Protein AF-A0AAN4W5K1-F1 (afdb_monomer_lite)

Organism: NCBI:txid981

Sequence (490 aa):
MDIENSVLNFRVQKSNKLINSKQEGLTATQNKILLIAANRYVMAQNGELDLPTDERGRQYVPLFPRDFFGGEKVNGRALQQIKEQLGDLTGISVFLRIQTEEMEEERRIPIASAVRGYRDRKTKKTVEGKEMQVSLSPEIVEMFIKQWDKGNFTQYLYEKVRDFRVGSAFKLYEVLLQHLTKNRLQHGQVKFSVEMLGEMLARGSYRNKKNGNLIYSEFKRNVLAKSINDINSNDRCDLEVTSLEEKRLGRKVQDVFFHVRYKQGRHFKADSAMKDPEVGELSVVTDQLVEKWVRALVARFKRIGRSNWHQLVLQLKNEYDNDRIEKNIDYLLCQQQRIKNPQGYLRTAIKENYAESVPQTELFAVAPKATKAPVYEAPKPNLEKREWEVHKERIAEEFNQYWKDLCFQYYNQLGEDCLDDYLEYLQNEAPALERKSLSSWEMQTPSEEAIRFFGRYLIKNFGTPQERLYQVKGLKAYAKKVYQFDVDAF

pLDDT: mean 84.37, std 17.51, range [28.8, 98.56]

Structure (mmCIF, N/CA/C/O backbone):
data_AF-A0AAN4W5K1-F1
#
_entry.id   AF-A0AAN4W5K1-F1
#
loop_
_atom_site.group_PDB
_atom_site.id
_atom_site.type_symbol
_atom_site.label_atom_id
_atom_site.label_alt_id
_atom_site.label_comp_id
_atom_site.label_asym_id
_atom_site.label_entity_id
_atom_site.label_seq_id
_atom_site.pdbx_PDB_ins_code
_atom_site.Cartn_x
_atom_site.Cartn_y
_atom_site.Cartn_z
_atom_site.occupancy
_atom_site.B_iso_or_equiv
_atom_site.auth_seq_id
_atom_site.auth_comp_id
_atom_site.auth_asym_id
_atom_site.auth_atom_id
_atom_site.pdbx_PDB_model_num
ATOM 1 N N . MET A 1 1 ? 13.695 -31.653 -12.811 1.00 39.06 1 MET A N 1
ATOM 2 C CA . MET A 1 1 ? 13.047 -30.388 -12.409 1.00 39.06 1 MET A CA 1
ATOM 3 C C . MET A 1 1 ? 13.068 -29.508 -13.642 1.00 39.06 1 MET A C 1
ATOM 5 O O . MET A 1 1 ? 14.150 -29.103 -14.045 1.00 39.06 1 MET A O 1
ATOM 9 N N . ASP A 1 2 ? 11.926 -29.354 -14.310 1.00 36.56 2 ASP A N 1
ATOM 10 C CA . ASP A 1 2 ? 11.845 -28.653 -15.593 1.00 36.56 2 ASP A CA 1
ATOM 11 C C . ASP A 1 2 ? 12.307 -27.203 -15.457 1.00 36.56 2 ASP A C 1
ATOM 13 O O . ASP A 1 2 ? 11.852 -26.476 -14.572 1.00 36.56 2 ASP A O 1
ATOM 17 N N . ILE A 1 3 ? 13.196 -26.778 -16.358 1.00 40.69 3 ILE A N 1
ATOM 18 C CA . ILE A 1 3 ? 13.709 -25.402 -16.463 1.00 40.69 3 ILE A CA 1
ATOM 19 C C . ILE A 1 3 ? 12.545 -24.393 -16.593 1.00 40.69 3 ILE A C 1
ATOM 21 O O . ILE A 1 3 ? 12.661 -23.241 -16.182 1.00 40.69 3 ILE A O 1
ATOM 25 N N . GLU A 1 4 ? 11.383 -24.839 -17.080 1.00 40.81 4 GLU A N 1
ATOM 26 C CA . GLU A 1 4 ? 10.154 -24.044 -17.178 1.00 40.81 4 GLU A CA 1
ATOM 27 C C . GLU A 1 4 ? 9.591 -23.594 -15.818 1.00 40.81 4 GLU A C 1
ATOM 29 O O . GLU A 1 4 ? 9.040 -22.497 -15.721 1.00 40.81 4 GLU A O 1
ATOM 34 N N . ASN A 1 5 ? 9.786 -24.372 -14.746 1.00 48.62 5 ASN A N 1
ATOM 35 C CA . ASN A 1 5 ? 9.306 -24.013 -13.408 1.00 48.62 5 ASN A CA 1
ATOM 36 C C . ASN A 1 5 ? 10.235 -23.037 -12.663 1.00 48.62 5 ASN A C 1
ATOM 38 O O . ASN A 1 5 ? 9.802 -22.440 -11.678 1.00 48.62 5 ASN A O 1
ATOM 42 N N . SER A 1 6 ? 11.487 -22.838 -13.099 1.00 56.31 6 SER A N 1
ATOM 43 C CA . SER A 1 6 ? 12.440 -21.986 -12.364 1.00 56.31 6 SER A CA 1
ATOM 44 C C . SER A 1 6 ? 12.274 -20.493 -12.663 1.00 56.31 6 SER A C 1
ATOM 46 O O . SER A 1 6 ? 12.421 -19.669 -11.764 1.00 56.31 6 SER A O 1
ATOM 48 N N . VAL A 1 7 ? 11.891 -20.126 -13.893 1.00 64.69 7 VAL A N 1
ATOM 49 C CA . VAL A 1 7 ? 11.833 -18.714 -14.332 1.00 64.69 7 VAL A CA 1
ATOM 50 C C . VAL A 1 7 ? 10.714 -17.928 -13.638 1.00 64.69 7 VAL A C 1
ATOM 52 O O . VAL A 1 7 ? 10.812 -16.713 -13.479 1.00 64.69 7 VAL A O 1
ATOM 55 N N . LEU A 1 8 ? 9.644 -18.606 -13.211 1.00 73.00 8 LEU A N 1
ATOM 56 C CA . LEU A 1 8 ? 8.460 -17.975 -12.614 1.00 73.00 8 LEU A CA 1
ATOM 57 C C . LEU A 1 8 ? 8.362 -18.135 -11.094 1.00 73.00 8 LEU A C 1
ATOM 59 O O . LEU A 1 8 ? 7.496 -17.514 -10.477 1.00 73.00 8 LEU A O 1
ATOM 63 N N . ASN A 1 9 ? 9.257 -18.912 -10.489 1.00 81.75 9 ASN A N 1
ATOM 64 C CA . ASN A 1 9 ? 9.272 -19.179 -9.053 1.00 81.75 9 ASN A CA 1
ATOM 65 C C . ASN A 1 9 ? 10.449 -18.472 -8.378 1.00 81.75 9 ASN A C 1
ATOM 67 O O . ASN A 1 9 ? 11.241 -19.086 -7.667 1.00 81.75 9 ASN A O 1
ATOM 71 N N . PHE A 1 10 ? 10.557 -17.162 -8.594 1.00 89.81 10 PHE A N 1
ATOM 72 C CA . PHE A 1 10 ? 11.537 -16.335 -7.898 1.00 89.81 10 PHE A CA 1
ATOM 73 C C . PHE A 1 10 ? 10.925 -15.639 -6.681 1.00 89.81 10 PHE A C 1
ATOM 75 O O . PHE A 1 10 ? 9.711 -15.411 -6.584 1.00 89.81 10 PHE A O 1
ATOM 82 N N . ARG A 1 11 ? 11.792 -15.300 -5.727 1.00 91.62 11 ARG A N 1
ATOM 83 C CA . ARG A 1 11 ? 11.427 -14.528 -4.543 1.00 91.62 11 ARG A CA 1
ATOM 84 C C . ARG A 1 11 ? 11.472 -13.045 -4.885 1.00 91.62 11 ARG A C 1
ATOM 86 O O . ARG A 1 11 ? 12.492 -12.535 -5.329 1.00 91.62 11 ARG A O 1
ATOM 93 N N . VAL A 1 12 ? 10.373 -12.351 -4.634 1.00 92.62 12 VAL A N 1
ATOM 94 C CA . VAL A 1 12 ? 10.324 -10.893 -4.659 1.00 92.62 12 VAL A CA 1
ATOM 95 C C . VAL A 1 12 ? 10.734 -10.388 -3.285 1.00 92.62 12 VAL A C 1
ATOM 97 O O . VAL A 1 12 ? 10.141 -10.781 -2.280 1.00 92.62 12 VAL A O 1
ATOM 100 N N . GLN A 1 13 ? 11.716 -9.494 -3.249 1.00 92.06 13 GLN A N 1
ATOM 101 C CA . GLN A 1 13 ? 12.068 -8.707 -2.074 1.00 92.06 13 GLN A CA 1
ATOM 102 C C . GLN A 1 13 ? 11.875 -7.236 -2.421 1.00 92.06 13 GLN A C 1
ATOM 104 O O . GLN A 1 13 ? 12.468 -6.741 -3.373 1.00 92.06 13 GLN A O 1
ATOM 109 N N . LYS A 1 14 ? 11.010 -6.544 -1.681 1.00 93.75 14 LYS A N 1
ATOM 110 C CA . LYS A 1 14 ? 10.637 -5.160 -1.982 1.00 93.75 14 LYS A CA 1
ATOM 111 C C . LYS A 1 14 ? 10.678 -4.320 -0.718 1.00 93.75 14 LYS A C 1
ATOM 113 O O . LYS A 1 14 ? 10.110 -4.703 0.304 1.00 93.75 14 LYS A O 1
ATOM 118 N N . SER A 1 15 ? 11.335 -3.167 -0.785 1.00 93.06 15 SER A N 1
ATOM 119 C CA . SER A 1 15 ? 11.441 -2.246 0.342 1.00 93.06 15 SER A CA 1
ATOM 120 C C . SER A 1 15 ? 10.059 -1.794 0.810 1.00 93.06 15 SER A C 1
ATOM 122 O O . SER A 1 15 ? 9.191 -1.431 0.008 1.00 93.06 15 SER A O 1
ATOM 124 N N . ASN A 1 16 ? 9.876 -1.728 2.128 1.00 92.12 16 ASN A N 1
ATOM 125 C CA . ASN A 1 16 ? 8.652 -1.219 2.737 1.00 92.12 16 ASN A CA 1
ATOM 126 C C . ASN A 1 16 ? 8.396 0.243 2.341 1.00 92.12 16 ASN A C 1
ATOM 128 O O . ASN A 1 16 ? 7.242 0.660 2.261 1.00 92.12 16 ASN A O 1
ATOM 132 N N . LYS A 1 17 ? 9.447 1.006 2.014 1.00 91.88 17 LYS A N 1
ATOM 133 C CA . LYS A 1 17 ? 9.332 2.365 1.473 1.00 91.88 17 LYS A CA 1
ATOM 134 C C . LYS A 1 17 ? 8.594 2.386 0.131 1.00 91.88 17 LYS A C 1
ATOM 136 O O . LYS A 1 17 ? 7.694 3.199 -0.062 1.00 91.88 17 LYS A O 1
ATOM 141 N N . LEU A 1 18 ? 8.918 1.459 -0.770 1.00 93.69 18 LEU A N 1
ATOM 142 C CA . LEU A 1 18 ? 8.233 1.327 -2.057 1.00 93.69 18 LEU A CA 1
ATOM 143 C C . LEU A 1 18 ? 6.838 0.702 -1.904 1.00 93.69 18 LEU A C 1
ATOM 145 O O . LEU A 1 18 ? 5.925 1.046 -2.647 1.00 93.69 18 LEU A O 1
ATOM 149 N N . ILE A 1 19 ? 6.624 -0.190 -0.936 1.00 94.56 19 ILE A N 1
ATOM 150 C CA . ILE A 1 19 ? 5.285 -0.739 -0.655 1.00 94.56 19 ILE A CA 1
ATOM 151 C C . ILE A 1 19 ? 4.351 0.338 -0.102 1.00 94.56 19 ILE A C 1
ATOM 153 O O . ILE A 1 19 ? 3.199 0.400 -0.513 1.00 94.56 19 ILE A O 1
ATOM 157 N N . ASN A 1 20 ? 4.844 1.242 0.742 1.00 93.19 20 ASN A N 1
ATOM 158 C CA . ASN A 1 20 ? 4.030 2.302 1.343 1.00 93.19 20 ASN A CA 1
ATOM 159 C C . ASN A 1 20 ? 3.978 3.596 0.513 1.00 93.19 20 ASN A C 1
ATOM 161 O O . ASN A 1 20 ? 3.300 4.549 0.892 1.00 93.19 20 ASN A O 1
ATOM 165 N N . SER A 1 21 ? 4.664 3.636 -0.633 1.00 94.06 21 SER A N 1
ATOM 166 C CA . SER A 1 21 ? 4.652 4.795 -1.522 1.00 94.06 21 SER A CA 1
ATOM 167 C C . SER A 1 21 ? 3.294 5.015 -2.182 1.00 94.06 21 SER A C 1
ATOM 169 O O . SER A 1 21 ? 2.545 4.065 -2.453 1.00 94.06 21 SER A O 1
ATOM 171 N N . LYS A 1 22 ? 3.019 6.276 -2.519 1.00 94.25 22 LYS A N 1
ATOM 172 C CA . LYS A 1 22 ? 1.908 6.631 -3.402 1.00 94.25 22 LYS A CA 1
ATOM 173 C C . LYS A 1 22 ? 2.308 6.325 -4.845 1.00 94.25 22 LYS A C 1
ATOM 175 O O . LYS A 1 22 ? 3.465 6.530 -5.217 1.00 94.25 22 LYS A O 1
ATOM 180 N N . GLN A 1 23 ? 1.372 5.868 -5.669 1.00 88.56 23 GLN A N 1
ATOM 181 C CA . GLN A 1 23 ? 1.669 5.498 -7.056 1.00 88.56 23 GLN A CA 1
ATOM 182 C C . GLN A 1 23 ? 0.516 5.832 -7.997 1.00 88.56 23 GLN A C 1
ATOM 184 O O . GLN A 1 23 ? -0.658 5.653 -7.664 1.00 88.56 23 GLN A O 1
ATOM 189 N N . GLU A 1 24 ? 0.873 6.280 -9.196 1.00 83.81 24 GLU A N 1
ATOM 190 C CA . GLU A 1 24 ? -0.033 6.321 -10.340 1.00 83.81 24 GLU A CA 1
ATOM 191 C C . GLU A 1 24 ? -0.340 4.858 -10.706 1.00 83.81 24 GLU A C 1
ATOM 193 O O . GLU A 1 24 ? 0.565 4.092 -11.026 1.00 83.81 24 GLU A O 1
ATOM 198 N N . GLY A 1 25 ? -1.587 4.418 -10.505 1.00 84.69 25 GLY A N 1
ATOM 199 C CA . GLY A 1 25 ? -1.945 2.995 -10.465 1.00 84.69 25 GLY A CA 1
ATOM 200 C C . GLY A 1 25 ? -1.420 2.184 -11.657 1.00 84.69 25 GLY A C 1
ATOM 201 O O . GLY A 1 25 ? -1.831 2.398 -12.795 1.00 84.69 25 GLY A O 1
ATOM 202 N N . LEU A 1 26 ? -0.546 1.216 -11.378 1.00 94.00 26 LEU A N 1
ATOM 203 C CA . LEU A 1 26 ? -0.015 0.281 -12.370 1.00 94.00 26 LEU A CA 1
ATOM 204 C C . LEU A 1 26 ? -1.084 -0.721 -12.802 1.00 94.00 26 LEU A C 1
ATOM 206 O O . LEU A 1 26 ? -1.866 -1.189 -11.974 1.00 94.00 26 LEU A O 1
ATOM 210 N N . THR A 1 27 ? -1.078 -1.132 -14.070 1.00 95.56 27 THR A N 1
ATOM 211 C CA . THR A 1 27 ? -1.869 -2.290 -14.511 1.00 95.56 27 THR A CA 1
ATOM 212 C C . THR A 1 27 ? -1.255 -3.603 -14.016 1.00 95.56 27 THR A C 1
ATOM 214 O O . THR A 1 27 ? -0.107 -3.649 -13.569 1.00 95.56 27 THR A O 1
ATOM 217 N N . ALA A 1 28 ? -2.002 -4.710 -14.086 1.00 95.75 28 ALA A N 1
ATOM 218 C CA . ALA A 1 28 ? -1.470 -6.021 -13.707 1.00 95.75 28 ALA A CA 1
ATOM 219 C C . ALA A 1 28 ? -0.233 -6.391 -14.543 1.00 95.75 28 ALA A C 1
ATOM 221 O O . ALA A 1 28 ? 0.782 -6.804 -13.994 1.00 95.75 28 ALA A O 1
ATOM 222 N N . THR A 1 29 ? -0.272 -6.164 -15.858 1.00 95.81 29 THR A N 1
ATOM 223 C CA . THR A 1 29 ? 0.871 -6.408 -16.749 1.00 95.81 29 THR A CA 1
ATOM 224 C C . THR A 1 29 ? 2.079 -5.552 -16.384 1.00 95.81 29 THR A C 1
ATOM 226 O O . THR A 1 29 ? 3.193 -6.062 -16.364 1.00 95.81 29 THR A O 1
ATOM 229 N N . GLN A 1 30 ? 1.878 -4.276 -16.052 1.00 96.88 30 GLN A N 1
ATOM 230 C CA . GLN A 1 30 ? 2.977 -3.392 -15.660 1.00 96.88 30 GLN A CA 1
ATOM 231 C C . GLN A 1 30 ? 3.600 -3.790 -14.318 1.00 96.88 30 GLN A C 1
ATOM 233 O O . GLN A 1 30 ? 4.820 -3.755 -14.192 1.00 96.88 30 GLN A O 1
ATOM 238 N N . ASN A 1 31 ? 2.797 -4.245 -13.347 1.00 97.06 31 ASN A N 1
ATOM 239 C CA . ASN A 1 31 ? 3.329 -4.833 -12.113 1.00 97.06 31 ASN A CA 1
ATOM 240 C C . ASN A 1 31 ? 4.189 -6.069 -12.415 1.00 97.06 31 ASN A C 1
ATOM 242 O O . ASN A 1 31 ? 5.287 -6.186 -11.883 1.00 97.06 31 ASN A O 1
ATOM 246 N N . LYS A 1 32 ? 3.740 -6.962 -13.308 1.00 95.88 32 LYS A N 1
ATOM 247 C CA . LYS A 1 32 ? 4.534 -8.132 -13.724 1.00 95.88 32 LYS A CA 1
ATOM 248 C C . LYS A 1 32 ? 5.851 -7.711 -14.378 1.00 95.88 32 LYS A C 1
ATOM 250 O O . LYS A 1 32 ? 6.894 -8.216 -13.981 1.00 95.88 32 LYS A O 1
ATOM 255 N N . ILE A 1 33 ? 5.814 -6.750 -15.312 1.00 96.81 33 ILE A N 1
ATOM 256 C CA . ILE A 1 33 ? 7.022 -6.181 -15.937 1.00 96.81 33 ILE A CA 1
ATOM 257 C C . ILE A 1 33 ? 7.987 -5.672 -14.861 1.00 96.81 33 ILE A C 1
ATOM 259 O O . ILE A 1 33 ? 9.156 -6.041 -14.885 1.00 96.81 33 ILE A O 1
ATOM 263 N N . LEU A 1 34 ? 7.497 -4.872 -13.907 1.00 97.31 34 LEU A N 1
ATOM 264 C CA . LEU A 1 34 ? 8.307 -4.320 -12.822 1.00 97.31 34 LEU A CA 1
ATOM 265 C C . LEU A 1 34 ? 8.966 -5.423 -11.984 1.00 97.31 34 LEU A C 1
ATOM 267 O O . LEU A 1 34 ? 10.171 -5.368 -11.764 1.00 97.31 34 LEU A O 1
ATOM 271 N N . LEU A 1 35 ? 8.203 -6.425 -11.540 1.00 96.19 35 LEU A N 1
ATOM 272 C CA . LEU A 1 35 ? 8.720 -7.498 -10.683 1.00 96.19 35 LEU A CA 1
ATOM 273 C C . LEU A 1 35 ? 9.731 -8.395 -11.413 1.00 96.19 35 LEU A C 1
ATOM 275 O O . LEU A 1 35 ? 10.764 -8.736 -10.842 1.00 96.19 35 LEU A O 1
ATOM 279 N N . ILE A 1 36 ? 9.468 -8.739 -12.678 1.00 95.19 36 ILE A N 1
ATOM 280 C CA . ILE A 1 36 ? 10.388 -9.524 -13.518 1.00 95.19 36 ILE A CA 1
ATOM 281 C C . ILE A 1 36 ? 11.679 -8.737 -13.767 1.00 95.19 36 ILE A C 1
ATOM 283 O O . ILE A 1 36 ? 12.774 -9.282 -13.623 1.00 95.19 36 ILE A O 1
ATOM 287 N N . ALA A 1 37 ? 11.555 -7.455 -14.122 1.00 96.00 37 ALA A N 1
ATOM 288 C CA . ALA A 1 37 ? 12.701 -6.600 -14.386 1.00 96.00 37 ALA A CA 1
ATOM 289 C C . ALA A 1 37 ? 13.561 -6.418 -13.134 1.00 96.00 37 ALA A C 1
ATOM 291 O O . ALA A 1 37 ? 14.765 -6.650 -13.184 1.00 96.00 37 ALA A O 1
ATOM 292 N N . ALA A 1 38 ? 12.936 -6.092 -12.002 1.00 94.94 38 ALA A N 1
ATOM 293 C CA . ALA A 1 38 ? 13.615 -5.947 -10.723 1.00 94.94 38 ALA A CA 1
ATOM 294 C C . ALA A 1 38 ? 14.373 -7.220 -10.320 1.00 94.94 38 ALA A C 1
ATOM 296 O O . ALA A 1 38 ? 15.535 -7.136 -9.933 1.00 94.94 38 ALA A O 1
ATOM 297 N N . ASN A 1 39 ? 13.767 -8.401 -10.480 1.00 93.81 39 ASN A N 1
ATOM 298 C CA . ASN A 1 39 ? 14.449 -9.661 -10.189 1.00 93.81 39 ASN A CA 1
ATOM 299 C C . ASN A 1 39 ? 15.701 -9.861 -11.057 1.00 93.81 39 ASN A C 1
ATOM 301 O O . ASN A 1 39 ? 16.743 -10.256 -10.548 1.00 93.81 39 ASN A O 1
ATOM 305 N N . ARG A 1 40 ? 15.637 -9.540 -12.355 1.00 93.88 40 ARG A N 1
ATOM 306 C CA . ARG A 1 40 ? 16.799 -9.650 -13.255 1.00 93.88 40 ARG A CA 1
ATOM 307 C C . ARG A 1 40 ? 17.903 -8.646 -12.939 1.00 93.88 40 ARG A C 1
ATOM 309 O O . ARG A 1 40 ? 19.066 -8.996 -13.083 1.00 93.88 40 ARG A O 1
ATOM 316 N N . TYR A 1 41 ? 17.568 -7.448 -12.460 1.00 93.50 41 TYR A N 1
ATOM 317 C CA . TYR A 1 41 ? 18.576 -6.533 -11.915 1.00 93.50 41 TYR A CA 1
ATOM 318 C C . TYR A 1 41 ? 19.271 -7.114 -10.685 1.00 93.50 41 TYR A C 1
ATOM 320 O O . TYR A 1 41 ? 20.489 -7.026 -10.582 1.00 93.50 41 TYR A O 1
ATOM 328 N N . VAL A 1 42 ? 18.519 -7.735 -9.771 1.00 90.38 42 VAL A N 1
ATOM 329 C CA . VAL A 1 42 ? 19.103 -8.392 -8.591 1.00 90.38 42 VAL A CA 1
ATOM 330 C C . VAL A 1 42 ? 20.021 -9.546 -9.004 1.00 90.38 42 VAL A C 1
ATOM 332 O O . VAL A 1 42 ? 21.125 -9.652 -8.478 1.00 90.38 42 VAL A O 1
ATOM 335 N N . MET A 1 43 ? 19.612 -10.366 -9.977 1.00 90.75 43 MET A N 1
ATOM 336 C CA . MET A 1 43 ? 20.464 -11.420 -10.547 1.00 90.75 43 MET A CA 1
ATOM 337 C C . MET A 1 43 ? 21.743 -10.839 -11.161 1.00 90.75 43 MET A C 1
ATOM 339 O O . MET A 1 43 ? 22.831 -11.351 -10.918 1.00 90.75 43 MET A O 1
ATOM 343 N N . ALA A 1 44 ? 21.631 -9.733 -11.900 1.00 91.81 44 ALA A N 1
ATOM 344 C CA . ALA A 1 44 ? 22.784 -9.076 -12.501 1.00 91.81 44 ALA A CA 1
ATOM 345 C C . ALA A 1 44 ? 23.766 -8.524 -11.464 1.00 91.81 44 ALA A C 1
ATOM 347 O O . ALA A 1 44 ? 24.972 -8.694 -11.603 1.00 91.81 44 ALA A O 1
ATOM 348 N N . GLN A 1 45 ? 23.264 -7.937 -10.376 1.00 88.19 45 GLN A N 1
ATOM 349 C CA . GLN A 1 45 ? 24.118 -7.499 -9.271 1.00 88.19 45 GLN A CA 1
ATOM 350 C C . GLN A 1 45 ? 24.806 -8.650 -8.534 1.00 88.19 45 GLN A C 1
ATOM 352 O O . GLN A 1 45 ? 25.899 -8.462 -8.010 1.00 88.19 45 GLN A O 1
ATOM 357 N N . ASN A 1 46 ? 24.194 -9.835 -8.506 1.00 87.50 46 ASN A N 1
ATOM 358 C CA . ASN A 1 46 ? 24.825 -11.038 -7.966 1.00 87.50 46 ASN A CA 1
ATOM 359 C C . ASN A 1 46 ? 25.817 -11.693 -8.952 1.00 87.50 46 ASN A C 1
ATOM 361 O O . ASN A 1 46 ? 26.397 -12.721 -8.616 1.00 87.50 46 ASN A O 1
ATOM 365 N N . GLY A 1 47 ? 25.994 -11.150 -10.164 1.00 90.50 47 GLY A N 1
ATOM 366 C CA . GLY A 1 47 ? 26.831 -11.751 -11.208 1.00 90.50 47 GLY A CA 1
ATOM 367 C C . GLY A 1 47 ? 26.208 -12.975 -11.891 1.00 90.50 47 GLY A C 1
ATOM 368 O O . GLY A 1 47 ? 26.906 -13.722 -12.567 1.00 90.50 47 GLY A O 1
ATOM 369 N N . GLU A 1 48 ? 24.902 -13.203 -11.724 1.00 89.56 48 GLU A N 1
ATOM 370 C CA . GLU A 1 48 ? 24.182 -14.339 -12.320 1.00 89.56 48 GLU A CA 1
ATOM 371 C C . GLU A 1 48 ? 23.698 -14.051 -13.753 1.00 89.56 48 GLU A C 1
ATOM 373 O O . GLU A 1 48 ? 23.289 -14.966 -14.471 1.00 89.56 48 GLU A O 1
ATOM 378 N N . LEU A 1 49 ? 23.675 -12.778 -14.163 1.00 91.62 49 LEU A N 1
ATOM 379 C CA . LEU A 1 49 ? 23.145 -12.343 -15.454 1.00 91.62 49 LEU A CA 1
ATOM 380 C C . LEU A 1 49 ? 23.838 -11.070 -15.951 1.00 91.62 49 LEU A C 1
ATOM 382 O O . LEU A 1 49 ? 23.795 -10.042 -15.285 1.00 91.62 49 LEU A O 1
ATOM 386 N N . ASP A 1 50 ? 24.347 -11.085 -17.178 1.00 93.06 50 ASP A N 1
ATOM 387 C CA . ASP A 1 50 ? 24.839 -9.867 -17.822 1.00 93.06 50 ASP A CA 1
ATOM 388 C C . ASP A 1 50 ? 23.697 -9.108 -18.500 1.00 93.06 50 ASP A C 1
ATOM 390 O O . ASP A 1 50 ? 22.965 -9.650 -19.338 1.00 93.06 50 ASP A O 1
ATOM 394 N N . LEU A 1 51 ? 23.539 -7.831 -18.146 1.00 94.00 51 LEU A N 1
ATOM 395 C CA . LEU A 1 51 ? 22.539 -6.960 -18.758 1.00 94.00 51 LEU A CA 1
ATOM 396 C C . LEU A 1 51 ? 23.164 -6.099 -19.863 1.00 94.00 51 LEU A C 1
ATOM 398 O O . LEU A 1 51 ? 24.179 -5.435 -19.623 1.00 94.00 51 LEU A O 1
ATOM 402 N N . PRO A 1 52 ? 22.550 -6.037 -21.061 1.00 93.25 52 PRO A N 1
ATOM 403 C CA . PRO A 1 52 ? 23.002 -5.137 -22.110 1.00 93.25 52 PRO A CA 1
ATOM 404 C C . PRO A 1 52 ? 22.941 -3.691 -21.619 1.00 93.25 52 PRO A C 1
ATOM 406 O O . PRO A 1 52 ? 21.927 -3.246 -21.081 1.00 93.25 52 PRO A O 1
ATOM 409 N N . THR A 1 53 ? 24.026 -2.955 -21.830 1.00 93.88 53 THR A N 1
ATOM 410 C CA . THR A 1 53 ? 24.169 -1.566 -21.389 1.00 93.88 53 THR A CA 1
ATOM 411 C C . THR A 1 53 ? 24.295 -0.665 -22.612 1.00 93.88 53 THR A C 1
ATOM 413 O O . THR A 1 53 ? 25.004 -1.009 -23.556 1.00 93.88 53 THR A O 1
ATOM 416 N N . ASP A 1 54 ? 23.565 0.452 -22.647 1.00 92.62 54 ASP A N 1
ATOM 417 C CA . ASP A 1 54 ? 23.699 1.428 -23.734 1.00 92.62 54 ASP A CA 1
ATOM 418 C C . ASP A 1 54 ? 24.874 2.396 -23.522 1.00 92.62 54 ASP A C 1
ATOM 420 O O . ASP A 1 54 ? 25.514 2.415 -22.475 1.00 92.62 54 ASP A O 1
ATOM 424 N N . GLU A 1 55 ? 25.138 3.245 -24.518 1.00 91.19 55 GLU A N 1
ATOM 425 C CA . GLU A 1 55 ? 26.204 4.262 -24.484 1.00 91.19 55 GLU A CA 1
ATOM 426 C C . GLU A 1 55 ? 26.076 5.256 -23.318 1.00 91.19 55 GLU A C 1
ATOM 428 O O . GLU A 1 55 ? 27.041 5.927 -22.963 1.00 91.19 55 GLU A O 1
ATOM 433 N N . ARG A 1 56 ? 24.888 5.365 -22.708 1.00 90.69 56 ARG A N 1
ATOM 434 C CA . ARG A 1 56 ? 24.624 6.230 -21.551 1.00 90.69 56 ARG A CA 1
ATOM 435 C C . ARG A 1 56 ? 24.736 5.480 -20.223 1.00 90.69 56 ARG A C 1
ATOM 437 O O . ARG A 1 56 ? 24.340 6.023 -19.195 1.00 90.69 56 ARG A O 1
ATOM 444 N N . GLY A 1 57 ? 25.213 4.236 -20.236 1.00 91.19 57 GLY A N 1
ATOM 445 C CA . GLY A 1 57 ? 25.333 3.407 -19.041 1.00 91.19 57 GLY A CA 1
ATOM 446 C C . GLY A 1 57 ? 24.005 2.830 -18.542 1.00 91.19 57 GLY A C 1
ATOM 447 O O . GLY A 1 57 ? 23.950 2.311 -17.429 1.00 91.19 57 GLY A O 1
ATOM 448 N N . ARG A 1 58 ? 22.915 2.904 -19.322 1.00 93.25 58 ARG A N 1
ATOM 449 C CA . ARG A 1 58 ? 21.624 2.329 -18.914 1.00 93.25 58 ARG A CA 1
ATOM 450 C C . ARG A 1 58 ? 21.605 0.839 -19.204 1.00 93.25 58 ARG A C 1
ATOM 452 O O . ARG A 1 58 ? 21.737 0.429 -20.356 1.00 93.25 58 ARG A O 1
ATOM 459 N N . GLN A 1 59 ? 21.385 0.050 -18.163 1.00 95.00 59 GLN A N 1
ATOM 460 C CA . GLN A 1 59 ? 21.199 -1.392 -18.256 1.00 95.00 59 GLN A CA 1
ATOM 461 C C . GLN A 1 59 ? 19.765 -1.714 -18.676 1.00 95.00 59 GLN A C 1
ATOM 463 O O . GLN A 1 59 ? 18.818 -1.259 -18.039 1.00 95.00 59 GLN A O 1
ATOM 468 N N . TYR A 1 60 ? 19.595 -2.523 -19.716 1.00 96.06 60 TYR A N 1
ATOM 469 C CA . TYR A 1 60 ? 18.295 -2.958 -20.211 1.00 96.06 60 TYR A CA 1
ATOM 470 C C . TYR A 1 60 ? 18.040 -4.407 -19.833 1.00 96.06 60 TYR A C 1
ATOM 472 O O . TYR A 1 60 ? 18.807 -5.305 -20.161 1.00 96.06 60 TYR A O 1
ATOM 480 N N . VAL A 1 61 ? 16.897 -4.652 -19.209 1.00 96.31 61 VAL A N 1
ATOM 481 C CA . VAL A 1 61 ? 16.409 -5.999 -18.964 1.00 96.31 61 VAL A CA 1
ATOM 482 C C . VAL A 1 61 ? 15.597 -6.458 -20.174 1.00 96.31 61 VAL A C 1
ATOM 484 O O . VAL A 1 61 ? 14.559 -5.849 -20.461 1.00 96.31 61 VAL A O 1
ATOM 487 N N . PRO A 1 62 ? 16.012 -7.522 -20.887 1.00 95.19 62 PRO A N 1
ATOM 488 C CA . PRO A 1 62 ? 15.168 -8.117 -21.915 1.00 95.19 62 PRO A CA 1
ATOM 489 C C . PRO A 1 62 ? 13.907 -8.692 -21.265 1.00 95.19 62 PRO A C 1
ATOM 491 O O . PRO A 1 62 ? 13.958 -9.161 -20.134 1.00 95.19 62 PRO A O 1
ATOM 494 N N . LEU A 1 63 ? 12.772 -8.671 -21.958 1.00 94.38 63 LEU A N 1
ATOM 495 C CA . LEU A 1 63 ? 11.505 -9.248 -21.507 1.00 94.38 63 LEU A CA 1
ATOM 496 C C . LEU A 1 63 ? 11.028 -10.256 -22.547 1.00 94.38 63 LEU A C 1
ATOM 498 O O . LEU A 1 63 ? 10.857 -9.926 -23.723 1.00 94.38 63 LEU A O 1
ATOM 502 N N . PHE A 1 64 ? 10.771 -11.485 -22.115 1.00 91.06 64 PHE A N 1
ATOM 503 C CA . PHE A 1 64 ? 10.361 -12.566 -22.998 1.00 91.06 64 PHE A CA 1
ATOM 504 C C . PHE A 1 64 ? 8.891 -12.915 -22.772 1.00 91.06 64 PHE A C 1
ATOM 506 O O . PHE A 1 64 ? 8.418 -12.880 -21.638 1.00 91.06 64 PHE A O 1
ATOM 513 N N . PRO A 1 65 ? 8.148 -13.328 -23.815 1.00 87.88 65 PRO A N 1
ATOM 514 C CA . PRO A 1 65 ? 6.752 -13.728 -23.651 1.00 87.88 65 PRO A CA 1
ATOM 515 C C . PRO A 1 65 ? 6.568 -14.837 -22.598 1.00 87.88 65 PRO A C 1
ATOM 517 O O . PRO A 1 65 ? 5.624 -14.793 -21.813 1.00 87.88 65 PRO A O 1
ATOM 520 N N . ARG A 1 66 ? 7.518 -15.777 -22.499 1.00 87.19 66 ARG A N 1
ATOM 521 C CA . ARG A 1 66 ? 7.512 -16.836 -21.473 1.00 87.19 66 ARG A CA 1
ATOM 522 C C . ARG A 1 66 ? 7.472 -16.310 -20.034 1.00 87.19 66 ARG A C 1
ATOM 524 O O . ARG A 1 66 ? 6.908 -16.978 -19.177 1.00 87.19 66 ARG A O 1
ATOM 531 N N . ASP A 1 67 ? 7.986 -15.105 -19.787 1.00 86.62 67 ASP A N 1
ATOM 532 C CA . ASP A 1 67 ? 8.016 -14.497 -18.452 1.00 86.62 67 ASP A CA 1
ATOM 533 C C . ASP A 1 67 ? 6.600 -14.128 -17.959 1.00 86.62 67 ASP A C 1
ATOM 535 O O . ASP A 1 67 ? 6.365 -13.964 -16.763 1.00 86.62 67 ASP A O 1
ATOM 539 N N . PHE A 1 68 ? 5.636 -14.027 -18.880 1.00 86.62 68 PHE A N 1
ATOM 540 C CA . PHE A 1 68 ? 4.244 -13.677 -18.589 1.00 86.62 68 PHE A CA 1
ATOM 541 C C . PHE A 1 68 ? 3.292 -14.874 -18.665 1.00 86.62 68 PHE A C 1
ATOM 543 O O . PHE A 1 68 ? 2.285 -14.879 -17.959 1.00 86.62 68 PHE A O 1
ATOM 550 N N . PHE A 1 69 ? 3.599 -15.860 -19.516 1.00 82.50 69 PHE A N 1
ATOM 551 C CA . PHE A 1 69 ? 2.689 -16.963 -19.857 1.00 82.50 69 PHE A CA 1
ATOM 552 C C . PHE A 1 69 ? 3.226 -18.363 -19.515 1.00 82.50 69 PHE A C 1
ATOM 554 O O . PHE A 1 69 ? 2.553 -19.345 -19.792 1.00 82.50 69 PHE A O 1
ATOM 561 N N . GLY A 1 70 ? 4.427 -18.491 -18.938 1.00 75.88 70 GLY A N 1
ATOM 562 C CA . GLY A 1 70 ? 4.930 -19.779 -18.435 1.00 75.88 70 GLY A CA 1
ATOM 563 C C . GLY A 1 70 ? 5.097 -20.874 -19.484 1.00 75.88 70 GLY A C 1
ATOM 564 O O . GLY A 1 70 ? 4.854 -22.032 -19.182 1.00 75.88 70 GLY A O 1
ATOM 565 N N . GLY A 1 71 ? 5.495 -20.504 -20.704 1.00 73.75 71 GLY A N 1
ATOM 566 C CA . GLY A 1 71 ? 5.731 -21.448 -21.806 1.00 73.75 71 GLY A CA 1
ATOM 567 C C . GLY A 1 71 ? 4.523 -21.687 -22.717 1.00 73.75 71 GLY A C 1
ATOM 568 O O . GLY A 1 71 ? 4.684 -22.232 -23.807 1.00 73.75 71 GLY A O 1
ATOM 569 N N . GLU A 1 72 ? 3.329 -21.215 -22.347 1.00 74.81 72 GLU A N 1
ATOM 570 C CA . GLU A 1 72 ? 2.144 -21.326 -23.203 1.00 74.81 72 GLU A CA 1
ATOM 571 C C . GLU A 1 72 ? 2.301 -20.551 -24.524 1.00 74.81 72 GLU A C 1
ATOM 573 O O . GLU A 1 72 ? 2.947 -19.497 -24.594 1.00 74.81 72 GLU A O 1
ATOM 578 N N . LYS A 1 73 ? 1.666 -21.052 -25.596 1.00 77.50 73 LYS A N 1
ATOM 579 C CA . LYS A 1 73 ? 1.627 -20.355 -26.890 1.00 77.50 73 LYS A CA 1
ATOM 580 C C . LYS A 1 73 ? 0.966 -18.989 -26.721 1.00 77.50 73 LYS A C 1
ATOM 582 O O . LYS A 1 73 ? -0.235 -18.874 -26.489 1.00 77.50 73 LYS A O 1
ATOM 587 N N . VAL A 1 74 ? 1.759 -17.940 -26.905 1.00 81.19 74 VAL A N 1
ATOM 588 C CA . VAL A 1 74 ? 1.304 -16.566 -26.709 1.00 81.19 74 VAL A CA 1
ATOM 589 C C . VAL A 1 74 ? 0.492 -16.097 -27.908 1.00 81.19 74 VAL A C 1
ATOM 591 O O . VAL A 1 74 ? 0.993 -16.013 -29.028 1.00 81.19 74 VAL A O 1
ATOM 594 N N . ASN A 1 75 ? -0.765 -15.729 -27.665 1.00 87.31 75 ASN A N 1
ATOM 595 C CA . ASN A 1 75 ? -1.593 -15.062 -28.664 1.00 87.31 75 ASN A CA 1
ATOM 596 C C . ASN A 1 75 ? -0.943 -13.723 -29.070 1.00 87.31 75 ASN A C 1
ATOM 598 O O . ASN A 1 75 ? -0.619 -12.897 -28.213 1.00 87.31 75 ASN A O 1
ATOM 602 N N . GLY A 1 76 ? -0.811 -13.467 -30.376 1.00 89.12 76 GLY A N 1
ATOM 603 C CA . GLY A 1 76 ? -0.245 -12.220 -30.902 1.00 89.12 76 GLY A CA 1
ATOM 604 C C . GLY A 1 76 ? -0.920 -10.957 -30.350 1.00 89.12 76 GLY A C 1
ATOM 605 O O . GLY A 1 76 ? -0.244 -9.959 -30.104 1.00 89.12 76 GLY A O 1
ATOM 606 N N . ARG A 1 77 ? -2.228 -11.004 -30.057 1.00 90.50 77 ARG A N 1
ATOM 607 C CA . ARG A 1 77 ? -2.949 -9.893 -29.410 1.00 90.50 77 ARG A CA 1
ATOM 608 C C . ARG A 1 77 ? -2.471 -9.645 -27.978 1.00 90.50 77 ARG A C 1
ATOM 610 O O . ARG A 1 77 ? -2.308 -8.492 -27.589 1.00 90.50 77 ARG A O 1
ATOM 617 N N . ALA A 1 78 ? -2.224 -10.704 -27.210 1.00 89.94 78 ALA A N 1
ATOM 618 C CA . ALA A 1 78 ? -1.728 -10.596 -25.840 1.00 89.94 78 ALA A CA 1
ATOM 619 C C . ALA A 1 78 ? -0.298 -10.031 -25.816 1.00 89.94 78 ALA A C 1
ATOM 621 O O . ALA A 1 78 ? 0.011 -9.145 -25.022 1.00 89.94 78 ALA A O 1
ATOM 622 N N . LEU A 1 79 ? 0.550 -10.453 -26.761 1.00 91.69 79 LEU A N 1
ATOM 623 C CA . LEU A 1 79 ? 1.890 -9.885 -26.926 1.00 91.69 79 LEU A CA 1
ATOM 624 C C . LEU A 1 79 ? 1.845 -8.395 -27.297 1.00 91.69 79 LEU A C 1
ATOM 626 O O . LEU A 1 79 ? 2.598 -7.595 -26.746 1.00 91.69 79 LEU A O 1
ATOM 630 N N . GLN A 1 80 ? 0.942 -8.003 -28.200 1.00 92.44 80 GLN A N 1
ATOM 631 C CA . GLN A 1 80 ? 0.736 -6.594 -28.546 1.00 92.44 80 GLN A CA 1
ATOM 632 C C . GLN A 1 80 ? 0.291 -5.769 -27.334 1.00 92.44 80 GLN A C 1
ATOM 634 O O . GLN A 1 80 ? 0.781 -4.659 -27.159 1.00 92.44 80 GLN A O 1
ATOM 639 N N . GLN A 1 81 ? -0.583 -6.312 -26.483 1.00 92.56 81 GLN A N 1
ATOM 640 C CA . GLN A 1 81 ? -1.001 -5.644 -25.249 1.00 92.56 81 GLN A CA 1
ATOM 641 C C . GLN A 1 81 ? 0.171 -5.448 -24.285 1.00 92.56 81 GLN A C 1
ATOM 643 O O . GLN A 1 81 ? 0.316 -4.357 -23.744 1.00 92.56 81 GLN A O 1
ATOM 648 N N . ILE A 1 82 ? 1.043 -6.446 -24.104 1.00 94.31 82 ILE A N 1
ATOM 649 C CA . ILE A 1 82 ? 2.252 -6.294 -23.275 1.00 94.31 82 ILE A CA 1
ATOM 650 C C . ILE A 1 82 ? 3.152 -5.192 -23.838 1.00 94.31 82 ILE A C 1
ATOM 652 O O . ILE A 1 82 ? 3.587 -4.323 -23.088 1.00 94.31 82 ILE A O 1
ATOM 656 N N . LYS A 1 83 ? 3.369 -5.175 -25.160 1.00 95.19 83 LYS A N 1
ATOM 657 C CA . LYS A 1 83 ? 4.152 -4.128 -25.830 1.00 95.19 83 LYS A CA 1
ATOM 658 C C . LYS A 1 83 ? 3.554 -2.732 -25.657 1.00 95.19 83 LYS A C 1
ATOM 660 O O . LYS A 1 83 ? 4.313 -1.781 -25.530 1.00 95.19 83 LYS A O 1
ATOM 665 N N . GLU A 1 84 ? 2.231 -2.587 -25.658 1.00 95.31 84 GLU A N 1
ATOM 666 C CA . GLU A 1 84 ? 1.578 -1.299 -25.378 1.00 95.31 84 GLU A CA 1
ATOM 667 C C . GLU A 1 84 ? 1.776 -0.885 -23.910 1.00 95.31 84 GLU A C 1
ATOM 669 O O . GLU A 1 84 ? 2.210 0.230 -23.642 1.00 95.31 84 GLU A O 1
ATOM 674 N N . GLN A 1 85 ? 1.548 -1.803 -22.961 1.00 95.50 85 GLN A N 1
ATOM 675 C CA . GLN A 1 85 ? 1.721 -1.543 -21.523 1.00 95.50 85 GLN A CA 1
ATOM 676 C C . GLN A 1 85 ? 3.167 -1.214 -21.132 1.00 95.50 85 GLN A C 1
ATOM 678 O O . GLN A 1 85 ? 3.385 -0.431 -20.206 1.00 95.50 85 GLN A O 1
ATOM 683 N N . LEU A 1 86 ? 4.138 -1.813 -21.826 1.00 96.38 86 LEU A N 1
ATOM 684 C CA . LEU A 1 86 ? 5.558 -1.509 -21.684 1.00 96.38 86 LEU A CA 1
ATOM 685 C C . LEU A 1 86 ? 5.851 -0.058 -22.080 1.00 96.38 86 LEU A C 1
ATOM 687 O O . LEU A 1 86 ? 6.544 0.636 -21.346 1.00 96.38 86 LEU A O 1
ATOM 691 N N . GLY A 1 87 ? 5.286 0.410 -23.198 1.00 94.38 87 GLY A N 1
ATOM 692 C CA . GLY A 1 87 ? 5.448 1.791 -23.662 1.00 94.38 87 GLY A CA 1
ATOM 693 C C . GLY A 1 87 ? 4.924 2.820 -22.662 1.00 94.38 87 GLY A C 1
ATOM 694 O O . GLY A 1 87 ? 5.549 3.852 -22.450 1.00 94.38 87 GLY A O 1
ATOM 695 N N . ASP A 1 88 ? 3.813 2.507 -21.994 1.00 94.50 88 ASP A N 1
ATOM 696 C CA . ASP A 1 88 ? 3.212 3.401 -21.002 1.00 94.50 88 ASP A CA 1
ATOM 697 C C . ASP A 1 88 ? 4.017 3.487 -19.690 1.00 94.50 88 ASP A C 1
ATOM 699 O O . ASP A 1 88 ? 3.786 4.394 -18.892 1.00 94.50 88 ASP A O 1
ATOM 703 N N . LEU A 1 89 ? 4.944 2.554 -19.433 1.00 95.12 89 LEU A N 1
ATOM 704 C CA . LEU A 1 89 ? 5.633 2.438 -18.143 1.00 95.12 89 LEU A CA 1
ATOM 705 C C . LEU A 1 89 ? 6.544 3.637 -17.833 1.00 95.12 89 LEU A C 1
ATOM 707 O O . LEU A 1 89 ? 6.714 3.986 -16.668 1.00 95.12 89 LEU A O 1
ATOM 711 N N . THR A 1 90 ? 7.097 4.293 -18.856 1.00 92.88 90 THR A N 1
ATOM 712 C CA . THR A 1 90 ? 7.927 5.506 -18.703 1.00 92.88 90 THR A CA 1
ATOM 713 C C . THR A 1 90 ? 7.119 6.723 -18.257 1.00 92.88 90 THR A C 1
ATOM 715 O O . THR A 1 90 ? 7.674 7.652 -17.677 1.00 92.88 90 THR A O 1
ATOM 718 N N . GLY A 1 91 ? 5.804 6.719 -18.494 1.00 92.44 91 GLY A N 1
ATOM 719 C CA . GLY A 1 91 ? 4.895 7.776 -18.057 1.00 92.44 91 GLY A CA 1
ATOM 720 C C . GLY A 1 91 ? 4.406 7.624 -16.617 1.00 92.44 91 GLY A C 1
ATOM 721 O O . GLY A 1 91 ? 3.738 8.530 -16.124 1.00 92.44 91 GLY A O 1
ATOM 722 N N . ILE A 1 92 ? 4.708 6.503 -15.952 1.00 94.06 92 ILE A N 1
ATOM 723 C CA . ILE A 1 92 ? 4.199 6.180 -14.616 1.00 94.06 92 ILE A CA 1
ATOM 724 C C . ILE A 1 92 ? 5.277 6.439 -13.573 1.00 94.06 92 ILE A C 1
ATOM 726 O O . ILE A 1 92 ? 6.417 5.985 -13.696 1.00 94.06 92 ILE A O 1
ATOM 730 N N . SER A 1 93 ? 4.891 7.140 -12.510 1.00 95.25 93 SER A N 1
ATOM 731 C CA . SER A 1 93 ? 5.774 7.440 -11.387 1.00 95.25 93 SER A CA 1
ATOM 732 C C . SER A 1 93 ? 5.259 6.911 -10.051 1.00 95.25 93 SER A C 1
ATOM 734 O O . SER A 1 93 ? 4.055 6.804 -9.795 1.00 95.25 93 SER A O 1
ATOM 736 N N . VAL A 1 94 ? 6.207 6.646 -9.158 1.00 94.62 94 VAL A N 1
ATOM 737 C CA . VAL A 1 94 ? 5.969 6.487 -7.723 1.00 94.62 94 VAL A CA 1
ATOM 738 C C . VAL A 1 94 ? 6.427 7.742 -6.998 1.00 94.62 94 VAL A C 1
ATOM 740 O O . VAL A 1 94 ? 7.321 8.453 -7.449 1.00 94.62 94 VAL A O 1
ATOM 743 N N . PHE A 1 95 ? 5.816 8.015 -5.856 1.00 94.44 95 PHE A N 1
ATOM 744 C CA . PHE A 1 95 ? 6.151 9.166 -5.035 1.00 94.44 95 PHE A CA 1
ATOM 745 C C . PHE A 1 95 ? 6.732 8.656 -3.727 1.00 94.44 95 PHE A C 1
ATOM 747 O O . PHE A 1 95 ? 6.021 8.074 -2.900 1.00 94.44 95 PHE A O 1
ATOM 754 N N . LEU A 1 96 ? 8.044 8.810 -3.587 1.00 90.88 96 LEU A N 1
ATOM 755 C CA . LEU A 1 96 ? 8.781 8.358 -2.419 1.00 90.88 96 LEU A CA 1
ATOM 756 C C . LEU A 1 96 ? 8.993 9.532 -1.475 1.00 90.88 96 LEU A C 1
ATOM 758 O O . LEU A 1 96 ? 9.424 10.599 -1.898 1.00 90.88 96 LEU A O 1
ATOM 762 N N . ARG A 1 97 ? 8.745 9.306 -0.187 1.00 86.81 97 ARG A N 1
ATOM 763 C CA . ARG A 1 97 ? 9.148 10.252 0.851 1.00 86.81 97 ARG A CA 1
ATOM 764 C C . ARG A 1 97 ? 10.620 10.058 1.169 1.00 86.81 97 ARG A C 1
ATOM 766 O O . ARG A 1 97 ? 11.048 8.947 1.484 1.00 86.81 97 ARG A O 1
ATOM 773 N N . ILE A 1 98 ? 11.411 11.100 1.017 1.00 81.06 98 ILE A N 1
ATOM 774 C CA . ILE A 1 98 ? 12.839 11.111 1.295 1.00 81.06 98 ILE A CA 1
ATOM 775 C C . ILE A 1 98 ? 13.019 11.998 2.520 1.00 81.06 98 ILE A C 1
ATOM 777 O O . ILE A 1 98 ? 12.626 13.158 2.503 1.00 81.06 98 ILE A O 1
ATOM 781 N N . GLN A 1 99 ? 13.552 11.422 3.595 1.00 74.94 99 GLN A N 1
ATOM 782 C CA . GLN A 1 99 ? 14.006 12.203 4.738 1.00 74.94 99 GLN A CA 1
ATOM 783 C C . GLN A 1 99 ? 15.379 12.772 4.392 1.00 74.94 99 GLN A C 1
ATOM 785 O O . GLN A 1 99 ? 16.298 12.005 4.098 1.00 74.94 99 GLN A O 1
ATOM 790 N N . THR A 1 100 ? 15.491 14.094 4.390 1.00 74.19 100 THR A N 1
ATOM 791 C CA . THR A 1 100 ? 16.762 14.811 4.500 1.00 74.19 100 THR A CA 1
ATOM 792 C C . THR A 1 100 ? 16.965 15.229 5.959 1.00 74.19 100 THR A C 1
ATOM 794 O O . THR A 1 100 ? 16.057 15.078 6.778 1.00 74.19 100 THR A O 1
ATOM 797 N N . GLU A 1 101 ? 18.156 15.722 6.303 1.00 72.94 101 GLU A N 1
ATOM 798 C CA . GLU A 1 101 ? 18.475 16.180 7.668 1.00 72.94 101 GLU A CA 1
ATOM 799 C C . GLU A 1 101 ? 17.536 17.297 8.156 1.00 72.94 101 GLU A C 1
ATOM 801 O O . GLU A 1 101 ? 17.310 17.435 9.354 1.00 72.94 101 GLU A O 1
ATOM 806 N N . GLU A 1 102 ? 16.932 18.044 7.229 1.00 71.50 102 GLU A N 1
ATOM 807 C CA . GLU A 1 102 ? 16.133 19.232 7.530 1.00 71.50 102 GLU A CA 1
ATOM 808 C C . GLU A 1 102 ? 14.628 19.047 7.254 1.00 71.50 102 GLU A C 1
ATOM 810 O O . GLU A 1 102 ? 13.812 19.772 7.825 1.00 71.50 102 GLU A O 1
ATOM 815 N N . MET A 1 103 ? 14.216 18.098 6.393 1.00 74.00 103 MET A N 1
ATOM 816 C CA . MET A 1 103 ? 12.812 17.973 5.966 1.00 74.00 103 MET A CA 1
ATOM 817 C C . MET A 1 103 ? 12.453 16.597 5.368 1.00 74.00 103 MET A C 1
ATOM 819 O O . MET A 1 103 ? 13.284 15.882 4.815 1.00 74.00 103 MET A O 1
ATOM 823 N N . GLU A 1 104 ? 11.172 16.221 5.429 1.00 78.19 104 GLU A N 1
ATOM 824 C CA . GLU A 1 104 ? 10.627 15.089 4.665 1.00 78.19 104 GLU A CA 1
ATOM 825 C C . GLU A 1 104 ? 10.032 15.601 3.339 1.00 78.19 104 GLU A C 1
ATOM 827 O O . GLU A 1 104 ? 8.983 16.246 3.332 1.00 78.19 104 GLU A O 1
ATOM 832 N N . GLU A 1 105 ? 10.685 15.314 2.208 1.00 87.31 105 GLU A N 1
ATOM 833 C CA . GLU A 1 105 ? 10.226 15.717 0.870 1.00 87.31 105 GLU A CA 1
ATOM 834 C C . GLU A 1 105 ? 9.625 14.530 0.100 1.00 87.31 105 GLU A C 1
ATOM 836 O O . GLU A 1 105 ? 10.134 13.408 0.132 1.00 87.31 105 GLU A O 1
ATOM 841 N N . GLU A 1 106 ? 8.533 14.759 -0.634 1.00 89.44 106 GLU A N 1
ATOM 842 C CA . GLU A 1 106 ? 7.958 13.764 -1.543 1.00 89.44 106 GLU A CA 1
ATOM 843 C C . GLU A 1 106 ? 8.519 13.938 -2.962 1.00 89.44 106 GLU A C 1
ATOM 845 O O . GLU A 1 106 ? 8.118 14.841 -3.694 1.00 89.44 106 GLU A O 1
ATOM 850 N N . ARG A 1 107 ? 9.399 13.026 -3.391 1.00 93.25 107 ARG A N 1
ATOM 851 C CA . ARG A 1 107 ? 9.990 13.036 -4.735 1.00 93.25 107 ARG A CA 1
ATOM 852 C C . ARG A 1 107 ? 9.225 12.119 -5.685 1.00 93.25 107 ARG A C 1
ATOM 854 O O . ARG A 1 107 ? 8.986 10.946 -5.385 1.00 93.25 107 ARG A O 1
ATOM 861 N N . ARG A 1 108 ? 8.883 12.641 -6.865 1.00 95.12 108 ARG A N 1
ATOM 862 C CA . ARG A 1 108 ? 8.317 11.865 -7.979 1.00 95.12 108 ARG A CA 1
ATOM 863 C C . ARG A 1 108 ? 9.443 11.156 -8.732 1.00 95.12 108 ARG A C 1
ATOM 865 O O . ARG A 1 108 ? 10.323 11.813 -9.279 1.00 95.12 108 ARG A O 1
ATOM 872 N N . ILE A 1 109 ? 9.401 9.829 -8.762 1.00 95.00 109 ILE A N 1
ATOM 873 C CA . ILE A 1 109 ? 10.414 8.980 -9.393 1.00 95.00 109 ILE A CA 1
ATOM 874 C C . ILE A 1 109 ? 9.733 8.145 -10.483 1.00 95.00 109 ILE A C 1
ATOM 876 O O . ILE A 1 109 ? 8.797 7.398 -10.171 1.00 95.00 109 ILE A O 1
ATOM 880 N N . PRO A 1 110 ? 10.165 8.252 -11.753 1.00 96.00 110 PRO A N 1
ATOM 881 C CA . PRO A 1 110 ? 9.628 7.421 -12.822 1.00 96.00 110 PRO A CA 1
ATOM 882 C C . PRO A 1 110 ? 9.974 5.955 -12.565 1.00 96.00 110 PRO A C 1
ATOM 884 O O . PRO A 1 110 ? 11.054 5.646 -12.066 1.00 96.00 110 PRO A O 1
ATOM 887 N N . ILE A 1 111 ? 9.079 5.031 -12.912 1.00 96.44 111 ILE A N 1
ATOM 888 C CA . ILE A 1 111 ? 9.340 3.599 -12.711 1.00 96.44 111 ILE A CA 1
ATOM 889 C C . ILE A 1 111 ? 10.404 3.091 -13.688 1.00 96.44 111 ILE A C 1
ATOM 891 O O . ILE A 1 111 ? 11.320 2.368 -13.293 1.00 96.44 111 ILE A O 1
ATOM 895 N N . ALA A 1 112 ? 10.283 3.488 -14.955 1.00 97.06 112 ALA A N 1
ATOM 896 C CA . ALA A 1 112 ? 11.221 3.146 -16.012 1.00 97.06 112 ALA A CA 1
ATOM 897 C C . ALA A 1 112 ? 11.949 4.392 -16.523 1.00 97.06 112 ALA A C 1
ATOM 899 O O . ALA A 1 112 ? 11.320 5.403 -16.836 1.00 97.06 112 ALA A O 1
ATOM 900 N N . SER A 1 113 ? 13.268 4.283 -16.663 1.00 96.25 113 SER A N 1
ATOM 901 C CA . SER A 1 113 ? 14.131 5.303 -17.260 1.00 96.25 113 SER A CA 1
ATOM 902 C C . SER A 1 113 ? 14.155 5.220 -18.792 1.00 96.25 113 SER A C 1
ATOM 904 O O . SER A 1 113 ? 14.377 6.231 -19.458 1.00 96.25 113 SER A O 1
ATOM 906 N N . ALA A 1 114 ? 13.917 4.034 -19.367 1.00 96.12 114 ALA A N 1
ATOM 907 C CA . ALA A 1 114 ? 13.764 3.823 -20.809 1.00 96.12 114 ALA A CA 1
ATOM 908 C C . ALA A 1 114 ? 13.069 2.487 -21.124 1.00 96.12 114 ALA A C 1
ATOM 910 O O . ALA A 1 114 ? 13.092 1.559 -20.315 1.00 96.12 114 ALA A O 1
ATOM 911 N N . VAL A 1 115 ? 12.490 2.361 -22.322 1.00 96.44 115 VAL A N 1
ATOM 912 C CA . VAL A 1 115 ? 11.899 1.112 -22.838 1.00 96.44 115 VAL A CA 1
ATOM 913 C C . VAL A 1 115 ? 12.177 0.956 -24.333 1.00 96.44 115 VAL A C 1
ATOM 915 O O . VAL A 1 115 ? 12.230 1.946 -25.053 1.00 96.44 115 VAL A O 1
ATOM 918 N N . ARG A 1 116 ? 12.320 -0.286 -24.804 1.00 95.56 116 ARG A N 1
ATOM 919 C CA . ARG A 1 116 ? 12.581 -0.652 -26.209 1.00 95.56 116 ARG A CA 1
ATOM 920 C C . ARG A 1 116 ? 11.634 -1.751 -26.685 1.00 95.56 116 ARG A C 1
ATOM 922 O O . ARG A 1 116 ? 11.084 -2.503 -25.878 1.00 95.56 116 ARG A O 1
ATOM 929 N N . GLY A 1 117 ? 11.413 -1.817 -27.997 1.00 93.62 117 GLY A N 1
ATOM 930 C CA . GLY A 1 117 ? 10.539 -2.793 -28.658 1.00 93.62 117 GLY A CA 1
ATOM 931 C C . GLY A 1 117 ? 9.075 -2.766 -28.218 1.00 93.62 117 GLY A C 1
ATOM 932 O O . GLY A 1 117 ? 8.367 -3.776 -28.341 1.00 93.62 117 GLY A O 1
ATOM 933 N N . TYR A 1 118 ? 8.616 -1.616 -27.721 1.00 93.31 118 TYR A N 1
ATOM 934 C CA . TYR A 1 118 ? 7.234 -1.373 -27.321 1.00 93.31 118 TYR A CA 1
ATOM 935 C C . TYR A 1 118 ? 6.370 -0.983 -28.528 1.00 93.31 118 TYR A C 1
ATOM 937 O O . TYR A 1 118 ? 6.875 -0.700 -29.616 1.00 93.31 118 TYR A O 1
ATOM 945 N N . ARG A 1 119 ? 5.045 -1.001 -28.360 1.00 93.31 119 ARG A N 1
ATOM 946 C CA . ARG A 1 119 ? 4.092 -0.573 -29.392 1.00 93.31 119 ARG A CA 1
ATOM 947 C C . ARG A 1 119 ? 3.407 0.697 -28.926 1.00 93.31 119 ARG A C 1
ATOM 949 O O . ARG A 1 119 ? 2.710 0.679 -27.919 1.00 93.31 119 ARG A O 1
ATOM 956 N N . ASP A 1 120 ? 3.575 1.783 -29.664 1.00 90.38 120 ASP A N 1
ATOM 957 C CA . ASP A 1 120 ? 2.923 3.041 -29.322 1.00 90.38 120 ASP A CA 1
ATOM 958 C C . ASP A 1 120 ? 1.397 2.916 -29.495 1.00 90.38 120 ASP A C 1
ATOM 960 O O . ASP A 1 120 ? 0.900 2.429 -30.517 1.00 90.38 120 ASP A O 1
ATOM 964 N N . ARG A 1 121 ? 0.629 3.341 -28.484 1.00 88.44 121 ARG A N 1
ATOM 965 C CA . ARG A 1 121 ? -0.833 3.178 -28.487 1.00 88.44 121 ARG A CA 1
ATOM 966 C C . ARG A 1 121 ? -1.529 3.988 -29.577 1.00 88.44 121 ARG A C 1
ATOM 968 O O . ARG A 1 121 ? -2.575 3.534 -30.046 1.00 88.44 121 ARG A O 1
ATOM 975 N N . LYS A 1 122 ? -0.989 5.157 -29.940 1.00 89.00 122 LYS A N 1
ATOM 976 C CA . LYS A 1 122 ? -1.587 6.100 -30.897 1.00 89.00 122 LYS A CA 1
ATOM 977 C C . LYS A 1 122 ? -1.267 5.695 -32.331 1.00 89.00 122 LYS A C 1
ATOM 979 O O . LYS A 1 122 ? -2.164 5.589 -33.156 1.00 89.00 122 LYS A O 1
ATOM 984 N N . THR A 1 123 ? 0.003 5.434 -32.617 1.00 90.44 123 THR A N 1
ATOM 985 C CA . THR A 1 123 ? 0.493 5.133 -33.969 1.00 90.44 123 THR A CA 1
ATOM 986 C C . THR A 1 123 ? 0.426 3.649 -34.311 1.00 90.44 123 THR A C 1
ATOM 988 O O . THR A 1 123 ? 0.518 3.288 -35.482 1.00 90.44 123 THR A O 1
ATOM 991 N N . LYS A 1 124 ? 0.290 2.775 -33.303 1.00 88.38 124 LYS A N 1
ATOM 992 C CA . LYS A 1 124 ? 0.309 1.308 -33.428 1.00 88.38 124 LYS A CA 1
ATOM 993 C C . LYS A 1 124 ? 1.601 0.733 -34.018 1.00 88.38 124 LYS A C 1
ATOM 995 O O . LYS A 1 124 ? 1.637 -0.472 -34.288 1.00 88.38 124 LYS A O 1
ATOM 1000 N N . LYS A 1 125 ? 2.654 1.543 -34.165 1.00 88.69 125 LYS A N 1
ATOM 1001 C CA . LYS A 1 125 ? 3.974 1.132 -34.659 1.00 88.69 125 LYS A CA 1
ATOM 1002 C C . LYS A 1 125 ? 4.858 0.639 -33.515 1.00 88.69 125 LYS A C 1
ATOM 1004 O O . LYS A 1 125 ? 4.698 1.053 -32.367 1.00 88.69 125 LYS A O 1
ATOM 1009 N N . THR A 1 126 ? 5.773 -0.271 -33.836 1.00 88.12 126 THR A N 1
ATOM 1010 C CA . THR A 1 126 ? 6.824 -0.699 -32.907 1.00 88.12 126 THR A CA 1
ATOM 1011 C C . THR A 1 126 ? 7.943 0.333 -32.896 1.00 88.12 126 THR A C 1
ATOM 1013 O O . THR A 1 126 ? 8.376 0.773 -33.959 1.00 88.12 126 THR A O 1
ATOM 1016 N N . VAL A 1 127 ? 8.390 0.711 -31.702 1.00 85.62 127 VAL A N 1
ATOM 1017 C CA . VAL A 1 127 ? 9.408 1.740 -31.479 1.00 85.62 127 VAL A CA 1
ATOM 1018 C C . VAL A 1 127 ? 10.669 1.096 -30.897 1.00 85.62 127 VAL A C 1
ATOM 1020 O O . VAL A 1 127 ? 10.574 0.236 -30.023 1.00 85.62 127 VAL A O 1
ATOM 1023 N N . GLU A 1 128 ? 11.836 1.513 -31.401 1.00 77.62 128 GLU A N 1
ATOM 1024 C CA . GLU A 1 128 ? 13.170 1.167 -30.876 1.00 77.62 128 GLU A CA 1
ATOM 1025 C C . GLU A 1 128 ? 13.431 -0.345 -30.701 1.00 77.62 128 GLU A C 1
ATOM 1027 O O . GLU A 1 128 ? 13.702 -0.824 -29.605 1.00 77.62 128 GLU A O 1
ATOM 1032 N N . GLY A 1 129 ? 13.370 -1.114 -31.796 1.00 79.69 129 GLY A N 1
ATOM 1033 C CA . GLY A 1 129 ? 13.804 -2.521 -31.836 1.00 79.69 129 GLY A CA 1
ATOM 1034 C C . GLY A 1 129 ? 12.674 -3.556 -31.905 1.00 79.69 129 GLY A C 1
ATOM 1035 O O . GLY A 1 129 ? 11.491 -3.239 -31.807 1.00 79.69 129 GLY A O 1
ATOM 1036 N N . LYS A 1 130 ? 13.030 -4.828 -32.139 1.00 82.88 130 LYS A N 1
ATOM 1037 C CA . LYS A 1 130 ? 12.059 -5.943 -32.221 1.00 82.88 130 LYS A CA 1
ATOM 1038 C C . LYS A 1 130 ? 11.746 -6.550 -30.848 1.00 82.88 130 LYS A C 1
ATOM 1040 O O . LYS A 1 130 ? 10.612 -6.991 -30.614 1.00 82.88 130 LYS A O 1
ATOM 1045 N N . GLU A 1 131 ? 12.738 -6.549 -29.964 1.00 91.31 131 GLU A N 1
ATOM 1046 C CA . GLU A 1 131 ? 12.709 -7.186 -28.649 1.00 91.31 131 GLU A CA 1
ATOM 1047 C C . GLU A 1 131 ? 12.251 -6.218 -27.563 1.00 91.31 131 GLU A C 1
ATOM 1049 O O . GLU A 1 131 ? 12.642 -5.055 -27.549 1.00 91.31 131 GLU A O 1
ATOM 1054 N N . MET A 1 132 ? 11.413 -6.710 -26.651 1.00 95.25 132 MET A N 1
ATOM 1055 C CA . MET A 1 132 ? 10.934 -5.924 -25.518 1.00 95.25 132 MET A CA 1
ATOM 1056 C C . MET A 1 132 ? 12.057 -5.790 -24.498 1.00 95.25 132 MET A C 1
ATOM 1058 O O . MET A 1 132 ? 12.568 -6.803 -24.026 1.00 95.25 132 MET A O 1
ATOM 1062 N N . GLN A 1 133 ? 12.418 -4.563 -24.140 1.00 96.62 133 GLN A N 1
ATOM 1063 C CA . GLN A 1 133 ? 13.401 -4.318 -23.088 1.00 96.62 133 GLN A CA 1
ATOM 1064 C C . GLN A 1 133 ? 12.961 -3.146 -22.213 1.00 96.62 133 GLN A C 1
ATOM 1066 O O . GLN A 1 133 ? 12.309 -2.215 -22.690 1.00 96.62 133 GLN A O 1
ATOM 1071 N N . VAL A 1 134 ? 13.324 -3.184 -20.935 1.00 97.56 134 VAL A N 1
ATOM 1072 C CA . VAL A 1 134 ? 13.047 -2.113 -19.972 1.00 97.56 134 VAL A CA 1
ATOM 1073 C C . VAL A 1 134 ? 14.305 -1.769 -19.195 1.00 97.56 134 VAL A C 1
ATOM 1075 O O . VAL A 1 134 ? 15.007 -2.655 -18.722 1.00 97.56 134 VAL A O 1
ATOM 1078 N N . SER A 1 135 ? 14.565 -0.477 -19.049 1.00 97.56 135 SER A N 1
ATOM 1079 C CA . SER A 1 135 ? 15.523 0.060 -18.093 1.00 97.56 135 SER A CA 1
ATOM 1080 C C . SER A 1 135 ? 14.726 0.671 -16.945 1.00 97.56 135 SER A C 1
ATOM 1082 O O . SER A 1 135 ? 13.966 1.619 -17.160 1.00 97.56 135 SER A O 1
ATOM 1084 N N . LEU A 1 136 ? 14.838 0.113 -15.739 1.00 97.38 136 LEU A N 1
ATOM 1085 C CA . LEU A 1 136 ? 14.210 0.700 -14.552 1.00 97.38 136 LEU A CA 1
ATOM 1086 C C . LEU A 1 136 ? 14.993 1.943 -14.111 1.00 97.38 136 LEU A C 1
ATOM 1088 O O . LEU A 1 136 ? 16.152 2.134 -14.483 1.00 97.38 136 LEU A O 1
ATOM 1092 N N . SER A 1 137 ? 14.356 2.836 -13.361 1.00 96.00 137 SER A N 1
ATOM 1093 C CA . SER A 1 137 ? 15.091 3.950 -12.751 1.00 96.00 137 SER A CA 1
ATOM 1094 C C . SER A 1 137 ? 15.988 3.429 -11.622 1.00 96.00 137 SER A C 1
ATOM 1096 O O . SER A 1 137 ? 15.530 2.563 -10.869 1.00 96.00 137 SER A O 1
ATOM 1098 N N . PRO A 1 138 ? 17.225 3.934 -11.462 1.00 93.06 138 PRO A N 1
ATOM 1099 C CA . PRO A 1 138 ? 18.155 3.460 -10.433 1.00 93.06 138 PRO A CA 1
ATOM 1100 C C . PRO A 1 138 ? 17.541 3.451 -9.029 1.00 93.06 138 PRO A C 1
ATOM 1102 O O . PRO A 1 138 ? 17.612 2.442 -8.330 1.00 93.06 138 PRO A O 1
ATOM 1105 N N . GLU A 1 139 ? 16.810 4.509 -8.668 1.00 92.75 139 GLU A N 1
ATOM 1106 C CA . GLU A 1 139 ? 16.163 4.630 -7.359 1.00 92.75 139 GLU A CA 1
ATOM 1107 C C . GLU A 1 139 ? 15.070 3.573 -7.132 1.00 92.75 139 GLU A C 1
ATOM 1109 O O . GLU A 1 139 ? 14.736 3.251 -5.994 1.00 92.75 139 GLU A O 1
ATOM 1114 N N . ILE A 1 140 ? 14.484 3.027 -8.201 1.00 94.44 140 ILE A N 1
ATOM 1115 C CA . ILE A 1 140 ? 13.528 1.916 -8.118 1.00 94.44 140 ILE A CA 1
ATOM 1116 C C . ILE A 1 140 ? 14.271 0.605 -7.930 1.00 94.44 140 ILE A C 1
ATOM 1118 O O . ILE A 1 140 ? 13.859 -0.196 -7.096 1.00 94.44 140 ILE A O 1
ATOM 1122 N N . VAL A 1 141 ? 15.362 0.393 -8.668 1.00 93.44 141 VAL A N 1
ATOM 1123 C CA . VAL A 1 141 ? 16.190 -0.815 -8.557 1.00 93.44 141 VAL A CA 1
ATOM 1124 C C . VAL A 1 141 ? 16.722 -0.968 -7.127 1.00 93.44 141 VAL A C 1
ATOM 1126 O O . VAL A 1 141 ? 16.573 -2.035 -6.534 1.00 93.44 141 VAL A O 1
ATOM 1129 N N . GLU A 1 142 ? 17.203 0.114 -6.508 1.00 90.69 142 GLU A N 1
ATOM 1130 C CA . GLU A 1 142 ? 17.640 0.156 -5.099 1.00 90.69 142 GLU A CA 1
ATOM 1131 C C . GLU A 1 142 ? 16.578 -0.307 -4.087 1.00 90.69 142 GLU A C 1
ATOM 1133 O O . GLU A 1 142 ? 16.907 -0.796 -3.003 1.00 90.69 142 GLU A O 1
ATOM 1138 N N . MET A 1 143 ? 15.291 -0.196 -4.427 1.00 92.31 143 MET A N 1
ATOM 1139 C CA . MET A 1 143 ? 14.193 -0.645 -3.564 1.00 92.31 143 MET A CA 1
ATOM 1140 C C . MET A 1 143 ? 13.948 -2.158 -3.639 1.00 92.31 143 MET A C 1
ATOM 1142 O O . MET A 1 143 ? 13.169 -2.669 -2.833 1.00 92.31 143 MET A O 1
ATOM 1146 N N . PHE A 1 144 ? 14.574 -2.865 -4.582 1.00 91.56 144 PHE A N 1
ATOM 1147 C CA . PHE A 1 144 ? 14.514 -4.326 -4.718 1.00 91.56 144 PHE A CA 1
ATOM 1148 C C . PHE A 1 144 ? 15.842 -5.018 -4.391 1.00 91.56 144 PHE A C 1
ATOM 1150 O O . PHE A 1 144 ? 15.853 -6.213 -4.102 1.00 91.56 144 PHE A O 1
ATOM 1157 N N . ILE A 1 145 ? 16.955 -4.282 -4.414 1.00 81.88 145 ILE A N 1
ATOM 1158 C CA . ILE A 1 145 ? 18.270 -4.807 -4.040 1.00 81.88 145 ILE A CA 1
ATOM 1159 C C . ILE A 1 145 ? 18.276 -5.209 -2.562 1.00 81.88 145 ILE A C 1
ATOM 1161 O O . ILE A 1 145 ? 17.637 -4.574 -1.726 1.00 81.88 145 ILE A O 1
ATOM 1165 N N . LYS A 1 146 ? 19.007 -6.287 -2.265 1.00 65.94 146 LYS A N 1
ATOM 1166 C CA . LYS A 1 146 ? 19.175 -6.948 -0.965 1.00 65.94 146 LYS A CA 1
ATOM 1167 C C . LYS A 1 146 ? 19.262 -5.955 0.214 1.00 65.94 146 LYS A C 1
ATOM 1169 O O . LYS A 1 146 ? 20.331 -5.459 0.547 1.00 65.94 146 LYS A O 1
ATOM 1174 N N . GLN A 1 147 ? 18.133 -5.703 0.888 1.00 63.62 147 GLN A N 1
ATOM 1175 C CA . GLN A 1 147 ? 18.048 -4.895 2.121 1.00 63.62 147 GLN A CA 1
ATOM 1176 C C . GLN A 1 147 ? 18.066 -5.773 3.387 1.00 63.62 147 GLN A C 1
ATOM 1178 O O . GLN A 1 147 ? 17.423 -5.425 4.380 1.00 63.62 147 GLN A O 1
ATOM 1183 N N . TRP A 1 148 ? 18.739 -6.931 3.347 1.00 59.38 148 TRP A N 1
ATOM 1184 C CA . TRP A 1 148 ? 18.695 -7.939 4.417 1.00 59.38 148 TRP A CA 1
ATOM 1185 C C . TRP A 1 148 ? 19.038 -7.347 5.783 1.00 59.38 148 TRP A C 1
ATOM 1187 O O . TRP A 1 148 ? 18.255 -7.486 6.721 1.00 59.38 148 TRP A O 1
ATOM 1197 N N . ASP A 1 149 ? 20.117 -6.572 5.842 1.00 57.28 149 ASP A N 1
ATOM 1198 C CA . ASP A 1 149 ? 20.643 -6.000 7.085 1.00 57.28 149 ASP A CA 1
ATOM 1199 C C . ASP A 1 149 ? 19.736 -4.911 7.671 1.00 57.28 149 ASP A C 1
ATOM 1201 O O . ASP A 1 149 ? 19.828 -4.569 8.847 1.00 57.28 149 ASP A O 1
ATOM 1205 N N . LYS A 1 150 ? 18.829 -4.356 6.856 1.00 64.81 150 LYS A N 1
ATOM 1206 C CA . LYS A 1 150 ? 17.976 -3.228 7.247 1.00 64.81 150 LYS A CA 1
ATOM 1207 C C . LYS A 1 150 ? 16.621 -3.659 7.805 1.00 64.81 150 LYS A C 1
ATOM 1209 O O . LYS A 1 150 ? 15.898 -2.801 8.301 1.00 64.81 150 LYS A O 1
ATOM 1214 N N . GLY A 1 151 ? 16.217 -4.928 7.657 1.00 69.25 151 GLY A N 1
ATOM 1215 C CA . GLY A 1 151 ? 14.923 -5.449 8.139 1.00 69.25 151 GLY A CA 1
ATOM 1216 C C . GLY A 1 151 ? 13.664 -4.744 7.590 1.00 69.25 151 GLY A C 1
ATOM 1217 O O . GLY A 1 151 ? 12.547 -5.043 8.008 1.00 69.25 151 GLY A O 1
ATOM 1218 N N . ASN A 1 152 ? 13.818 -3.813 6.642 1.00 83.75 152 ASN A N 1
ATOM 1219 C CA . ASN A 1 152 ? 12.785 -2.876 6.191 1.00 83.75 152 ASN A CA 1
ATOM 1220 C C . ASN A 1 152 ? 12.227 -3.240 4.808 1.00 83.75 152 ASN A C 1
ATOM 1222 O O . ASN A 1 152 ? 12.029 -2.385 3.942 1.00 83.75 152 ASN A O 1
ATOM 1226 N N . PHE A 1 153 ? 11.938 -4.521 4.605 1.00 91.12 153 PHE A N 1
ATOM 1227 C CA . PHE A 1 153 ? 11.387 -5.049 3.360 1.00 91.12 153 PHE A CA 1
ATOM 1228 C C . PHE A 1 153 ? 10.256 -6.041 3.630 1.00 91.12 153 PHE A C 1
ATOM 1230 O O . PHE A 1 153 ? 10.092 -6.546 4.740 1.00 91.12 153 PHE A O 1
ATOM 1237 N N . THR A 1 154 ? 9.487 -6.333 2.588 1.00 92.12 154 THR A N 1
ATOM 1238 C CA . THR A 1 154 ? 8.533 -7.442 2.553 1.00 92.12 154 THR A CA 1
ATOM 1239 C C . THR A 1 154 ? 8.962 -8.403 1.456 1.00 92.12 154 THR A C 1
ATOM 1241 O O . THR A 1 154 ? 9.440 -7.980 0.399 1.00 92.12 154 THR A O 1
ATOM 1244 N N . GLN A 1 155 ? 8.813 -9.700 1.718 1.00 92.50 155 GLN A N 1
ATOM 1245 C CA . GLN A 1 155 ? 9.191 -10.759 0.790 1.00 92.50 155 GLN A CA 1
ATOM 1246 C C . GLN A 1 155 ? 8.033 -11.716 0.526 1.00 92.50 155 GLN A C 1
ATOM 1248 O O . GLN A 1 155 ? 7.263 -12.033 1.431 1.00 92.50 155 GLN A O 1
ATOM 1253 N N . TYR A 1 156 ? 7.936 -12.196 -0.708 1.00 94.25 156 TYR A N 1
ATOM 1254 C CA . TYR A 1 156 ? 6.960 -13.199 -1.129 1.00 94.25 156 TYR A CA 1
ATOM 1255 C C . TYR A 1 156 ? 7.445 -13.917 -2.390 1.00 94.25 156 TYR A C 1
ATOM 1257 O O . TYR A 1 156 ? 8.377 -13.468 -3.054 1.00 94.25 156 TYR A O 1
ATOM 1265 N N . LEU A 1 157 ? 6.834 -15.050 -2.732 1.00 93.50 157 LEU A N 1
ATOM 1266 C CA . LEU A 1 157 ? 7.113 -15.714 -4.006 1.00 93.50 157 LEU A CA 1
ATOM 1267 C C . LEU A 1 157 ? 6.279 -15.067 -5.114 1.00 93.50 157 LEU A C 1
ATOM 1269 O O . LEU A 1 157 ? 5.083 -14.843 -4.924 1.00 93.50 157 LEU A O 1
ATOM 1273 N N . TYR A 1 158 ? 6.876 -14.806 -6.279 1.00 94.06 158 TYR A N 1
ATOM 1274 C CA . TYR A 1 158 ? 6.173 -14.177 -7.404 1.00 94.06 158 TYR A CA 1
ATOM 1275 C C . TYR A 1 158 ? 4.907 -14.948 -7.814 1.00 94.06 158 TYR A C 1
ATOM 1277 O O . TYR A 1 158 ? 3.885 -14.337 -8.131 1.00 94.06 158 TYR A O 1
ATOM 1285 N N . GLU A 1 159 ? 4.917 -16.280 -7.701 1.00 92.00 159 GLU A N 1
ATOM 1286 C CA . GLU A 1 159 ? 3.748 -17.136 -7.939 1.00 92.00 159 GLU A CA 1
ATOM 1287 C C . GLU A 1 159 ? 2.481 -16.715 -7.173 1.00 92.00 159 GLU A C 1
ATOM 1289 O O . GLU A 1 159 ? 1.381 -16.929 -7.681 1.00 92.00 159 GLU A O 1
ATOM 1294 N N . LYS A 1 160 ? 2.611 -16.078 -5.997 1.00 94.12 160 LYS A N 1
ATOM 1295 C CA . LYS A 1 160 ? 1.477 -15.661 -5.152 1.00 94.12 160 LYS A CA 1
ATOM 1296 C C . LYS A 1 160 ? 0.663 -14.526 -5.762 1.00 94.12 160 LYS A C 1
ATOM 1298 O O . LYS A 1 160 ? -0.515 -14.381 -5.449 1.00 94.12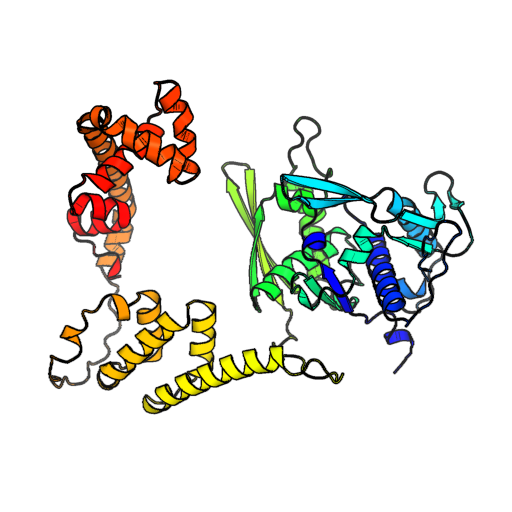 160 LYS A O 1
ATOM 1303 N N . VAL A 1 161 ? 1.284 -13.739 -6.638 1.00 95.25 161 VAL A N 1
ATOM 1304 C CA . VAL A 1 161 ? 0.679 -12.558 -7.272 1.00 95.25 161 VAL A CA 1
ATOM 1305 C C . VAL A 1 161 ? 0.647 -12.654 -8.796 1.00 95.25 161 VAL A C 1
ATOM 1307 O O . VAL A 1 161 ? -0.016 -11.857 -9.455 1.00 95.25 161 VAL A O 1
ATOM 1310 N N . ARG A 1 162 ? 1.344 -13.636 -9.381 1.00 91.81 162 ARG A N 1
ATOM 1311 C CA . ARG A 1 162 ? 1.515 -13.801 -10.831 1.00 91.81 162 ARG A CA 1
ATOM 1312 C C . ARG A 1 162 ? 0.197 -13.779 -11.600 1.00 91.81 162 ARG A C 1
ATOM 1314 O O . ARG A 1 162 ? 0.136 -13.200 -12.684 1.00 91.81 162 ARG A O 1
ATOM 1321 N N . ASP A 1 163 ? -0.846 -14.387 -11.048 1.00 92.81 163 ASP A N 1
ATOM 1322 C CA . ASP A 1 163 ? -2.121 -14.580 -11.744 1.00 92.81 163 ASP A CA 1
ATOM 1323 C C . ASP A 1 163 ? -3.146 -13.464 -11.451 1.00 92.81 163 ASP A C 1
ATOM 1325 O O . ASP A 1 163 ? -4.258 -13.500 -11.976 1.00 92.81 163 ASP A O 1
ATOM 1329 N N . PHE A 1 164 ? -2.758 -12.422 -10.700 1.00 96.25 164 PHE A N 1
ATOM 1330 C CA . PHE A 1 164 ? -3.589 -11.231 -10.519 1.00 96.25 164 PHE A CA 1
ATOM 1331 C C . PHE A 1 164 ? -3.875 -10.536 -11.855 1.00 96.25 164 PHE A C 1
ATOM 1333 O O . PHE A 1 164 ? -3.003 -10.360 -12.720 1.00 96.25 164 PHE A O 1
ATOM 1340 N N . ARG A 1 165 ? -5.134 -10.126 -12.009 1.00 95.38 165 ARG A N 1
ATOM 1341 C CA . ARG A 1 165 ? -5.705 -9.434 -13.172 1.00 95.38 165 ARG A CA 1
ATOM 1342 C C . ARG A 1 165 ? -5.896 -7.944 -12.907 1.00 95.38 165 ARG A C 1
ATOM 1344 O O . ARG A 1 165 ? -5.994 -7.155 -13.847 1.00 95.38 165 ARG A O 1
ATOM 1351 N N . VAL A 1 166 ? -5.928 -7.546 -11.640 1.00 96.12 166 VAL A N 1
ATOM 1352 C CA . VAL A 1 166 ? -6.151 -6.181 -11.178 1.00 96.12 166 VAL A CA 1
ATOM 1353 C C . VAL A 1 166 ? -4.837 -5.625 -10.640 1.00 96.12 166 VAL A C 1
ATOM 1355 O O . VAL A 1 166 ? -4.249 -6.152 -9.704 1.00 96.12 166 VAL A O 1
ATOM 1358 N N . GLY A 1 167 ? -4.362 -4.520 -11.212 1.00 95.75 167 GLY A N 1
ATOM 1359 C CA . GLY A 1 167 ? -3.064 -3.961 -10.829 1.00 95.75 167 GLY A CA 1
ATOM 1360 C C . GLY A 1 167 ? -2.991 -3.471 -9.378 1.00 95.75 167 GLY A C 1
ATOM 1361 O O . GLY A 1 167 ? -1.984 -3.678 -8.706 1.00 95.75 167 GLY A O 1
ATOM 1362 N N . SER A 1 168 ? -4.084 -2.923 -8.840 1.00 97.06 168 SER A N 1
ATOM 1363 C CA . SER A 1 168 ? -4.163 -2.538 -7.425 1.00 97.06 168 SER A CA 1
ATOM 1364 C C . SER A 1 168 ? -4.159 -3.731 -6.459 1.00 97.06 168 SER A C 1
ATOM 1366 O O . SER A 1 168 ? -3.854 -3.536 -5.283 1.00 97.06 168 SER A O 1
ATOM 1368 N N . ALA A 1 169 ? -4.435 -4.957 -6.928 1.00 98.06 169 ALA A N 1
ATOM 1369 C CA . ALA A 1 169 ? -4.376 -6.160 -6.096 1.00 98.06 169 ALA A CA 1
ATOM 1370 C C . ALA A 1 169 ? -2.950 -6.474 -5.639 1.00 98.06 169 ALA A C 1
ATOM 1372 O O . ALA A 1 169 ? -2.769 -6.863 -4.492 1.00 98.06 169 ALA A O 1
ATOM 1373 N N . PHE A 1 170 ? -1.938 -6.217 -6.478 1.00 97.88 170 PHE A N 1
ATOM 1374 C CA . PHE A 1 170 ? -0.527 -6.380 -6.109 1.00 97.88 170 PHE A CA 1
ATOM 1375 C C . PHE A 1 170 ? -0.180 -5.536 -4.883 1.00 97.88 170 PHE A C 1
ATOM 1377 O O . PHE A 1 170 ? 0.286 -6.051 -3.873 1.00 97.88 170 PHE A O 1
ATOM 1384 N N . LYS A 1 171 ? -0.472 -4.235 -4.950 1.00 96.62 171 LYS A N 1
ATOM 1385 C CA . LYS A 1 171 ? -0.168 -3.295 -3.868 1.00 96.62 171 LYS A CA 1
ATOM 1386 C C . LYS A 1 171 ? -0.987 -3.592 -2.610 1.00 96.62 171 LYS A C 1
ATOM 1388 O O . LYS A 1 171 ? -0.438 -3.538 -1.516 1.00 96.62 171 LYS A O 1
ATOM 1393 N N . LEU A 1 172 ? -2.274 -3.929 -2.755 1.00 98.12 172 LEU A N 1
ATOM 1394 C CA . LEU A 1 172 ? -3.120 -4.307 -1.619 1.00 98.12 172 LEU A CA 1
ATOM 1395 C C . LEU A 1 172 ? -2.605 -5.585 -0.936 1.00 98.12 172 LEU A C 1
ATOM 1397 O O . LEU A 1 172 ? -2.503 -5.625 0.284 1.00 98.12 172 LEU A O 1
ATOM 1401 N N . TYR A 1 173 ? -2.232 -6.602 -1.712 1.00 98.44 173 TYR A N 1
ATOM 1402 C CA . TYR A 1 173 ? -1.603 -7.817 -1.198 1.00 98.44 173 TYR A CA 1
ATOM 1403 C C . TYR A 1 173 ? -0.323 -7.497 -0.416 1.00 98.44 173 TYR A C 1
ATOM 1405 O O . TYR A 1 173 ? -0.180 -7.931 0.723 1.00 98.44 173 TYR A O 1
ATOM 1413 N N . GLU A 1 174 ? 0.570 -6.684 -0.989 1.00 97.50 174 GLU A N 1
ATOM 1414 C CA . GLU A 1 174 ? 1.848 -6.318 -0.371 1.00 97.50 174 GLU A CA 1
ATOM 1415 C C . GLU A 1 174 ? 1.671 -5.618 0.983 1.00 97.50 174 GLU A C 1
ATOM 1417 O O . GLU A 1 174 ? 2.348 -5.977 1.944 1.00 97.50 174 GLU A O 1
ATOM 1422 N N . VAL A 1 175 ? 0.750 -4.653 1.092 1.00 96.81 175 VAL A N 1
ATOM 1423 C CA . VAL A 1 175 ? 0.543 -3.909 2.351 1.00 96.81 175 VAL A CA 1
ATOM 1424 C C . VAL A 1 175 ? -0.106 -4.769 3.435 1.00 96.81 175 VAL A C 1
ATOM 1426 O O . VAL A 1 175 ? 0.228 -4.638 4.614 1.00 96.81 175 VAL A O 1
ATOM 1429 N N . LEU A 1 176 ? -1.008 -5.679 3.053 1.00 97.62 176 LEU A N 1
ATOM 1430 C CA . LEU A 1 176 ? -1.629 -6.618 3.987 1.00 97.62 176 LEU A CA 1
ATOM 1431 C C . LEU A 1 176 ? -0.612 -7.662 4.465 1.00 97.62 176 LEU A C 1
ATOM 1433 O O . LEU A 1 176 ? -0.515 -7.925 5.666 1.00 97.62 176 LEU A O 1
ATOM 1437 N N . LEU A 1 177 ? 0.194 -8.203 3.546 1.00 96.44 177 LEU A N 1
ATOM 1438 C CA . LEU A 1 177 ? 1.271 -9.136 3.864 1.00 96.44 177 LEU A CA 1
ATOM 1439 C C . LEU A 1 177 ? 2.311 -8.494 4.785 1.00 96.44 177 LEU A C 1
ATOM 1441 O O . LEU A 1 177 ? 2.736 -9.121 5.757 1.00 96.44 177 LEU A O 1
ATOM 1445 N N . GLN A 1 178 ? 2.700 -7.246 4.507 1.00 94.81 178 GLN A N 1
ATOM 1446 C CA . GLN A 1 178 ? 3.630 -6.488 5.339 1.00 94.81 178 GLN A CA 1
ATOM 1447 C C . GLN A 1 178 ? 3.113 -6.392 6.777 1.00 94.81 178 GLN A C 1
ATOM 1449 O O . GLN A 1 178 ? 3.878 -6.613 7.714 1.00 94.81 178 GLN A O 1
ATOM 1454 N N . HIS A 1 179 ? 1.822 -6.096 6.967 1.00 92.88 179 HIS A N 1
ATOM 1455 C CA . HIS A 1 179 ? 1.227 -6.003 8.298 1.00 92.88 179 HIS A CA 1
ATOM 1456 C C . HIS A 1 179 ? 1.271 -7.343 9.046 1.00 92.88 179 HIS A C 1
ATOM 1458 O O . HIS A 1 179 ? 1.731 -7.391 10.188 1.00 92.88 179 HIS A O 1
ATOM 1464 N N . LEU A 1 180 ? 0.843 -8.437 8.407 1.00 90.62 180 LEU A N 1
ATOM 1465 C CA . LEU A 1 180 ? 0.887 -9.767 9.024 1.00 90.62 180 LEU A CA 1
ATOM 1466 C C . LEU A 1 180 ? 2.321 -10.198 9.350 1.00 90.62 180 LEU A C 1
ATOM 1468 O O . LEU A 1 180 ? 2.580 -10.700 10.440 1.00 90.62 180 LEU A O 1
ATOM 1472 N N . THR A 1 181 ? 3.261 -9.960 8.433 1.00 88.62 181 THR A N 1
ATOM 1473 C CA . THR A 1 181 ? 4.675 -10.327 8.600 1.00 88.62 181 THR A CA 1
ATOM 1474 C C . THR A 1 181 ? 5.328 -9.521 9.719 1.00 88.62 181 THR A C 1
ATOM 1476 O O . THR A 1 181 ? 5.943 -10.105 10.610 1.00 88.62 181 THR A O 1
ATOM 1479 N N . LYS A 1 182 ? 5.146 -8.192 9.725 1.00 87.31 182 LYS A N 1
ATOM 1480 C CA . LYS A 1 182 ? 5.706 -7.290 10.743 1.00 87.31 182 LYS A CA 1
ATOM 1481 C C . LYS A 1 182 ? 5.243 -7.669 12.149 1.00 87.31 182 LYS A C 1
ATOM 1483 O O . LYS A 1 182 ? 6.041 -7.644 13.078 1.00 87.31 182 LYS A O 1
ATOM 1488 N N . ASN A 1 183 ? 3.975 -8.053 12.285 1.00 83.81 183 ASN A N 1
ATOM 1489 C CA . ASN A 1 183 ? 3.375 -8.398 13.572 1.00 83.81 183 ASN A CA 1
ATOM 1490 C C . ASN A 1 183 ? 3.429 -9.906 13.887 1.00 83.81 183 ASN A C 1
ATOM 1492 O O . ASN A 1 183 ? 2.911 -10.329 14.916 1.00 83.81 183 ASN A O 1
ATOM 1496 N N . ARG A 1 184 ? 4.041 -10.726 13.016 1.00 85.81 184 ARG A N 1
ATOM 1497 C CA . ARG A 1 184 ? 4.122 -12.198 13.136 1.00 85.81 184 ARG A CA 1
ATOM 1498 C C . ARG A 1 184 ? 2.755 -12.866 13.354 1.00 85.81 184 ARG A C 1
ATOM 1500 O O . ARG A 1 184 ? 2.622 -13.817 14.123 1.00 85.81 184 ARG A O 1
ATOM 1507 N N . LEU A 1 185 ? 1.734 -12.367 12.663 1.00 86.06 185 LEU A N 1
ATOM 1508 C CA . LEU A 1 185 ? 0.348 -12.799 12.814 1.00 86.06 185 LEU A CA 1
ATOM 1509 C C . LEU A 1 185 ? -0.054 -13.809 11.738 1.00 86.06 185 LEU A C 1
ATOM 1511 O O . LEU A 1 185 ? 0.313 -13.676 10.574 1.00 86.06 185 LEU A O 1
ATOM 1515 N N . GLN A 1 186 ? -0.879 -14.785 12.120 1.00 89.12 186 GLN A N 1
ATOM 1516 C CA . GLN A 1 186 ? -1.553 -15.693 11.179 1.00 89.12 186 GLN A CA 1
ATOM 1517 C C . GLN A 1 186 ? -2.854 -15.102 10.619 1.00 89.12 186 GLN A C 1
ATOM 1519 O O . GLN A 1 186 ? -3.277 -15.413 9.506 1.00 89.12 186 GLN A O 1
ATOM 1524 N N . HIS A 1 187 ? -3.488 -14.245 11.411 1.00 92.94 187 HIS A N 1
ATOM 1525 C CA . HIS A 1 187 ? -4.670 -13.472 11.071 1.00 92.94 187 HIS A CA 1
ATOM 1526 C C . HIS A 1 187 ? -4.583 -12.129 11.793 1.00 92.94 187 HIS A C 1
ATOM 1528 O O . HIS A 1 187 ? -4.009 -12.048 12.878 1.00 92.94 187 HIS A O 1
ATOM 1534 N N . GLY A 1 188 ? -5.132 -11.076 11.205 1.00 92.38 188 GLY A N 1
ATOM 1535 C CA . GLY A 1 188 ? -5.064 -9.743 11.783 1.00 92.38 188 GLY A CA 1
ATOM 1536 C C . GLY A 1 188 ? -6.041 -8.775 11.141 1.00 92.38 188 GLY A C 1
ATOM 1537 O O . GLY A 1 188 ? -6.614 -9.045 10.084 1.00 92.38 188 GLY A O 1
ATOM 1538 N N . GLN A 1 189 ? -6.206 -7.634 11.800 1.00 95.50 189 GLN A N 1
ATOM 1539 C CA . GLN A 1 189 ? -6.998 -6.521 11.305 1.00 95.50 189 GLN A CA 1
ATOM 1540 C C . GLN A 1 189 ? -6.062 -5.375 10.912 1.00 95.50 189 GLN A C 1
ATOM 1542 O O . GLN A 1 189 ? -5.267 -4.907 11.725 1.00 95.50 189 GLN A O 1
ATOM 1547 N N . VAL A 1 190 ? -6.168 -4.901 9.671 1.00 95.25 190 VAL A N 1
ATOM 1548 C CA . VAL A 1 190 ? -5.354 -3.801 9.141 1.00 95.25 190 VAL A CA 1
ATOM 1549 C C . VAL A 1 190 ? -6.232 -2.587 8.892 1.00 95.25 190 VAL A C 1
ATOM 1551 O O . VAL A 1 190 ? -7.169 -2.640 8.096 1.00 95.25 190 VAL A O 1
ATOM 1554 N N . LYS A 1 191 ? -5.916 -1.478 9.560 1.00 96.69 191 LYS A N 1
ATOM 1555 C CA . LYS A 1 191 ? -6.622 -0.204 9.416 1.00 96.69 191 LYS A CA 1
ATOM 1556 C C . LYS A 1 191 ? -5.923 0.696 8.395 1.00 96.69 191 LYS A C 1
ATOM 1558 O O . LYS A 1 191 ? -4.725 0.934 8.515 1.00 96.69 191 LYS A O 1
ATOM 1563 N N . PHE A 1 192 ? -6.695 1.300 7.493 1.00 97.44 192 PHE A N 1
ATOM 1564 C CA . PHE A 1 192 ? -6.245 2.416 6.654 1.00 97.44 192 PHE A CA 1
ATOM 1565 C C . PHE A 1 192 ? -7.255 3.561 6.664 1.00 97.44 192 PHE A C 1
ATOM 1567 O O . PHE A 1 192 ? -8.463 3.319 6.649 1.00 97.44 192 PHE A O 1
ATOM 1574 N N . SER A 1 193 ? -6.772 4.806 6.610 1.00 97.31 193 SER A N 1
ATOM 1575 C CA . SER A 1 193 ? -7.644 5.917 6.226 1.00 97.31 193 SER A CA 1
ATOM 1576 C C . SER A 1 193 ? -7.961 5.820 4.732 1.00 97.31 193 SER A C 1
ATOM 1578 O O . SER A 1 193 ? -7.123 5.407 3.924 1.00 97.31 193 SER A O 1
ATOM 1580 N N . VAL A 1 194 ? -9.180 6.201 4.353 1.00 96.50 194 VAL A N 1
ATOM 1581 C CA . VAL A 1 194 ? -9.659 6.106 2.967 1.00 96.50 194 VAL A CA 1
ATOM 1582 C C . VAL A 1 194 ? -8.788 6.926 2.012 1.00 96.50 194 VAL A C 1
ATOM 1584 O O . VAL A 1 194 ? -8.435 6.442 0.938 1.00 96.50 194 VAL A O 1
ATOM 1587 N N . GLU A 1 195 ? -8.395 8.137 2.410 1.00 94.69 195 GLU A N 1
ATOM 1588 C CA . GLU A 1 195 ? -7.552 9.009 1.583 1.00 94.69 195 GLU A CA 1
ATOM 1589 C C . GLU A 1 195 ? -6.139 8.441 1.395 1.00 94.69 195 GLU A C 1
ATOM 1591 O O . GLU A 1 195 ? -5.641 8.413 0.271 1.00 94.69 195 GLU A O 1
ATOM 1596 N N . MET A 1 196 ? -5.511 7.916 2.457 1.00 95.31 196 MET A N 1
ATOM 1597 C CA . MET A 1 196 ? -4.189 7.284 2.350 1.00 95.31 196 MET A CA 1
ATOM 1598 C C . MET A 1 196 ? -4.235 6.069 1.422 1.00 95.31 196 MET A C 1
ATOM 1600 O O . MET A 1 196 ? -3.397 5.939 0.531 1.00 95.31 196 MET A O 1
ATOM 1604 N N . LEU A 1 197 ? -5.228 5.195 1.595 1.00 96.12 197 LEU A N 1
ATOM 1605 C CA . LEU A 1 197 ? -5.362 4.000 0.768 1.00 96.12 197 LEU A CA 1
ATOM 1606 C C . LEU A 1 197 ? -5.654 4.349 -0.700 1.00 96.12 197 LEU A C 1
ATOM 1608 O O . LEU A 1 197 ? -5.128 3.697 -1.602 1.00 96.12 197 LEU A O 1
ATOM 1612 N N . GLY A 1 198 ? -6.445 5.400 -0.945 1.00 95.56 198 GLY A N 1
ATOM 1613 C CA . GLY A 1 198 ? -6.690 5.944 -2.281 1.00 95.56 198 GLY A CA 1
ATOM 1614 C C . GLY A 1 198 ? -5.404 6.399 -2.971 1.00 95.56 198 GLY A C 1
ATOM 1615 O O . GLY A 1 198 ? -5.145 6.009 -4.109 1.00 95.56 198 GLY A O 1
ATOM 1616 N N . GLU A 1 199 ? -4.554 7.143 -2.262 1.00 94.38 199 GLU A N 1
ATOM 1617 C CA . GLU A 1 199 ? -3.247 7.586 -2.765 1.00 94.38 199 GLU A CA 1
ATOM 1618 C C . GLU A 1 199 ? -2.267 6.427 -3.017 1.00 94.38 199 GLU A C 1
ATOM 1620 O O . GLU A 1 199 ? -1.456 6.480 -3.943 1.00 94.38 199 GLU A O 1
ATOM 1625 N N . MET A 1 200 ? -2.341 5.357 -2.223 1.00 94.50 200 MET A N 1
ATOM 1626 C CA . MET A 1 200 ? -1.482 4.182 -2.390 1.00 94.50 200 MET A CA 1
ATOM 1627 C C . MET A 1 200 ? -1.915 3.265 -3.536 1.00 94.50 200 MET A C 1
ATOM 1629 O O . MET A 1 200 ? -1.063 2.669 -4.193 1.00 94.50 200 MET A O 1
ATOM 1633 N N . LEU A 1 201 ? -3.220 3.101 -3.769 1.00 95.12 201 LEU A N 1
ATOM 1634 C CA . LEU A 1 201 ? -3.731 2.129 -4.742 1.00 95.12 201 LEU A CA 1
ATOM 1635 C C . LEU A 1 201 ? -4.082 2.745 -6.100 1.00 95.12 201 LEU A C 1
ATOM 1637 O O . LEU A 1 201 ? -4.010 2.045 -7.110 1.00 95.12 201 LEU A O 1
ATOM 1641 N N . ALA A 1 202 ? -4.500 4.012 -6.134 1.00 92.06 202 ALA A N 1
ATOM 1642 C CA . ALA A 1 202 ? -5.056 4.639 -7.331 1.00 92.06 202 ALA A CA 1
ATOM 1643 C C . ALA A 1 202 ? -4.905 6.174 -7.313 1.00 92.06 202 ALA A C 1
ATOM 1645 O O . ALA A 1 202 ? -5.888 6.893 -7.520 1.00 92.06 202 ALA A O 1
ATOM 1646 N N . ARG A 1 203 ? -3.687 6.689 -7.069 1.00 90.31 203 ARG A N 1
ATOM 1647 C CA . ARG A 1 203 ? -3.428 8.139 -6.992 1.00 90.31 203 ARG A CA 1
ATOM 1648 C C . ARG A 1 203 ? -4.008 8.881 -8.195 1.00 90.31 203 ARG A C 1
ATOM 1650 O O . ARG A 1 203 ? -3.870 8.451 -9.339 1.00 90.31 203 ARG A O 1
ATOM 1657 N N . GLY A 1 204 ? -4.677 9.999 -7.915 1.00 86.81 204 GLY A N 1
ATOM 1658 C CA . GLY A 1 204 ? -5.300 10.857 -8.927 1.00 86.81 204 GLY A CA 1
ATOM 1659 C C . GLY A 1 204 ? -6.571 10.296 -9.579 1.00 86.81 204 GLY A C 1
ATOM 1660 O O . GLY A 1 204 ? -7.236 11.022 -10.313 1.00 86.81 204 GLY A O 1
ATOM 1661 N N . SER A 1 205 ? -6.953 9.044 -9.305 1.00 91.00 205 SER A N 1
ATOM 1662 C CA . SER A 1 205 ? -8.166 8.422 -9.849 1.00 91.00 205 SER A CA 1
ATOM 1663 C C . SER A 1 205 ? -9.332 8.497 -8.865 1.00 91.00 205 SER A C 1
ATOM 1665 O O . SER A 1 205 ? -9.133 8.567 -7.656 1.00 91.00 205 SER A O 1
ATOM 1667 N N . TYR A 1 206 ? -10.565 8.448 -9.383 1.00 93.88 206 TYR A N 1
ATOM 1668 C CA . TYR A 1 206 ? -11.798 8.452 -8.576 1.00 93.88 206 TYR A CA 1
ATOM 1669 C C . TYR A 1 206 ? -11.904 9.656 -7.630 1.00 93.88 206 TYR A C 1
ATOM 1671 O O . TYR A 1 206 ? -12.474 9.554 -6.547 1.00 93.88 206 TYR A O 1
ATOM 1679 N N . ARG A 1 207 ? -11.332 10.800 -8.019 1.00 93.44 207 ARG A N 1
ATOM 1680 C CA . ARG A 1 207 ? -11.402 12.058 -7.271 1.00 93.44 207 ARG A CA 1
ATOM 1681 C C . ARG A 1 207 ? -12.415 12.998 -7.910 1.00 93.44 207 ARG A C 1
ATOM 1683 O O . ARG A 1 207 ? -12.549 13.069 -9.132 1.00 93.44 207 ARG A O 1
ATOM 1690 N N . ASN A 1 208 ? -13.139 13.736 -7.079 1.00 92.50 208 ASN A N 1
ATOM 1691 C CA . ASN A 1 208 ? -14.079 14.740 -7.547 1.00 92.50 208 ASN A CA 1
ATOM 1692 C C . ASN A 1 208 ? -13.309 15.921 -8.155 1.00 92.50 208 ASN A C 1
ATOM 1694 O O . ASN A 1 208 ? -12.489 16.549 -7.490 1.00 92.50 208 ASN A O 1
ATOM 1698 N N . LYS A 1 209 ? -13.609 16.251 -9.416 1.00 91.69 209 LYS A N 1
ATOM 1699 C CA . LYS A 1 209 ? -12.926 17.314 -10.172 1.00 91.69 209 LYS A CA 1
ATOM 1700 C C . LYS A 1 209 ? -12.995 18.696 -9.512 1.00 91.69 209 LYS A C 1
ATOM 1702 O O . LYS A 1 209 ? -12.122 19.512 -9.763 1.00 91.69 209 LYS A O 1
ATOM 1707 N N . LYS A 1 210 ? -14.026 18.972 -8.703 1.00 91.31 210 LYS A N 1
ATOM 1708 C CA . LYS A 1 210 ? -14.237 20.291 -8.086 1.00 91.31 210 LYS A CA 1
ATOM 1709 C C . LYS A 1 210 ? -13.410 20.506 -6.821 1.00 91.31 210 LYS A C 1
ATOM 1711 O O . LYS A 1 210 ? -12.985 21.622 -6.573 1.00 91.31 210 LYS A O 1
ATOM 1716 N N . ASN A 1 211 ? -13.240 19.471 -5.997 1.00 89.88 211 ASN A N 1
ATOM 1717 C CA . ASN A 1 211 ? -12.634 19.606 -4.665 1.00 89.88 211 ASN A CA 1
ATOM 1718 C C . ASN A 1 211 ? -11.489 18.618 -4.391 1.00 89.88 211 ASN A C 1
ATOM 1720 O O . ASN A 1 211 ? -10.969 18.600 -3.284 1.00 89.88 211 ASN A O 1
ATOM 1724 N N . GLY A 1 212 ? -11.131 17.765 -5.353 1.00 90.75 212 GLY A N 1
ATOM 1725 C CA . GLY A 1 212 ? -10.044 16.792 -5.229 1.00 90.75 212 GLY A CA 1
ATOM 1726 C C . GLY A 1 212 ? -10.313 15.624 -4.273 1.00 90.75 212 GLY A C 1
ATOM 1727 O O . GLY A 1 212 ? -9.490 14.714 -4.188 1.00 90.75 212 GLY A O 1
ATOM 1728 N N . ASN A 1 213 ? -11.453 15.593 -3.578 1.00 91.44 213 ASN A N 1
ATOM 1729 C CA . ASN A 1 213 ? -11.754 14.554 -2.591 1.00 91.44 213 ASN A CA 1
ATOM 1730 C C . ASN A 1 213 ? -12.013 13.203 -3.258 1.00 91.44 213 ASN A C 1
ATOM 1732 O O . ASN A 1 213 ? -12.608 13.144 -4.341 1.00 91.44 213 ASN A O 1
ATOM 1736 N N . LEU A 1 214 ? -11.621 12.115 -2.594 1.00 93.88 214 LEU A N 1
ATOM 1737 C CA . LEU A 1 214 ? -11.857 10.770 -3.102 1.00 93.88 214 LEU A CA 1
ATOM 1738 C C . LEU A 1 214 ? -13.356 10.433 -3.075 1.00 93.88 214 LEU A C 1
ATOM 1740 O O . LEU A 1 214 ? -14.050 10.589 -2.067 1.00 93.88 214 LEU A O 1
ATOM 1744 N N . ILE A 1 215 ? -13.865 9.921 -4.191 1.00 96.19 215 ILE A N 1
ATOM 1745 C CA . ILE A 1 215 ? -15.224 9.406 -4.325 1.00 96.19 215 ILE A CA 1
ATOM 1746 C C . ILE A 1 215 ? -15.209 7.953 -3.842 1.00 96.19 215 ILE A C 1
ATOM 1748 O O . ILE A 1 215 ? -15.019 7.012 -4.616 1.00 96.19 215 ILE A O 1
ATOM 1752 N N . TYR A 1 216 ? -15.388 7.770 -2.531 1.00 96.69 216 TYR A N 1
ATOM 1753 C CA . TYR A 1 216 ? -15.231 6.464 -1.880 1.00 96.69 216 TYR A CA 1
ATOM 1754 C C . TYR A 1 216 ? -16.090 5.351 -2.501 1.00 96.69 216 TYR A C 1
ATOM 1756 O O . TYR A 1 216 ? -15.620 4.226 -2.627 1.00 96.69 216 TYR A O 1
ATOM 1764 N N . SER A 1 217 ? -17.321 5.635 -2.937 1.00 96.75 217 SER A N 1
ATOM 1765 C CA . SER A 1 217 ? -18.193 4.629 -3.564 1.00 96.75 217 SER A CA 1
ATOM 1766 C C . SER A 1 217 ? -17.603 4.060 -4.861 1.00 96.75 217 SER A C 1
ATOM 1768 O O . SER A 1 217 ? -17.635 2.846 -5.081 1.00 96.75 217 SER A O 1
ATOM 1770 N N . GLU A 1 218 ? -17.020 4.914 -5.703 1.00 97.06 218 GLU A N 1
ATOM 1771 C CA . GLU A 1 218 ? -16.344 4.499 -6.932 1.00 97.06 218 GLU A CA 1
ATOM 1772 C C . GLU A 1 218 ? -15.035 3.781 -6.628 1.00 97.06 218 GLU A C 1
ATOM 1774 O O . GLU A 1 218 ? -14.784 2.716 -7.192 1.00 97.06 218 GLU A O 1
ATOM 1779 N N . PHE A 1 219 ? -14.239 4.315 -5.699 1.00 97.31 219 PHE A N 1
ATOM 1780 C CA . PHE A 1 219 ? -13.000 3.687 -5.250 1.00 97.31 219 PHE A CA 1
ATOM 1781 C C . PHE A 1 219 ? -13.251 2.281 -4.681 1.00 97.31 219 PHE A C 1
ATOM 1783 O O . PHE A 1 219 ? -12.609 1.314 -5.094 1.00 97.31 219 PHE A O 1
ATOM 1790 N N . LYS A 1 220 ? -14.252 2.124 -3.808 1.00 97.88 220 LYS A N 1
ATOM 1791 C CA . LYS A 1 220 ? -14.644 0.833 -3.232 1.00 97.88 220 LYS A CA 1
ATOM 1792 C C . LYS A 1 220 ? -15.037 -0.163 -4.319 1.00 97.88 220 LYS A C 1
ATOM 1794 O O . LYS A 1 220 ? -14.527 -1.279 -4.328 1.00 97.88 220 LYS A O 1
ATOM 1799 N N . ARG A 1 221 ? -15.915 0.226 -5.250 1.00 97.56 221 ARG A N 1
ATOM 1800 C CA . ARG A 1 221 ? -16.420 -0.670 -6.306 1.00 97.56 221 ARG A CA 1
ATOM 1801 C C . ARG A 1 221 ? -15.348 -1.030 -7.334 1.00 97.56 221 ARG A C 1
ATOM 1803 O O . ARG A 1 221 ? -15.263 -2.179 -7.759 1.00 97.56 221 ARG A O 1
ATOM 1810 N N . ASN A 1 222 ? -14.557 -0.051 -7.765 1.00 96.44 222 ASN A N 1
ATOM 1811 C CA . ASN A 1 222 ? -13.657 -0.203 -8.906 1.00 96.44 222 ASN A CA 1
ATOM 1812 C C . ASN A 1 222 ? -12.238 -0.622 -8.516 1.00 96.44 222 ASN A C 1
ATOM 1814 O O . ASN A 1 222 ? -11.542 -1.174 -9.365 1.00 96.44 222 ASN A O 1
ATOM 1818 N N . VAL A 1 223 ? -11.824 -0.385 -7.268 1.00 96.56 223 VAL A N 1
ATOM 1819 C CA . VAL A 1 223 ? -10.478 -0.701 -6.773 1.00 96.56 223 VAL A CA 1
ATOM 1820 C C . VAL A 1 223 ? -10.545 -1.750 -5.674 1.00 96.56 223 VAL A C 1
ATOM 1822 O O . VAL A 1 223 ? -10.065 -2.861 -5.889 1.00 96.56 223 VAL A O 1
ATOM 1825 N N . LEU A 1 224 ? -11.162 -1.449 -4.524 1.00 97.94 224 LEU A N 1
ATOM 1826 C CA . LEU A 1 224 ? -11.103 -2.342 -3.357 1.00 97.94 224 LEU A CA 1
ATOM 1827 C C . LEU A 1 224 ? -11.791 -3.682 -3.616 1.00 97.94 224 LEU A C 1
ATOM 1829 O O . LEU A 1 224 ? -11.153 -4.720 -3.494 1.00 97.94 224 LEU A O 1
ATOM 1833 N N . ALA A 1 225 ? -13.057 -3.672 -4.039 1.00 98.12 225 ALA A N 1
ATOM 1834 C CA . ALA A 1 225 ? -13.825 -4.891 -4.280 1.00 98.12 225 ALA A CA 1
ATOM 1835 C C . ALA A 1 225 ? -13.177 -5.770 -5.359 1.00 98.12 225 ALA A C 1
ATOM 1837 O O . ALA A 1 225 ? -13.071 -6.980 -5.187 1.00 98.12 225 ALA A O 1
ATOM 1838 N N . LYS A 1 226 ? -12.677 -5.161 -6.445 1.00 98.06 226 LYS A N 1
ATOM 1839 C CA . LYS A 1 226 ? -11.969 -5.894 -7.503 1.00 98.06 226 LYS A CA 1
ATOM 1840 C C . LYS A 1 226 ? -10.656 -6.491 -7.007 1.00 98.06 226 LYS A C 1
ATOM 1842 O O . LYS A 1 226 ? -10.378 -7.639 -7.319 1.00 98.06 226 LYS A O 1
ATOM 1847 N N . SER A 1 227 ? -9.882 -5.737 -6.227 1.00 98.31 227 SER A N 1
ATOM 1848 C CA . SER A 1 227 ? -8.598 -6.199 -5.683 1.00 98.31 227 SER A CA 1
ATOM 1849 C C . SER A 1 227 ? -8.785 -7.323 -4.666 1.00 98.31 227 SER A C 1
ATOM 1851 O O . SER A 1 227 ? -8.083 -8.322 -4.732 1.00 98.31 227 SER A O 1
ATOM 1853 N N . ILE A 1 228 ? -9.764 -7.188 -3.765 1.00 98.56 228 ILE A N 1
ATOM 1854 C CA . ILE A 1 228 ? -10.140 -8.230 -2.801 1.00 98.56 228 ILE A CA 1
ATOM 1855 C C . ILE A 1 228 ? -10.588 -9.493 -3.535 1.00 98.56 228 ILE A C 1
ATOM 1857 O O . ILE A 1 228 ? -10.136 -10.582 -3.200 1.00 98.56 228 ILE A O 1
ATOM 1861 N N . ASN A 1 229 ? -11.442 -9.356 -4.554 1.00 98.25 229 ASN A N 1
ATOM 1862 C CA . ASN A 1 229 ? -11.888 -10.501 -5.338 1.00 98.25 229 ASN A CA 1
ATOM 1863 C C . ASN A 1 229 ? -10.711 -11.198 -6.039 1.00 98.25 229 ASN A C 1
ATOM 1865 O O . ASN A 1 229 ? -10.634 -12.419 -6.022 1.00 98.25 229 ASN A O 1
ATOM 1869 N N . ASP A 1 230 ? -9.772 -10.443 -6.609 1.00 97.69 230 ASP A N 1
ATOM 1870 C CA . ASP A 1 230 ? -8.587 -10.989 -7.285 1.00 97.69 230 ASP A CA 1
ATOM 1871 C C . ASP A 1 230 ? -7.641 -11.720 -6.308 1.00 97.69 230 ASP A C 1
ATOM 1873 O O . ASP A 1 230 ? -7.130 -12.788 -6.627 1.00 97.69 230 ASP A O 1
ATOM 1877 N N . ILE A 1 231 ? -7.471 -11.207 -5.081 1.00 98.06 231 ILE A N 1
ATOM 1878 C CA . ILE A 1 231 ? -6.725 -11.882 -4.000 1.00 98.06 231 ILE A CA 1
ATOM 1879 C C . ILE A 1 231 ? -7.438 -13.173 -3.566 1.00 98.06 231 ILE A C 1
ATOM 1881 O O . ILE A 1 231 ? -6.833 -14.246 -3.501 1.00 98.06 231 ILE A O 1
ATOM 1885 N N . ASN A 1 232 ? -8.738 -13.087 -3.282 1.00 97.50 232 ASN A N 1
ATOM 1886 C CA . ASN A 1 232 ? -9.497 -14.197 -2.711 1.00 97.50 232 ASN A CA 1
ATOM 1887 C C . ASN A 1 232 ? -9.744 -15.323 -3.725 1.00 97.50 232 ASN A C 1
ATOM 1889 O O . ASN A 1 232 ? -9.647 -16.487 -3.345 1.00 97.50 232 ASN A O 1
ATOM 1893 N N . SER A 1 233 ? -10.001 -14.994 -4.994 1.00 96.00 233 SER A N 1
ATOM 1894 C CA . SER A 1 233 ? -10.260 -15.972 -6.066 1.00 96.00 233 SER A CA 1
ATOM 1895 C C . SER A 1 233 ? -9.001 -16.600 -6.670 1.00 96.00 233 SER A C 1
ATOM 1897 O O . SER A 1 233 ? -9.111 -17.541 -7.449 1.00 96.00 233 SER A O 1
ATOM 1899 N N . ASN A 1 234 ? -7.809 -16.100 -6.334 1.00 93.38 234 ASN A N 1
ATOM 1900 C CA . ASN A 1 234 ? -6.560 -16.681 -6.806 1.00 93.38 234 ASN A CA 1
ATOM 1901 C C . ASN A 1 234 ? -6.116 -17.832 -5.887 1.00 93.38 234 ASN A C 1
ATOM 1903 O O . ASN A 1 234 ? -5.760 -17.610 -4.726 1.00 93.38 234 ASN A O 1
ATOM 1907 N N . ASP A 1 235 ? -6.095 -19.047 -6.433 1.00 91.38 235 ASP A N 1
ATOM 1908 C CA . ASP A 1 235 ? -5.699 -20.274 -5.727 1.00 91.38 235 ASP A CA 1
ATOM 1909 C C . ASP A 1 235 ? -4.222 -20.287 -5.318 1.00 91.38 235 ASP A C 1
ATOM 1911 O O . ASP A 1 235 ? -3.850 -20.918 -4.330 1.00 91.38 235 ASP A O 1
ATOM 1915 N N . ARG A 1 236 ? -3.361 -19.578 -6.058 1.00 90.81 236 ARG A N 1
ATOM 1916 C CA . ARG A 1 236 ? -1.930 -19.489 -5.739 1.00 90.81 236 ARG A CA 1
ATOM 1917 C C . ARG A 1 236 ? -1.639 -18.477 -4.645 1.00 90.81 236 ARG A C 1
ATOM 1919 O O . ARG A 1 236 ? -0.603 -18.597 -3.994 1.00 90.81 236 ARG A O 1
ATOM 1926 N N . CYS A 1 237 ? -2.506 -17.480 -4.469 1.00 94.25 237 CYS A N 1
ATOM 1927 C CA . CYS A 1 237 ? -2.340 -16.460 -3.443 1.00 94.25 237 CYS A CA 1
ATOM 1928 C C . CYS A 1 237 ? -2.435 -17.101 -2.055 1.00 94.25 237 CYS A C 1
ATOM 1930 O O . CYS A 1 237 ? -3.295 -17.940 -1.806 1.00 94.25 237 CYS A O 1
ATOM 1932 N N . ASP A 1 238 ? -1.547 -16.710 -1.146 1.00 94.25 238 ASP A N 1
ATOM 1933 C CA . ASP A 1 238 ? -1.466 -17.247 0.213 1.00 94.25 238 ASP A CA 1
ATOM 1934 C C . ASP A 1 238 ? -2.288 -16.450 1.234 1.00 94.25 238 ASP A C 1
ATOM 1936 O O . ASP A 1 238 ? -2.364 -16.851 2.394 1.00 94.25 238 ASP A O 1
ATOM 1940 N N . LEU A 1 239 ? -2.930 -15.357 0.816 1.00 96.25 239 LEU A N 1
ATOM 1941 C CA . LEU A 1 239 ? -3.767 -14.516 1.666 1.00 96.25 239 LEU A CA 1
ATOM 1942 C C . LEU A 1 239 ? -5.247 -14.606 1.300 1.00 96.25 239 LEU A C 1
ATOM 1944 O O . LEU A 1 239 ? -5.631 -14.853 0.157 1.00 96.25 239 LEU A O 1
ATOM 1948 N N . GLU A 1 240 ? -6.078 -14.344 2.301 1.00 97.00 240 GLU A N 1
ATOM 1949 C CA . GLU A 1 240 ? -7.517 -14.171 2.176 1.00 97.00 240 GLU A CA 1
ATOM 1950 C C . GLU A 1 240 ? -7.949 -12.954 2.992 1.00 97.00 240 GLU A C 1
ATOM 1952 O O . GLU A 1 240 ? -7.647 -12.850 4.183 1.00 97.00 240 GLU A O 1
ATOM 1957 N N . VAL A 1 241 ? -8.683 -12.045 2.355 1.00 98.06 241 VAL A N 1
ATOM 1958 C CA . VAL A 1 241 ? -9.397 -10.961 3.032 1.00 98.06 241 VAL A CA 1
ATOM 1959 C C . VAL A 1 241 ? -10.784 -11.480 3.397 1.00 98.06 241 VAL A C 1
ATOM 1961 O O . VAL A 1 241 ? -11.631 -11.652 2.519 1.00 98.06 241 VAL A O 1
ATOM 1964 N N . THR A 1 242 ? -11.013 -11.747 4.680 1.00 97.06 242 THR A N 1
ATOM 1965 C CA . THR A 1 242 ? -12.250 -12.359 5.185 1.00 97.06 242 THR A CA 1
ATOM 1966 C C . THR A 1 242 ? -13.386 -11.353 5.317 1.00 97.06 242 THR A C 1
ATOM 1968 O O . THR A 1 242 ? -14.546 -11.704 5.109 1.00 97.06 242 THR A O 1
ATOM 1971 N N . SER A 1 243 ? -13.077 -10.095 5.634 1.00 96.38 243 SER A N 1
ATOM 1972 C CA . SER A 1 243 ? -14.068 -9.020 5.672 1.00 96.38 243 SER A CA 1
ATOM 1973 C C . SER A 1 243 ? -13.439 -7.634 5.503 1.00 96.38 243 SER A C 1
ATOM 1975 O O . SER A 1 243 ? -12.241 -7.425 5.709 1.00 96.38 243 SER A O 1
ATOM 1977 N N . LEU A 1 244 ? -14.282 -6.681 5.097 1.00 97.69 244 LEU A N 1
ATOM 1978 C CA . LEU A 1 244 ? -13.969 -5.260 4.983 1.00 97.69 244 LEU A CA 1
ATOM 1979 C C . LEU A 1 244 ? -15.002 -4.472 5.792 1.00 97.69 244 LEU A C 1
ATOM 1981 O O . LEU A 1 244 ? -16.172 -4.415 5.411 1.00 97.69 244 LEU A O 1
ATOM 1985 N N . GLU A 1 245 ? -14.566 -3.849 6.880 1.00 97.62 245 GLU A N 1
ATOM 1986 C CA . GLU A 1 245 ? -15.405 -2.998 7.725 1.00 97.62 245 GLU A CA 1
ATOM 1987 C C . GLU A 1 245 ? -15.141 -1.516 7.450 1.00 97.62 245 GLU A C 1
ATOM 1989 O O . GLU A 1 245 ? -14.028 -1.108 7.111 1.00 97.62 245 GLU A O 1
ATOM 1994 N N . GLU A 1 246 ? -16.175 -0.693 7.613 1.00 98.06 246 GLU A N 1
ATOM 1995 C CA . GLU A 1 246 ? -16.129 0.747 7.363 1.00 98.06 246 GLU A CA 1
ATOM 1996 C C . GLU A 1 246 ? -16.398 1.512 8.652 1.00 98.06 246 GLU A C 1
ATOM 1998 O O . GLU A 1 246 ? -17.447 1.339 9.272 1.00 98.06 246 GLU A O 1
ATOM 2003 N N . LYS A 1 247 ? -15.505 2.437 9.010 1.00 97.06 247 LYS A N 1
ATOM 2004 C CA . LYS A 1 247 ? -15.774 3.417 10.062 1.00 97.06 247 LYS A CA 1
ATOM 2005 C C . LYS A 1 247 ? -16.151 4.753 9.444 1.00 97.06 247 LYS A C 1
ATOM 2007 O O . LYS A 1 247 ? -15.428 5.316 8.617 1.00 97.06 247 LYS A O 1
ATOM 2012 N N . ARG A 1 248 ? -17.301 5.269 9.870 1.00 96.12 248 ARG A N 1
ATOM 2013 C CA . ARG A 1 248 ? -17.874 6.522 9.377 1.00 96.12 248 ARG A CA 1
ATOM 2014 C C . ARG A 1 248 ? -17.641 7.662 10.358 1.00 96.12 248 ARG A C 1
ATOM 2016 O O . ARG A 1 248 ? -17.720 7.470 11.567 1.00 96.12 248 ARG A O 1
ATOM 2023 N N . LEU A 1 249 ? -17.408 8.847 9.808 1.00 91.44 249 LEU A N 1
ATOM 2024 C CA . LEU A 1 249 ? -17.470 10.122 10.509 1.00 91.44 249 LEU A CA 1
ATOM 2025 C C . LEU A 1 249 ? -18.617 10.926 9.884 1.00 91.44 249 LEU A C 1
ATOM 2027 O O . LEU A 1 249 ? -18.510 11.447 8.768 1.00 91.44 249 LEU A O 1
ATOM 2031 N N . GLY A 1 250 ? -19.767 10.934 10.561 1.00 92.88 250 GLY A N 1
ATOM 2032 C CA . GLY A 1 250 ? -21.020 11.414 9.981 1.00 92.88 250 GLY A CA 1
ATOM 2033 C C . GLY A 1 250 ? -21.410 10.602 8.739 1.00 92.88 250 GLY A C 1
ATOM 2034 O O . GLY A 1 250 ? -21.539 9.381 8.793 1.00 92.88 250 GLY A O 1
ATOM 2035 N N . ARG A 1 251 ? -21.581 11.276 7.594 1.00 90.81 251 ARG A N 1
ATOM 2036 C CA . ARG A 1 251 ? -21.957 10.634 6.316 1.00 90.81 251 ARG A CA 1
ATOM 2037 C C . ARG A 1 251 ? -20.770 10.108 5.502 1.00 90.81 251 ARG A C 1
ATOM 2039 O O . ARG A 1 251 ? -20.985 9.431 4.500 1.00 90.81 251 ARG A O 1
ATOM 2046 N N . LYS A 1 252 ? -19.532 10.434 5.884 1.00 91.75 252 LYS A N 1
ATOM 2047 C CA . LYS A 1 252 ? -18.326 10.059 5.131 1.00 91.75 252 LYS A CA 1
ATOM 2048 C C . LYS A 1 252 ? -17.670 8.833 5.757 1.00 91.75 252 LYS A C 1
ATOM 2050 O O . LYS A 1 252 ? -17.574 8.740 6.976 1.00 91.75 252 LYS A O 1
ATOM 2055 N N . VAL A 1 253 ? -17.191 7.907 4.929 1.00 95.81 253 VAL A N 1
ATOM 2056 C CA . VAL A 1 253 ? -16.321 6.815 5.390 1.00 95.81 253 VAL A CA 1
ATOM 2057 C C . VAL A 1 253 ? -14.919 7.387 5.566 1.00 95.81 253 VAL A C 1
ATOM 2059 O O . VAL A 1 253 ? -14.365 7.947 4.622 1.00 95.81 253 VAL A O 1
ATOM 2062 N N . GLN A 1 254 ? -14.384 7.298 6.781 1.00 95.19 254 GLN A N 1
ATOM 2063 C CA . GLN A 1 254 ? -13.077 7.851 7.135 1.00 95.19 254 GLN A CA 1
ATOM 2064 C C . GLN A 1 254 ? -11.995 6.777 7.081 1.00 95.19 254 GLN A C 1
ATOM 2066 O O . GLN A 1 254 ? -10.942 6.995 6.484 1.00 95.19 254 GLN A O 1
ATOM 2071 N N . ASP A 1 255 ? -12.282 5.617 7.672 1.00 97.44 255 ASP A N 1
ATOM 2072 C CA . ASP A 1 255 ? -11.349 4.502 7.778 1.00 97.44 255 ASP A CA 1
ATOM 2073 C C . ASP A 1 255 ? -11.990 3.211 7.265 1.00 97.44 255 ASP A C 1
ATOM 2075 O O . ASP A 1 255 ? -13.205 3.010 7.369 1.00 97.44 255 ASP A O 1
ATOM 2079 N N . VAL A 1 256 ? -11.146 2.315 6.765 1.00 97.81 256 VAL A N 1
ATOM 2080 C CA . VAL A 1 256 ? -11.498 0.938 6.419 1.00 97.81 256 VAL A CA 1
ATOM 2081 C C . VAL A 1 256 ? -10.619 -0.035 7.194 1.00 97.81 256 VAL A C 1
ATOM 2083 O O . VAL A 1 256 ? -9.434 0.226 7.416 1.00 97.81 256 VAL A O 1
ATOM 2086 N N . PHE A 1 257 ? -11.204 -1.158 7.598 1.00 98.12 257 PHE A N 1
ATOM 2087 C CA . PHE A 1 257 ? -10.525 -2.221 8.328 1.00 98.12 257 PHE A CA 1
ATOM 2088 C C . PHE A 1 257 ? -10.610 -3.509 7.517 1.00 98.12 257 PHE A C 1
ATOM 2090 O O . PHE A 1 257 ? -11.698 -4.014 7.244 1.00 98.12 257 PHE A O 1
ATOM 2097 N N . PHE A 1 258 ? -9.453 -4.026 7.119 1.00 98.44 258 PHE A N 1
ATOM 2098 C CA . PHE A 1 258 ? -9.330 -5.311 6.445 1.00 98.44 258 PHE A CA 1
ATOM 2099 C C . PHE A 1 258 ? -9.078 -6.385 7.485 1.00 98.44 258 PHE A C 1
ATOM 2101 O O . PHE A 1 258 ? -8.070 -6.328 8.186 1.00 98.44 258 PHE A O 1
ATOM 2108 N N . HIS A 1 259 ? -9.945 -7.383 7.548 1.00 97.31 259 HIS A N 1
ATOM 2109 C CA . HIS A 1 259 ? -9.647 -8.614 8.263 1.00 97.31 259 HIS A CA 1
ATOM 2110 C C . HIS A 1 259 ? -8.998 -9.577 7.282 1.00 97.31 259 HIS A C 1
ATOM 2112 O O . HIS A 1 259 ? -9.566 -9.887 6.234 1.00 97.31 259 HIS A O 1
ATOM 2118 N N . VAL A 1 260 ? -7.771 -9.985 7.581 1.00 97.44 260 VAL A N 1
ATOM 2119 C CA . VAL A 1 260 ? -6.932 -10.774 6.679 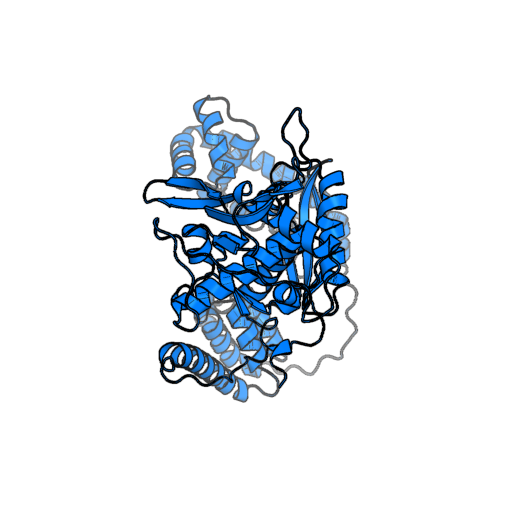1.00 97.44 260 VAL A CA 1
ATOM 2120 C C . VAL A 1 260 ? -6.330 -11.954 7.423 1.00 97.44 260 VAL A C 1
ATOM 2122 O O . VAL A 1 260 ? -5.977 -11.852 8.598 1.00 97.44 260 VAL A O 1
ATOM 2125 N N . ARG A 1 261 ? -6.196 -13.086 6.737 1.00 95.25 261 ARG A N 1
ATOM 2126 C CA . ARG A 1 261 ? -5.515 -14.283 7.238 1.00 95.25 261 ARG A CA 1
ATOM 2127 C C . ARG A 1 261 ? -4.732 -14.969 6.130 1.00 95.25 261 ARG A C 1
ATOM 2129 O O . ARG A 1 261 ? -5.006 -14.750 4.950 1.00 95.25 261 ARG A O 1
ATOM 2136 N N . TYR A 1 262 ? -3.808 -15.842 6.508 1.00 94.56 262 TYR A N 1
ATOM 2137 C CA . TYR A 1 262 ? -3.248 -16.801 5.561 1.00 94.56 262 TYR A CA 1
ATOM 2138 C C . TYR A 1 262 ? -4.287 -17.873 5.198 1.00 94.56 262 TYR A C 1
ATOM 2140 O O . TYR A 1 262 ? -4.987 -18.394 6.072 1.00 94.56 262 TYR A O 1
ATOM 2148 N N . LYS A 1 263 ? -4.374 -18.226 3.911 1.00 91.62 263 LYS A N 1
ATOM 2149 C CA . LYS A 1 263 ? -5.098 -19.421 3.453 1.00 91.62 263 LYS A CA 1
ATOM 2150 C C . LYS A 1 263 ? -4.399 -20.665 4.025 1.00 91.62 263 LYS A C 1
ATOM 2152 O O . LYS A 1 263 ? -3.177 -20.669 4.195 1.00 91.62 263 LYS A O 1
ATOM 2157 N N . GLN A 1 264 ? -5.164 -21.700 4.389 1.00 69.19 264 GLN A N 1
ATOM 2158 C CA . GLN A 1 264 ? -4.607 -22.891 5.049 1.00 69.19 264 GLN A C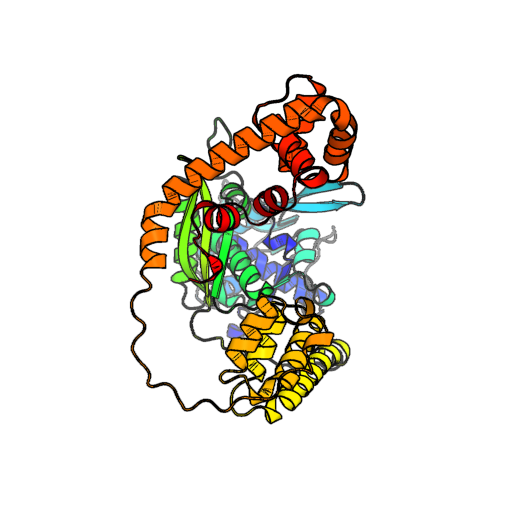A 1
ATOM 2159 C C . GLN A 1 264 ? -3.456 -23.495 4.222 1.00 69.19 264 GLN A C 1
ATOM 2161 O O . GLN A 1 264 ? -3.596 -23.696 3.020 1.00 69.19 264 GLN A O 1
ATOM 2166 N N . GLY A 1 265 ? -2.311 -23.751 4.870 1.00 54.47 265 GLY A N 1
ATOM 2167 C CA . GLY A 1 265 ? -1.095 -24.261 4.216 1.00 54.47 265 GLY A CA 1
ATOM 2168 C C . GLY A 1 265 ? 0.226 -23.721 4.780 1.00 54.47 265 GLY A C 1
ATOM 2169 O O . GLY A 1 265 ? 1.265 -24.351 4.602 1.00 54.47 265 GLY A O 1
ATOM 2170 N N . ARG A 1 266 ? 0.207 -22.609 5.530 1.00 45.09 266 ARG A N 1
ATOM 2171 C CA . ARG A 1 266 ? 1.369 -22.117 6.292 1.00 45.09 266 ARG A CA 1
ATOM 2172 C C . ARG A 1 266 ? 1.164 -22.272 7.796 1.00 45.09 266 ARG A C 1
ATOM 2174 O O . ARG A 1 266 ? 0.696 -21.368 8.483 1.00 45.09 266 ARG A O 1
ATOM 2181 N N . HIS A 1 267 ? 1.629 -23.394 8.340 1.00 38.25 267 HIS A N 1
ATOM 2182 C CA . HIS A 1 267 ? 2.222 -23.319 9.671 1.00 38.25 267 HIS A CA 1
ATOM 2183 C C . HIS A 1 267 ? 3.421 -22.369 9.581 1.00 38.25 267 HIS A C 1
ATOM 2185 O O . HIS A 1 267 ? 4.147 -22.395 8.589 1.00 38.25 267 HIS A O 1
ATOM 2191 N N . PHE A 1 268 ? 3.633 -21.537 10.599 1.00 40.06 268 PHE A N 1
ATOM 2192 C CA . PHE A 1 268 ? 4.898 -20.836 10.816 1.00 40.06 268 PHE A CA 1
ATOM 2193 C C . PHE A 1 268 ? 5.972 -21.915 11.075 1.00 40.06 268 PHE A C 1
ATOM 2195 O O . PHE A 1 268 ? 6.336 -22.200 12.210 1.00 40.06 268 PHE A O 1
ATOM 2202 N N . LYS A 1 269 ? 6.409 -22.622 10.030 1.00 33.03 269 LYS A N 1
ATOM 2203 C CA . LYS A 1 269 ? 7.698 -23.293 10.029 1.00 33.03 269 LYS A CA 1
ATOM 2204 C C . LYS A 1 269 ? 8.669 -22.194 9.645 1.00 33.03 269 LYS A C 1
ATOM 2206 O O . LYS A 1 269 ? 8.567 -21.630 8.560 1.00 33.03 269 LYS A O 1
ATOM 2211 N N . ALA A 1 270 ? 9.541 -21.827 10.575 1.00 36.94 270 ALA A N 1
ATOM 2212 C CA . ALA A 1 270 ? 10.782 -21.188 10.192 1.00 36.94 270 ALA A CA 1
ATOM 2213 C C . ALA A 1 270 ? 11.432 -22.135 9.177 1.00 36.94 270 ALA A C 1
ATOM 2215 O O . ALA A 1 270 ? 11.861 -23.227 9.549 1.00 36.94 270 ALA A O 1
ATOM 2216 N N . ASP A 1 271 ? 11.394 -21.780 7.894 1.00 30.91 271 ASP A N 1
ATOM 2217 C CA . ASP A 1 271 ? 12.107 -22.503 6.847 1.00 30.91 271 ASP A CA 1
ATOM 2218 C C . ASP A 1 271 ? 13.604 -22.246 7.041 1.00 30.91 271 ASP A C 1
ATOM 2220 O O . ASP A 1 271 ? 14.247 -21.465 6.343 1.00 30.91 271 ASP A O 1
ATOM 2224 N N . SER A 1 272 ? 14.160 -22.925 8.039 1.00 34.50 272 SER A N 1
ATOM 2225 C CA . SER A 1 272 ? 15.542 -23.356 8.063 1.00 34.50 272 SER A CA 1
ATOM 2226 C C . SER A 1 272 ? 15.659 -24.532 7.098 1.00 34.50 272 SER A C 1
ATOM 2228 O O . SER A 1 272 ? 15.439 -25.672 7.496 1.00 34.50 272 SER A O 1
ATOM 2230 N N . ALA A 1 273 ? 15.967 -24.248 5.831 1.00 34.59 273 ALA A N 1
ATOM 2231 C CA . ALA A 1 273 ? 16.796 -25.101 4.972 1.00 34.59 273 ALA A CA 1
ATOM 2232 C C . ALA A 1 273 ? 16.948 -24.489 3.569 1.00 34.59 273 ALA A C 1
ATOM 2234 O O . ALA A 1 273 ? 16.316 -24.936 2.621 1.00 34.59 273 ALA A O 1
ATOM 2235 N N . MET A 1 274 ? 17.866 -23.537 3.411 1.00 31.53 274 MET A N 1
ATOM 2236 C CA . MET A 1 274 ? 18.884 -23.668 2.367 1.00 31.53 274 MET A CA 1
ATOM 2237 C C . MET A 1 274 ? 20.211 -23.182 2.943 1.00 31.53 274 MET A C 1
ATOM 2239 O O . MET A 1 274 ? 20.298 -22.107 3.528 1.00 31.53 274 MET A O 1
ATOM 2243 N N . LYS A 1 275 ? 21.193 -24.077 2.860 1.00 32.72 275 LYS A N 1
ATOM 2244 C CA . LYS A 1 275 ? 22.579 -23.897 3.266 1.00 32.72 275 LYS A CA 1
ATOM 2245 C C . LYS A 1 275 ? 23.216 -22.842 2.360 1.00 32.72 275 LYS A C 1
ATOM 2247 O O . LYS A 1 275 ? 23.337 -23.103 1.172 1.00 32.72 275 LYS A O 1
ATOM 2252 N N . ASP A 1 276 ? 23.659 -21.739 2.944 1.00 28.80 276 ASP A N 1
ATOM 2253 C CA . ASP A 1 276 ? 24.866 -21.038 2.510 1.00 28.80 276 ASP A CA 1
ATOM 2254 C C . ASP A 1 276 ? 25.708 -20.760 3.768 1.00 28.80 276 ASP A C 1
ATOM 2256 O O . ASP A 1 276 ? 25.144 -20.367 4.799 1.00 28.80 276 ASP A O 1
ATOM 2260 N N . PRO A 1 277 ? 27.018 -21.059 3.753 1.00 39.94 277 PRO A N 1
ATOM 2261 C CA . PRO A 1 277 ? 27.872 -20.951 4.923 1.00 39.94 277 PRO A CA 1
ATOM 2262 C C . PRO A 1 277 ? 28.386 -19.512 5.036 1.00 39.94 277 PRO A C 1
ATOM 2264 O O . PRO A 1 277 ? 28.995 -19.033 4.095 1.00 39.94 277 PRO A O 1
ATOM 2267 N N . GLU A 1 278 ? 28.103 -18.838 6.159 1.00 37.38 278 GLU A N 1
ATOM 2268 C CA . GLU A 1 278 ? 28.950 -17.809 6.826 1.00 37.38 278 GLU A CA 1
ATOM 2269 C C . GLU A 1 278 ? 28.183 -16.720 7.601 1.00 37.38 278 GLU A C 1
ATOM 2271 O O . GLU A 1 278 ? 28.803 -15.933 8.305 1.00 37.38 278 GLU A O 1
ATOM 2276 N N . VAL A 1 279 ? 26.845 -16.704 7.626 1.00 39.25 279 VAL A N 1
ATOM 2277 C CA . VAL A 1 279 ? 26.085 -15.720 8.447 1.00 39.25 279 VAL A CA 1
ATOM 2278 C C . VAL A 1 279 ? 25.458 -16.371 9.689 1.00 39.25 279 VAL A C 1
ATOM 2280 O O . VAL A 1 279 ? 24.303 -16.146 10.045 1.00 39.25 279 VAL A O 1
ATOM 2283 N N . GLY A 1 280 ? 26.223 -17.254 10.334 1.00 33.97 280 GLY A N 1
ATOM 2284 C CA . GLY A 1 280 ? 25.746 -18.135 11.401 1.00 33.97 280 GLY A CA 1
ATOM 2285 C C . GLY A 1 280 ? 25.799 -17.581 12.826 1.00 33.97 280 GLY A C 1
ATOM 2286 O O . GLY A 1 280 ? 25.258 -18.233 13.708 1.00 33.97 280 GLY A O 1
ATOM 2287 N N . GLU A 1 281 ? 26.413 -16.427 13.102 1.00 32.47 281 GLU A N 1
ATOM 2288 C CA . GLU A 1 281 ? 26.731 -16.094 14.504 1.00 32.47 281 GLU A CA 1
ATOM 2289 C C . GLU A 1 281 ? 25.816 -15.057 15.176 1.00 32.47 281 GLU A C 1
ATOM 2291 O O . GLU A 1 281 ? 25.443 -15.269 16.324 1.00 32.47 281 GLU A O 1
ATOM 2296 N N . LEU A 1 282 ? 25.323 -13.997 14.520 1.00 33.88 282 LEU A N 1
ATOM 2297 C CA . LEU A 1 282 ? 24.540 -12.972 15.250 1.00 33.88 282 LEU A CA 1
ATOM 2298 C C . LEU A 1 282 ? 23.032 -13.267 15.407 1.00 33.88 282 LEU A C 1
ATOM 2300 O O . LEU A 1 282 ? 22.447 -12.971 16.454 1.00 33.88 282 LEU A O 1
ATOM 2304 N N . SER A 1 283 ? 22.386 -13.884 14.411 1.00 36.22 283 SER A N 1
ATOM 2305 C CA . SER A 1 283 ? 20.965 -14.282 14.509 1.00 36.22 283 SER A CA 1
ATOM 2306 C C . SER A 1 283 ? 20.780 -15.511 15.399 1.00 36.22 283 SER A C 1
ATOM 2308 O O . SER A 1 283 ? 19.777 -15.630 16.098 1.00 36.22 283 SER A O 1
ATOM 2310 N N . VAL A 1 284 ? 21.768 -16.409 15.410 1.00 36.66 284 VAL A N 1
ATOM 2311 C CA . VAL A 1 284 ? 21.758 -17.603 16.256 1.00 36.66 284 VAL A CA 1
ATOM 2312 C C . VAL A 1 284 ? 21.983 -17.219 17.715 1.00 36.66 284 VAL A C 1
ATOM 2314 O O . VAL A 1 284 ? 21.324 -17.782 18.576 1.00 36.66 284 VAL A O 1
ATOM 2317 N N . VAL A 1 285 ? 22.816 -16.216 18.016 1.00 38.25 285 VAL A N 1
ATOM 2318 C CA . VAL A 1 285 ? 23.024 -15.757 19.400 1.00 38.25 285 VAL A CA 1
ATOM 2319 C C . VAL A 1 285 ? 21.761 -15.120 19.981 1.00 38.25 285 VAL A C 1
ATOM 2321 O O . VAL A 1 285 ? 21.424 -15.405 21.125 1.00 38.25 285 VAL A O 1
ATOM 2324 N N . THR A 1 286 ? 21.002 -14.327 19.219 1.00 49.91 286 THR A N 1
ATOM 2325 C CA . THR A 1 286 ? 19.758 -13.721 19.730 1.00 49.91 286 THR A CA 1
ATOM 2326 C C . THR A 1 286 ? 18.637 -14.746 19.903 1.00 49.91 286 THR A C 1
ATOM 2328 O O . THR A 1 286 ? 18.037 -14.784 20.976 1.00 49.91 286 THR A O 1
ATOM 2331 N N . ASP A 1 287 ? 18.414 -15.652 18.948 1.00 46.81 287 ASP A N 1
ATOM 2332 C CA . ASP A 1 287 ? 17.418 -16.722 19.105 1.0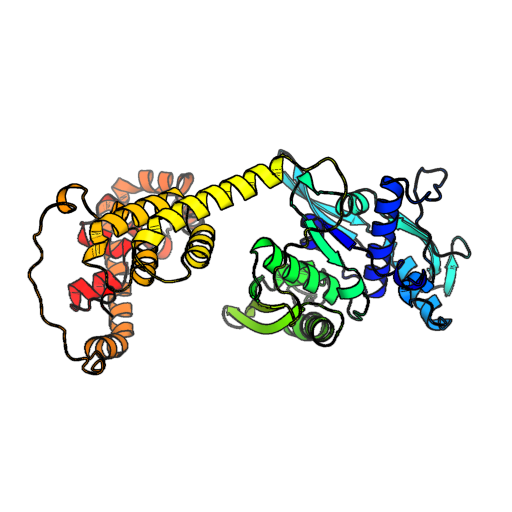0 46.81 287 ASP A CA 1
ATOM 2333 C C . ASP A 1 287 ? 17.835 -17.763 20.159 1.00 46.81 287 ASP A C 1
ATOM 2335 O O . ASP A 1 287 ? 16.997 -18.190 20.953 1.00 46.81 287 ASP A O 1
ATOM 2339 N N . GLN A 1 288 ? 19.127 -18.096 20.285 1.00 53.22 288 GLN A N 1
ATOM 2340 C CA . GLN A 1 288 ? 19.630 -18.934 21.381 1.00 53.22 288 GLN A CA 1
ATOM 2341 C C . GLN A 1 288 ? 19.508 -18.243 22.738 1.00 53.22 288 GLN A C 1
ATOM 2343 O O . GLN A 1 288 ? 19.197 -18.917 23.715 1.00 53.22 288 GLN A O 1
ATOM 2348 N N . LEU A 1 289 ? 19.725 -16.928 22.839 1.00 56.06 289 LEU A N 1
ATOM 2349 C CA . LEU A 1 289 ? 19.548 -16.180 24.089 1.00 56.06 289 LEU A CA 1
ATOM 2350 C C . LEU A 1 289 ? 18.073 -16.096 24.478 1.00 56.06 289 LEU A C 1
ATOM 2352 O O . LEU A 1 289 ? 17.738 -16.321 25.640 1.00 56.06 289 LEU A O 1
ATOM 2356 N N . VAL A 1 290 ? 17.183 -15.838 23.515 1.00 61.62 290 VAL A N 1
ATOM 2357 C CA . VAL A 1 290 ? 15.734 -15.853 23.740 1.00 61.62 290 VAL A CA 1
ATOM 2358 C C . VAL A 1 290 ? 15.270 -17.244 24.138 1.00 61.62 290 VAL A C 1
ATOM 2360 O O . VAL A 1 290 ? 14.526 -17.383 25.105 1.00 61.62 290 VAL A O 1
ATOM 2363 N N . GLU A 1 291 ? 15.727 -18.284 23.454 1.00 71.44 291 GLU A N 1
ATOM 2364 C CA . GLU A 1 291 ? 15.330 -19.646 23.765 1.00 71.44 291 GLU A CA 1
ATOM 2365 C C . GLU A 1 291 ? 15.949 -20.136 25.079 1.00 71.44 291 GLU A C 1
ATOM 2367 O O . GLU A 1 291 ? 15.275 -20.813 25.851 1.00 71.44 291 GLU A O 1
ATOM 2372 N N . LYS A 1 292 ? 17.178 -19.729 25.412 1.00 76.50 292 LYS A N 1
ATOM 2373 C CA . LYS A 1 292 ? 17.806 -19.968 26.721 1.00 76.50 292 LYS A CA 1
ATOM 2374 C C . LYS A 1 292 ? 17.031 -19.273 27.838 1.00 76.50 292 LYS A C 1
ATOM 2376 O O . LYS A 1 292 ? 16.785 -19.898 28.866 1.00 76.50 292 LYS A O 1
ATOM 2381 N N . TRP A 1 293 ? 16.589 -18.036 27.621 1.00 77.00 293 TRP A N 1
ATOM 2382 C CA . TRP A 1 293 ? 15.759 -17.277 28.559 1.00 77.00 293 TRP A CA 1
ATOM 2383 C C . TRP A 1 293 ? 14.379 -17.922 28.758 1.00 77.00 293 TRP A C 1
ATOM 2385 O O . TRP A 1 293 ? 13.990 -18.224 29.885 1.00 77.00 293 TRP A O 1
ATOM 2395 N N . VAL A 1 294 ? 13.676 -18.260 27.669 1.00 71.94 294 VAL A N 1
ATOM 2396 C CA . VAL A 1 294 ? 12.383 -18.962 27.732 1.00 71.94 294 VAL A CA 1
ATOM 2397 C C . VAL A 1 294 ? 12.544 -20.340 28.380 1.00 71.94 294 VAL A C 1
ATOM 2399 O O . VAL A 1 294 ? 11.723 -20.721 29.211 1.00 71.94 294 VAL A O 1
ATOM 2402 N N . ARG A 1 295 ? 13.602 -21.099 28.063 1.00 77.38 295 ARG A N 1
ATOM 2403 C CA . ARG A 1 295 ? 13.889 -22.395 28.704 1.00 77.38 295 ARG A CA 1
ATOM 2404 C C . ARG A 1 295 ? 14.186 -22.234 30.194 1.00 77.38 295 ARG A C 1
ATOM 2406 O O . ARG A 1 295 ? 13.693 -23.050 30.971 1.00 77.38 295 ARG A O 1
ATOM 2413 N N . ALA A 1 296 ? 14.926 -21.201 30.600 1.00 76.88 296 ALA A N 1
ATOM 2414 C CA . ALA A 1 296 ? 15.184 -20.900 32.007 1.00 76.88 296 ALA A CA 1
ATOM 2415 C C . ALA A 1 296 ? 13.876 -20.596 32.755 1.00 76.88 296 ALA A C 1
ATOM 2417 O O . ALA A 1 296 ? 13.609 -21.208 33.788 1.00 76.88 296 ALA A O 1
ATOM 2418 N N . LEU A 1 297 ? 13.003 -19.756 32.195 1.00 73.19 297 LEU A N 1
ATOM 2419 C CA . LEU A 1 297 ? 11.692 -19.459 32.781 1.00 73.19 297 LEU A CA 1
ATOM 2420 C C . LEU A 1 297 ? 10.777 -20.687 32.835 1.00 73.19 297 LEU A C 1
ATOM 2422 O O . LEU A 1 297 ? 10.195 -20.991 33.874 1.00 73.19 297 LEU A O 1
ATOM 2426 N N . VAL A 1 298 ? 10.694 -21.459 31.751 1.00 74.75 298 VAL A N 1
ATOM 2427 C CA . VAL A 1 298 ? 9.902 -22.698 31.710 1.00 74.75 298 VAL A CA 1
ATOM 2428 C C . VAL A 1 298 ? 10.434 -23.733 32.708 1.00 74.75 298 VAL A C 1
ATOM 2430 O O . VAL A 1 298 ? 9.645 -24.459 33.314 1.00 74.75 298 VAL A O 1
ATOM 2433 N N . ALA A 1 299 ? 11.749 -23.800 32.939 1.00 77.56 299 ALA A N 1
ATOM 2434 C CA . ALA A 1 299 ? 12.334 -24.665 33.962 1.00 77.56 299 ALA A CA 1
ATOM 2435 C C . ALA A 1 299 ? 11.913 -24.252 35.382 1.00 77.56 299 ALA A C 1
ATOM 2437 O O . ALA A 1 299 ? 11.634 -25.126 36.207 1.00 77.56 299 ALA A O 1
ATOM 2438 N N . ARG A 1 300 ? 11.780 -22.947 35.653 1.00 74.19 300 ARG A N 1
ATOM 2439 C CA . ARG A 1 300 ? 11.227 -22.434 36.919 1.00 74.19 300 ARG A CA 1
ATOM 2440 C C . ARG A 1 300 ? 9.757 -22.841 37.087 1.00 74.19 300 ARG A C 1
ATOM 2442 O O . ARG A 1 300 ? 9.367 -23.284 38.164 1.00 74.19 300 ARG A O 1
ATOM 2449 N N . PHE A 1 301 ? 8.982 -22.831 36.001 1.00 69.50 301 PHE A N 1
ATOM 2450 C CA . PHE A 1 301 ? 7.575 -23.255 35.979 1.00 69.50 301 PHE A CA 1
ATOM 2451 C C . PHE A 1 301 ? 7.331 -24.762 36.054 1.00 69.50 301 PHE A C 1
ATOM 2453 O O . PHE A 1 301 ? 6.278 -25.183 36.534 1.00 69.50 301 PHE A O 1
ATOM 2460 N N . LYS A 1 302 ? 8.283 -25.607 35.633 1.00 66.56 302 LYS A N 1
ATOM 2461 C CA . LYS A 1 302 ? 8.155 -27.072 35.770 1.00 66.56 302 LYS A CA 1
ATOM 2462 C C . LYS A 1 302 ? 7.945 -27.509 37.225 1.00 66.56 302 LYS A C 1
ATOM 2464 O O . LYS A 1 302 ? 7.342 -28.554 37.451 1.00 66.56 302 LYS A O 1
ATOM 2469 N N . ARG A 1 303 ? 8.366 -26.692 38.198 1.00 63.59 303 ARG A N 1
ATOM 2470 C CA . ARG A 1 303 ? 8.119 -26.903 39.635 1.00 63.59 303 ARG A CA 1
ATOM 2471 C C . ARG A 1 303 ? 6.661 -26.644 40.061 1.00 63.59 303 ARG A C 1
ATOM 2473 O O . ARG A 1 303 ? 6.291 -27.042 41.158 1.00 63.59 303 ARG A O 1
ATOM 2480 N N . ILE A 1 304 ? 5.836 -26.027 39.204 1.00 60.19 304 ILE A N 1
ATOM 2481 C CA . ILE A 1 304 ? 4.449 -25.586 39.473 1.00 60.19 304 ILE A CA 1
ATOM 2482 C C . ILE A 1 304 ? 3.382 -26.487 38.812 1.00 60.19 304 ILE A C 1
ATOM 2484 O O . ILE A 1 304 ? 2.186 -26.306 39.015 1.00 60.19 304 ILE A O 1
ATOM 2488 N N . GLY A 1 305 ? 3.782 -27.529 38.079 1.00 54.53 305 GLY A N 1
ATOM 2489 C CA . GLY A 1 305 ? 2.847 -28.523 37.539 1.00 54.53 305 GLY A CA 1
ATOM 2490 C C . GLY A 1 305 ? 2.278 -28.215 36.143 1.00 54.53 305 GLY A C 1
ATOM 2491 O O . GLY A 1 305 ? 2.453 -27.140 35.569 1.00 54.53 305 GLY A O 1
ATOM 2492 N N . ARG A 1 306 ? 1.678 -29.264 35.559 1.00 51.91 306 ARG A N 1
ATOM 2493 C CA . ARG A 1 306 ? 1.509 -29.540 34.117 1.00 51.91 306 ARG A CA 1
ATOM 2494 C C . ARG A 1 306 ? 0.698 -28.492 33.340 1.00 51.91 306 ARG A C 1
ATOM 2496 O O . ARG A 1 306 ? -0.508 -28.394 33.533 1.00 51.91 306 ARG A O 1
ATOM 2503 N N . SER A 1 307 ? 1.334 -27.822 32.374 1.00 61.94 307 SER A N 1
ATOM 2504 C CA . SER A 1 307 ? 0.811 -27.500 31.023 1.00 61.94 307 SER A CA 1
ATOM 2505 C C . SER A 1 307 ? 1.760 -26.538 30.280 1.00 61.94 307 SER A C 1
ATOM 2507 O O . SER A 1 307 ? 2.850 -26.248 30.763 1.00 61.94 307 SER A O 1
ATOM 2509 N N . ASN A 1 308 ? 1.394 -26.142 29.057 1.00 71.38 308 ASN A N 1
ATOM 2510 C CA . ASN A 1 308 ? 2.215 -25.570 27.981 1.00 71.38 308 ASN A CA 1
ATOM 2511 C C . ASN A 1 308 ? 2.793 -24.156 28.254 1.00 71.38 308 ASN A C 1
ATOM 2513 O O . ASN A 1 308 ? 2.537 -23.206 27.514 1.00 71.38 308 ASN A O 1
ATOM 2517 N N . TRP A 1 309 ? 3.597 -24.013 29.312 1.00 73.81 309 TRP A N 1
ATOM 2518 C CA . TRP A 1 309 ? 4.234 -22.758 29.738 1.00 73.81 309 TRP A CA 1
ATOM 2519 C C . TRP A 1 309 ? 5.071 -22.094 28.649 1.00 73.81 309 TRP A C 1
ATOM 2521 O O . TRP A 1 309 ? 5.152 -20.873 28.590 1.00 73.81 309 TRP A O 1
ATOM 2531 N N . HIS A 1 310 ? 5.658 -22.896 27.762 1.00 76.62 310 HIS A N 1
ATOM 2532 C CA . HIS A 1 310 ? 6.485 -22.404 26.671 1.00 76.62 310 HIS A CA 1
ATOM 2533 C C . HIS A 1 310 ? 5.699 -21.483 25.727 1.00 76.62 310 HIS A C 1
ATOM 2535 O O . HIS A 1 310 ? 6.145 -20.377 25.437 1.00 76.62 310 HIS A O 1
ATOM 2541 N N . GLN A 1 311 ? 4.490 -21.887 25.319 1.00 77.38 311 GLN A N 1
ATOM 2542 C CA . GLN A 1 311 ? 3.638 -21.052 24.467 1.00 77.38 311 GLN A CA 1
ATOM 2543 C C . GLN A 1 311 ? 3.139 -19.801 25.192 1.00 77.38 311 GLN A C 1
ATOM 2545 O O . GLN A 1 311 ? 3.073 -18.737 24.586 1.00 77.38 311 GLN A O 1
ATOM 2550 N N . LEU A 1 312 ? 2.826 -19.908 26.486 1.00 80.12 312 LEU A N 1
ATOM 2551 C CA . LEU A 1 312 ? 2.360 -18.768 27.273 1.00 80.12 312 LEU A CA 1
ATOM 2552 C C . LEU A 1 312 ? 3.454 -17.705 27.453 1.00 80.12 312 LEU A C 1
ATOM 2554 O O . LEU A 1 312 ? 3.185 -16.527 27.257 1.00 80.12 312 LEU A O 1
ATOM 2558 N N . VAL A 1 313 ? 4.684 -18.106 27.787 1.00 79.56 313 VAL A N 1
ATOM 2559 C CA . VAL A 1 313 ? 5.811 -17.170 27.947 1.00 79.56 313 VAL A CA 1
ATOM 2560 C C . VAL A 1 313 ? 6.154 -16.498 26.615 1.00 79.56 313 VAL A C 1
ATOM 2562 O O . VAL A 1 313 ? 6.415 -15.299 26.591 1.00 79.56 313 VAL A O 1
ATOM 2565 N N . LEU A 1 314 ? 6.086 -17.232 25.497 1.00 77.75 314 LEU A N 1
ATOM 2566 C CA . LEU A 1 314 ? 6.261 -16.652 24.162 1.00 77.75 314 LEU A CA 1
ATOM 2567 C C . LEU A 1 314 ? 5.158 -15.643 23.808 1.00 77.75 314 LEU A C 1
ATOM 2569 O O . LEU A 1 314 ? 5.464 -14.604 23.233 1.00 77.75 314 LEU A O 1
ATOM 2573 N N . GLN A 1 315 ? 3.898 -15.921 24.162 1.00 79.00 315 GLN A N 1
ATOM 2574 C CA . GLN A 1 315 ? 2.792 -14.971 23.985 1.00 79.00 315 GLN A CA 1
ATOM 2575 C C . GLN A 1 315 ? 3.011 -13.703 24.813 1.00 79.00 315 GLN A C 1
ATOM 2577 O O . GLN A 1 315 ? 2.961 -12.606 24.270 1.00 79.00 315 GLN A O 1
ATOM 2582 N N . LEU A 1 316 ? 3.328 -13.857 26.100 1.00 80.69 316 LEU A N 1
ATOM 2583 C CA . LEU A 1 316 ? 3.538 -12.734 27.014 1.00 80.69 316 LEU A CA 1
ATOM 2584 C C . LEU A 1 316 ? 4.724 -11.862 26.593 1.00 80.69 316 LEU A C 1
ATOM 2586 O O . LEU A 1 316 ? 4.622 -10.645 26.656 1.00 80.69 316 LEU A O 1
ATOM 2590 N N . LYS A 1 317 ? 5.808 -12.461 26.089 1.00 79.75 317 LYS A N 1
ATOM 2591 C CA . LYS A 1 317 ? 6.968 -11.727 25.565 1.00 79.75 317 LYS A CA 1
ATOM 2592 C C . LYS A 1 317 ? 6.635 -10.832 24.364 1.00 79.75 317 LYS A C 1
ATOM 2594 O O . LYS A 1 317 ? 7.308 -9.831 24.143 1.00 79.75 317 LYS A O 1
ATOM 2599 N N . ASN A 1 318 ? 5.625 -11.189 23.572 1.00 74.19 318 ASN A N 1
ATOM 2600 C CA . ASN A 1 318 ? 5.196 -10.359 22.444 1.00 74.19 318 ASN A CA 1
ATOM 2601 C C . ASN A 1 318 ? 4.365 -9.147 22.891 1.00 74.19 318 ASN A C 1
ATOM 2603 O O . ASN A 1 318 ? 4.205 -8.207 22.116 1.00 74.19 318 ASN A O 1
ATOM 2607 N N . GLU A 1 319 ? 3.821 -9.182 24.108 1.00 76.62 319 GLU A N 1
ATOM 2608 C CA . GLU A 1 319 ? 2.891 -8.180 24.638 1.00 76.62 319 GLU A CA 1
ATOM 2609 C C . GLU A 1 319 ? 3.519 -7.301 25.735 1.00 76.62 319 GLU A C 1
ATOM 2611 O O . GLU A 1 319 ? 3.087 -6.165 25.924 1.00 76.62 319 GLU A O 1
ATOM 2616 N N . TYR A 1 320 ? 4.541 -7.800 26.438 1.00 82.19 320 TYR A N 1
ATOM 2617 C CA . TYR A 1 320 ? 5.135 -7.176 27.623 1.00 82.19 320 TYR A CA 1
ATOM 2618 C C . TYR A 1 320 ? 6.668 -7.308 27.627 1.00 82.19 320 TYR A C 1
ATOM 2620 O O . TYR A 1 320 ? 7.226 -8.227 27.025 1.00 82.19 320 TYR A O 1
ATOM 2628 N N . ASP A 1 321 ? 7.360 -6.399 28.317 1.00 83.31 321 ASP A N 1
ATOM 2629 C CA . ASP A 1 321 ? 8.817 -6.432 28.474 1.00 83.31 321 ASP A CA 1
ATOM 2630 C C . ASP A 1 321 ? 9.292 -7.578 29.396 1.00 83.31 321 ASP A C 1
ATOM 2632 O O . ASP A 1 321 ? 8.549 -8.088 30.238 1.00 83.31 321 ASP A O 1
ATOM 2636 N N . ASN A 1 322 ? 10.550 -8.006 29.226 1.00 82.31 322 ASN A N 1
ATOM 2637 C CA . ASN A 1 322 ? 11.096 -9.172 29.932 1.00 82.31 322 ASN A CA 1
ATOM 2638 C C . ASN A 1 322 ? 11.150 -8.980 31.460 1.00 82.31 322 ASN A C 1
ATOM 2640 O O . ASN A 1 322 ? 10.913 -9.944 32.183 1.00 82.31 322 ASN A O 1
ATOM 2644 N N . ASP A 1 323 ? 11.444 -7.768 31.943 1.00 80.12 323 ASP A N 1
ATOM 2645 C CA . ASP A 1 323 ? 11.591 -7.469 33.377 1.00 80.12 323 ASP A CA 1
ATOM 2646 C C . ASP A 1 323 ? 10.239 -7.583 34.096 1.00 80.12 323 ASP A C 1
ATOM 2648 O O . ASP A 1 323 ? 10.109 -8.249 35.126 1.00 80.12 323 ASP A O 1
ATOM 2652 N N . ARG A 1 324 ? 9.181 -7.044 33.483 1.00 80.88 324 ARG A N 1
ATOM 2653 C CA . ARG A 1 324 ? 7.806 -7.182 33.971 1.00 80.88 324 ARG A CA 1
ATOM 2654 C C . ARG A 1 324 ? 7.346 -8.634 34.022 1.00 80.88 324 ARG A C 1
ATOM 2656 O O . ARG A 1 324 ? 6.660 -9.033 34.970 1.00 80.88 324 ARG A O 1
ATOM 2663 N N . ILE A 1 325 ? 7.713 -9.431 33.021 1.00 82.31 325 ILE A N 1
ATOM 2664 C CA . ILE A 1 325 ? 7.417 -10.866 33.002 1.00 82.31 325 ILE A CA 1
ATOM 2665 C C . ILE A 1 325 ? 8.155 -11.555 34.155 1.00 82.31 325 ILE A C 1
ATOM 2667 O O . ILE A 1 325 ? 7.515 -12.247 34.940 1.00 82.31 325 ILE A O 1
ATOM 2671 N N . GLU A 1 326 ? 9.461 -11.331 34.317 1.00 81.81 326 GLU A N 1
ATOM 2672 C CA . GLU A 1 326 ? 10.261 -11.946 35.385 1.00 81.81 326 GLU A CA 1
ATOM 2673 C C . GLU A 1 326 ? 9.743 -11.612 36.788 1.00 81.81 326 GLU A C 1
ATOM 2675 O O . GLU A 1 326 ? 9.478 -12.525 37.571 1.00 81.81 326 GLU A O 1
ATOM 2680 N N . LYS A 1 327 ? 9.487 -10.335 37.086 1.00 81.31 327 LYS A N 1
ATOM 2681 C CA . LYS A 1 327 ? 8.984 -9.895 38.399 1.00 81.31 327 LYS A CA 1
ATOM 2682 C C . LYS A 1 327 ? 7.658 -10.558 38.784 1.00 81.31 327 LYS A C 1
ATOM 2684 O O . LYS A 1 327 ? 7.470 -10.978 39.926 1.00 81.31 327 LYS A O 1
ATOM 2689 N N . ASN A 1 328 ? 6.736 -10.699 37.830 1.00 81.69 328 ASN A N 1
ATOM 2690 C CA . ASN A 1 328 ? 5.441 -11.338 38.081 1.00 81.69 328 ASN A CA 1
ATOM 2691 C C . ASN A 1 328 ? 5.544 -12.871 38.170 1.00 81.69 328 ASN A C 1
ATOM 2693 O O . ASN A 1 328 ? 4.751 -13.500 38.873 1.00 81.69 328 ASN A O 1
ATOM 2697 N N . ILE A 1 329 ? 6.532 -13.483 37.512 1.00 81.19 329 ILE A N 1
ATOM 2698 C CA . ILE A 1 329 ? 6.842 -14.911 37.675 1.00 81.19 329 ILE A CA 1
ATOM 2699 C C . ILE A 1 329 ? 7.388 -15.184 39.078 1.00 81.19 329 ILE A C 1
ATOM 2701 O O . ILE A 1 329 ? 6.958 -16.140 39.727 1.00 81.19 329 ILE A O 1
ATOM 2705 N N . ASP A 1 330 ? 8.301 -14.343 39.558 1.00 79.31 330 ASP A N 1
ATOM 2706 C CA . ASP A 1 330 ? 8.898 -14.447 40.891 1.00 79.31 330 ASP A CA 1
ATOM 2707 C C . ASP A 1 330 ? 7.831 -14.320 41.978 1.00 79.31 330 ASP A C 1
ATOM 2709 O O . ASP A 1 330 ? 7.746 -15.157 42.879 1.00 79.31 330 ASP A O 1
ATOM 2713 N N . TYR A 1 331 ? 6.938 -13.341 41.824 1.00 78.81 331 TYR A N 1
ATOM 2714 C CA . TYR A 1 331 ? 5.771 -13.177 42.685 1.00 78.81 331 TYR A CA 1
ATOM 2715 C C . TYR A 1 331 ? 4.886 -14.434 42.710 1.00 78.81 331 TYR A C 1
ATOM 2717 O O . TYR A 1 331 ? 4.480 -14.908 43.775 1.00 78.81 331 TYR A O 1
ATOM 2725 N N . LEU A 1 332 ? 4.612 -15.020 41.541 1.00 79.50 332 LEU A N 1
ATOM 2726 C CA . LEU A 1 332 ? 3.759 -16.200 41.421 1.00 79.50 332 LEU A CA 1
ATOM 2727 C C . LEU A 1 332 ? 4.380 -17.442 42.072 1.00 79.50 332 LEU A C 1
ATOM 2729 O O . LEU A 1 332 ? 3.669 -18.220 42.709 1.00 79.50 332 LEU A O 1
ATOM 2733 N N . LEU A 1 333 ? 5.699 -17.613 41.951 1.00 75.88 333 LEU A N 1
ATOM 2734 C CA . LEU A 1 333 ? 6.442 -18.677 42.629 1.00 75.88 333 LEU A CA 1
ATOM 2735 C C . LEU A 1 333 ? 6.322 -18.563 44.156 1.00 75.88 333 LEU A C 1
ATOM 2737 O O . LEU A 1 333 ? 6.112 -19.576 44.823 1.00 75.88 333 LEU A O 1
ATOM 2741 N N . CYS A 1 334 ? 6.360 -17.348 44.708 1.00 74.19 334 CYS A N 1
ATOM 2742 C CA . CYS A 1 334 ? 6.155 -17.112 46.141 1.00 74.19 334 CYS A CA 1
ATOM 2743 C C . CYS A 1 334 ? 4.725 -17.443 46.609 1.00 74.19 334 CYS A C 1
ATOM 2745 O O . CYS A 1 334 ? 4.523 -17.844 47.753 1.00 74.19 334 CYS A O 1
ATOM 2747 N N . GLN A 1 335 ? 3.728 -17.334 45.725 1.00 74.00 335 GLN A N 1
ATOM 2748 C CA . GLN A 1 335 ? 2.315 -17.604 46.026 1.00 74.00 335 GLN A CA 1
ATOM 2749 C C . GLN A 1 335 ? 1.843 -18.995 45.555 1.00 74.00 335 GLN A C 1
ATOM 2751 O O . GLN A 1 335 ? 0.648 -19.301 45.603 1.00 74.00 335 GLN A O 1
ATOM 2756 N N . GLN A 1 336 ? 2.763 -19.866 45.122 1.00 67.44 336 GLN A N 1
ATOM 2757 C CA . GLN A 1 336 ? 2.465 -21.116 44.413 1.00 67.44 336 GLN A CA 1
ATOM 2758 C C . GLN A 1 336 ? 1.474 -22.041 45.144 1.00 67.44 336 GLN A C 1
ATOM 2760 O O . GLN A 1 336 ? 0.650 -22.683 44.498 1.00 67.44 336 GLN A O 1
ATOM 2765 N N . GLN A 1 337 ? 1.508 -22.106 46.479 1.00 65.81 337 GLN A N 1
ATOM 2766 C CA . GLN A 1 337 ? 0.595 -22.965 47.252 1.00 65.81 337 GLN A CA 1
ATOM 2767 C C . GLN A 1 337 ? -0.846 -22.431 47.332 1.00 65.81 337 GLN A C 1
ATOM 2769 O O . GLN A 1 337 ? -1.750 -23.158 47.741 1.00 65.81 337 GLN A O 1
ATOM 2774 N N . ARG A 1 338 ? -1.079 -21.170 46.950 1.00 70.00 338 ARG A N 1
ATOM 2775 C CA . ARG A 1 338 ? -2.384 -20.496 47.047 1.00 70.00 338 ARG A CA 1
ATOM 2776 C C . ARG A 1 338 ? -3.106 -20.390 45.705 1.00 70.00 338 ARG A C 1
ATOM 2778 O O . ARG A 1 338 ? -4.317 -20.174 45.676 1.00 70.00 338 ARG A O 1
ATOM 2785 N N . ILE A 1 339 ? -2.391 -20.550 44.592 1.00 72.31 339 ILE A N 1
ATOM 2786 C CA . ILE A 1 339 ? -2.916 -20.282 43.252 1.00 72.31 339 ILE A CA 1
ATOM 2787 C C . ILE A 1 339 ? -3.348 -21.588 42.578 1.00 72.31 339 ILE A C 1
ATOM 2789 O O . ILE A 1 339 ? -2.527 -22.394 42.151 1.00 72.31 339 ILE A O 1
ATOM 2793 N N . LYS A 1 340 ? -4.667 -21.770 42.422 1.00 73.25 340 LYS A N 1
ATOM 2794 C CA . LYS A 1 340 ? -5.254 -22.943 41.743 1.00 73.25 340 LYS A CA 1
ATOM 2795 C C . LYS A 1 340 ? -5.037 -22.944 40.224 1.00 73.25 340 LYS A C 1
ATOM 2797 O O . LYS A 1 340 ? -4.951 -24.015 39.633 1.00 73.25 340 LYS A O 1
ATOM 2802 N N . ASN A 1 341 ? -4.951 -21.767 39.591 1.00 80.31 341 ASN A N 1
ATOM 2803 C CA . ASN A 1 341 ? -4.685 -21.615 38.153 1.00 80.31 341 ASN A CA 1
ATOM 2804 C C . ASN A 1 341 ? -3.504 -20.657 37.900 1.00 80.31 341 ASN A C 1
ATOM 2806 O O . ASN A 1 341 ? -3.711 -19.464 37.661 1.00 80.31 341 ASN A O 1
ATOM 2810 N N . PRO A 1 342 ? -2.268 -21.179 37.929 1.00 77.69 342 PRO A N 1
ATOM 2811 C CA . PRO A 1 342 ? -1.056 -20.390 37.730 1.00 77.69 342 PRO A CA 1
ATOM 2812 C C . PRO A 1 342 ? -1.016 -19.598 36.413 1.00 77.69 342 PRO A C 1
ATOM 2814 O O . PRO A 1 342 ? -0.533 -18.474 36.386 1.00 77.69 342 PRO A O 1
ATOM 2817 N N . GLN A 1 343 ? -1.538 -20.145 35.311 1.00 80.38 343 GLN A N 1
ATOM 2818 C CA . GLN A 1 343 ? -1.468 -19.489 33.996 1.00 80.38 343 GLN A CA 1
ATOM 2819 C C . GLN A 1 343 ? -2.427 -18.307 33.881 1.00 80.38 343 GLN A C 1
ATOM 2821 O O . GLN A 1 343 ? -2.044 -17.241 33.398 1.00 80.38 343 GLN A O 1
ATOM 2826 N N . GLY A 1 344 ? -3.672 -18.498 34.329 1.00 79.00 344 GLY A N 1
ATOM 2827 C CA . GLY A 1 344 ? -4.662 -17.423 34.367 1.00 79.00 344 GLY A CA 1
ATOM 2828 C C . GLY A 1 344 ? -4.193 -16.290 35.272 1.00 79.00 344 GLY A C 1
ATOM 2829 O O . GLY A 1 344 ? -4.224 -15.132 34.870 1.00 79.00 344 GLY A O 1
ATOM 2830 N N . TYR A 1 345 ? -3.657 -16.644 36.443 1.00 81.31 345 TYR A N 1
ATOM 2831 C CA . TYR A 1 345 ? -3.133 -15.667 37.387 1.00 81.31 345 TYR A CA 1
ATOM 2832 C C . TYR A 1 345 ? -1.925 -14.907 36.831 1.00 81.31 345 TYR A C 1
ATOM 2834 O O . TYR A 1 345 ? -1.881 -13.695 36.967 1.00 81.31 345 TYR A O 1
ATOM 2842 N N . LEU A 1 346 ? -0.986 -15.573 36.145 1.00 82.25 346 LEU A N 1
ATOM 2843 C CA . LEU A 1 346 ? 0.160 -14.899 35.522 1.00 82.25 346 LEU A CA 1
ATOM 2844 C C . LEU A 1 346 ? -0.276 -13.856 34.485 1.00 82.25 346 LEU A C 1
ATOM 2846 O O . LEU A 1 346 ? 0.268 -12.756 34.456 1.00 82.25 346 LEU A O 1
ATOM 2850 N N . ARG A 1 347 ? -1.267 -14.189 33.646 1.00 82.56 347 ARG A N 1
ATOM 2851 C CA . ARG A 1 347 ? -1.811 -13.253 32.648 1.00 82.56 347 ARG A CA 1
ATOM 2852 C C . ARG A 1 347 ? -2.431 -12.030 33.316 1.00 82.56 347 ARG A C 1
ATOM 2854 O O . ARG A 1 347 ? -2.159 -10.914 32.889 1.00 82.56 347 ARG A O 1
ATOM 2861 N N . THR A 1 348 ? -3.227 -12.235 34.364 1.00 82.38 348 THR A N 1
ATOM 2862 C CA . THR A 1 348 ? -3.831 -11.138 35.130 1.00 82.38 348 THR A CA 1
ATOM 2863 C C . THR A 1 348 ? -2.769 -10.312 35.854 1.00 82.38 348 THR A C 1
ATOM 2865 O O . THR A 1 348 ? -2.761 -9.096 35.716 1.00 82.38 348 THR A O 1
ATOM 2868 N N . ALA A 1 349 ? -1.817 -10.958 36.531 1.00 81.00 349 ALA A N 1
ATOM 2869 C CA . ALA A 1 34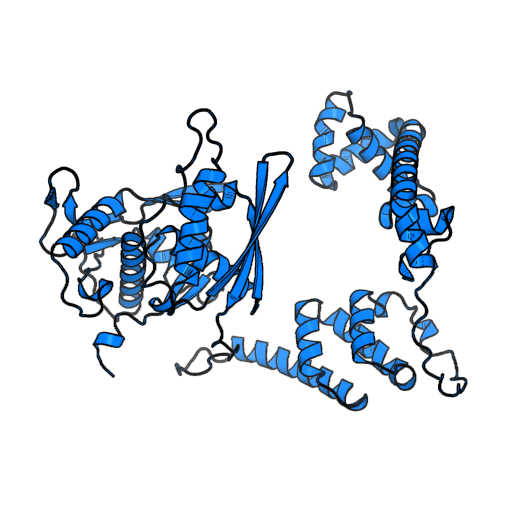9 ? -0.745 -10.304 37.276 1.00 81.00 349 ALA A CA 1
ATOM 2870 C C . ALA A 1 349 ? 0.150 -9.446 36.373 1.00 81.00 349 ALA A C 1
ATOM 2872 O O . ALA A 1 349 ? 0.446 -8.307 36.713 1.00 81.00 349 ALA A O 1
ATOM 2873 N N . ILE A 1 350 ? 0.520 -9.940 35.186 1.00 82.75 350 ILE A N 1
ATOM 2874 C CA . ILE A 1 350 ? 1.289 -9.154 34.212 1.00 82.75 350 ILE A CA 1
ATOM 2875 C C . ILE A 1 350 ? 0.441 -8.005 33.664 1.00 82.75 350 ILE A C 1
ATOM 2877 O O . ILE A 1 350 ? 0.918 -6.872 33.633 1.00 82.75 350 ILE A O 1
ATOM 2881 N N . LYS A 1 351 ? -0.818 -8.259 33.282 1.00 83.38 351 LYS A N 1
ATOM 2882 C CA . LYS A 1 351 ? -1.726 -7.234 32.745 1.00 83.38 351 LYS A CA 1
ATOM 2883 C C . LYS A 1 351 ? -1.964 -6.093 33.739 1.00 83.38 351 LYS A C 1
ATOM 2885 O O . LYS A 1 351 ? -1.953 -4.934 33.334 1.00 83.38 351 LYS A O 1
ATOM 2890 N N . GLU A 1 352 ? -2.128 -6.416 35.016 1.00 79.88 352 GLU A N 1
ATOM 2891 C CA . GLU A 1 352 ? -2.437 -5.469 36.097 1.00 79.88 352 GLU A CA 1
ATOM 2892 C C . GLU A 1 352 ? -1.197 -5.015 36.891 1.00 79.88 352 GLU A C 1
ATOM 2894 O O . GLU A 1 352 ? -1.302 -4.171 37.772 1.00 79.88 352 GLU A O 1
ATOM 2899 N N . ASN A 1 353 ? -0.016 -5.528 36.535 1.00 77.25 353 ASN A N 1
ATOM 2900 C CA . ASN A 1 353 ? 1.292 -5.235 37.126 1.00 77.25 353 ASN A CA 1
ATOM 2901 C C . ASN A 1 353 ? 1.411 -5.485 38.640 1.00 77.25 353 ASN A C 1
ATOM 2903 O O . ASN A 1 353 ? 1.957 -4.669 39.382 1.00 77.25 353 ASN A O 1
ATOM 2907 N N . TYR A 1 354 ? 0.930 -6.642 39.097 1.00 73.50 354 TYR A N 1
ATOM 2908 C CA . TYR A 1 354 ? 0.854 -6.973 40.526 1.00 73.50 354 TYR A CA 1
ATOM 2909 C C . TYR A 1 354 ? 2.196 -6.897 41.255 1.00 73.50 354 TYR A C 1
ATOM 2911 O O . TYR A 1 354 ? 2.241 -6.503 42.418 1.00 73.50 354 TYR A O 1
ATOM 2919 N N . ALA A 1 355 ? 3.296 -7.229 40.578 1.00 69.44 355 ALA A N 1
ATOM 2920 C CA . ALA A 1 355 ? 4.625 -7.154 41.174 1.00 69.44 355 ALA A CA 1
ATOM 2921 C C . ALA A 1 355 ? 5.063 -5.728 41.575 1.00 69.44 355 ALA A C 1
ATOM 2923 O O . ALA A 1 355 ? 5.913 -5.593 42.449 1.00 69.44 355 ALA A O 1
ATOM 2924 N N . GLU A 1 356 ? 4.492 -4.679 40.973 1.00 71.12 356 GLU A N 1
ATOM 2925 C CA . GLU A 1 356 ? 4.767 -3.283 41.348 1.00 71.12 356 GLU A CA 1
ATOM 2926 C C . GLU A 1 356 ? 3.747 -2.718 42.340 1.00 71.12 356 GLU A C 1
ATOM 2928 O O . GLU A 1 356 ? 4.055 -1.783 43.075 1.00 71.12 356 GLU A O 1
ATOM 2933 N N . SER A 1 357 ? 2.535 -3.279 42.385 1.00 62.22 357 SER A N 1
ATOM 2934 C CA . SER A 1 357 ? 1.453 -2.770 43.232 1.00 62.22 357 SER A CA 1
ATOM 2935 C C . SER A 1 357 ? 1.420 -3.362 44.642 1.00 62.22 357 SER A C 1
ATOM 2937 O O . SER A 1 357 ? 0.686 -2.850 45.484 1.00 62.22 357 SER A O 1
ATOM 2939 N N . VAL A 1 358 ? 2.158 -4.445 44.913 1.00 59.38 358 VAL A N 1
ATOM 2940 C CA . VAL A 1 358 ? 2.186 -5.097 46.233 1.00 59.38 358 VAL A CA 1
ATOM 2941 C C . VAL A 1 358 ? 3.444 -4.661 47.000 1.00 59.38 358 VAL A C 1
ATOM 2943 O O . VAL A 1 358 ? 4.553 -4.968 46.557 1.00 59.38 358 VAL A O 1
ATOM 2946 N N . PRO A 1 359 ? 3.318 -3.974 48.154 1.00 55.09 359 PRO A N 1
ATOM 2947 C CA . PRO A 1 359 ? 4.457 -3.636 49.003 1.00 55.09 359 PRO A CA 1
ATOM 2948 C C . PRO A 1 359 ? 5.238 -4.898 49.393 1.00 55.09 359 PRO A C 1
ATOM 2950 O O . PRO A 1 359 ? 4.649 -5.882 49.845 1.00 55.09 359 PRO A O 1
ATOM 2953 N N . GLN A 1 360 ? 6.572 -4.877 49.262 1.00 53.00 360 GLN A N 1
ATOM 2954 C CA . GLN A 1 360 ? 7.431 -6.043 49.547 1.00 53.00 360 GLN A CA 1
ATOM 2955 C C . GLN A 1 360 ? 7.251 -6.621 50.967 1.00 53.00 360 GLN A C 1
ATOM 2957 O O . GLN A 1 360 ? 7.558 -7.787 51.209 1.00 53.00 360 GLN A O 1
ATOM 2962 N N . THR A 1 361 ? 6.711 -5.834 51.897 1.00 48.47 361 THR A N 1
ATOM 2963 C CA . THR A 1 361 ? 6.421 -6.205 53.286 1.00 48.47 361 THR A CA 1
ATOM 2964 C C . THR A 1 361 ? 5.251 -7.184 53.465 1.00 48.47 361 THR A C 1
ATOM 2966 O O . THR A 1 361 ? 5.205 -7.862 54.489 1.00 48.47 361 THR A O 1
ATOM 2969 N N . GLU A 1 362 ? 4.345 -7.346 52.492 1.00 50.38 362 GLU A N 1
ATOM 2970 C CA . GLU A 1 362 ? 3.199 -8.276 52.598 1.00 50.38 362 GLU A CA 1
ATOM 2971 C C . GLU A 1 362 ? 3.490 -9.698 52.076 1.00 50.38 362 GLU A C 1
ATOM 2973 O O . GLU A 1 362 ? 2.681 -10.613 52.242 1.00 50.38 362 GLU A O 1
ATOM 2978 N N . LEU A 1 363 ? 4.670 -9.934 51.490 1.00 48.66 363 LEU A N 1
ATOM 2979 C CA . LEU A 1 363 ? 5.033 -11.219 50.874 1.00 48.66 363 LEU A CA 1
ATOM 2980 C C . LEU A 1 363 ? 5.258 -12.371 51.874 1.00 48.66 363 LEU A C 1
ATOM 2982 O O . LEU A 1 363 ? 5.265 -13.529 51.455 1.00 48.66 363 LEU A O 1
ATOM 2986 N N . PHE A 1 364 ? 5.381 -12.091 53.178 1.00 45.78 364 PHE A N 1
ATOM 2987 C CA . PHE A 1 364 ? 5.759 -13.095 54.187 1.00 45.78 364 PHE A CA 1
ATOM 2988 C C . PHE A 1 364 ? 4.792 -13.261 55.366 1.00 45.78 364 PHE A C 1
ATOM 2990 O O . PHE A 1 364 ? 4.976 -14.167 56.178 1.00 45.78 364 PHE A O 1
ATOM 2997 N N . ALA A 1 365 ? 3.738 -12.454 55.471 1.00 44.59 365 ALA A N 1
ATOM 2998 C CA . ALA A 1 365 ? 2.828 -12.508 56.609 1.00 44.59 365 ALA A CA 1
ATOM 2999 C C . ALA A 1 365 ? 1.436 -12.940 56.150 1.00 44.59 365 ALA A C 1
ATOM 3001 O O . ALA A 1 365 ? 0.682 -12.116 55.670 1.00 44.59 365 ALA A O 1
ATOM 3002 N N . VAL A 1 366 ? 1.119 -14.236 56.251 1.00 45.16 366 VAL A N 1
ATOM 3003 C CA . VAL A 1 366 ? -0.189 -14.795 56.672 1.00 45.16 366 VAL A CA 1
ATOM 3004 C C . VAL A 1 366 ? -0.086 -16.325 56.569 1.00 45.16 366 VAL A C 1
ATOM 3006 O O . VAL A 1 366 ? 0.130 -16.883 55.495 1.00 45.16 366 VAL A O 1
ATOM 3009 N N . ALA A 1 367 ? -0.252 -17.033 57.685 1.00 38.97 367 ALA A N 1
ATOM 3010 C CA . ALA A 1 367 ? -0.309 -18.494 57.705 1.00 38.97 367 ALA A CA 1
ATOM 3011 C C . ALA A 1 367 ? -1.619 -19.011 57.061 1.00 38.97 367 ALA A C 1
ATOM 3013 O O . ALA A 1 367 ? -2.673 -18.389 57.229 1.00 38.97 367 ALA A O 1
ATOM 3014 N N . PRO A 1 368 ? -1.601 -20.137 56.324 1.00 39.88 368 PRO A N 1
ATOM 3015 C CA . PRO A 1 368 ? -2.774 -20.617 55.600 1.00 39.88 368 PRO A CA 1
ATOM 3016 C C . PRO A 1 368 ? -3.812 -21.232 56.554 1.00 39.88 368 PRO A C 1
ATOM 3018 O O . PRO A 1 368 ? -3.563 -22.253 57.193 1.00 39.88 368 PRO A O 1
ATOM 3021 N N . LYS A 1 369 ? -5.016 -20.644 56.613 1.00 40.59 369 LYS A N 1
ATOM 3022 C CA . LYS A 1 369 ? -6.200 -21.302 57.187 1.00 40.59 369 LYS A CA 1
ATOM 3023 C C . LYS A 1 369 ? -6.759 -22.311 56.180 1.00 40.59 369 LYS A C 1
ATOM 3025 O O . LYS A 1 369 ? -7.179 -21.942 55.084 1.00 40.59 369 LYS A O 1
ATOM 3030 N N . ALA A 1 370 ? -6.776 -23.583 56.570 1.00 38.94 370 ALA A N 1
ATOM 3031 C CA . ALA A 1 370 ? -7.367 -24.671 55.802 1.00 38.94 370 ALA A CA 1
ATOM 3032 C C . ALA A 1 370 ? -8.866 -24.419 55.560 1.00 38.94 370 ALA A C 1
ATOM 3034 O O . ALA A 1 370 ? -9.643 -24.298 56.506 1.00 38.94 370 ALA A O 1
ATOM 3035 N N . THR A 1 371 ? -9.280 -24.360 54.295 1.00 40.12 371 THR A N 1
ATOM 3036 C CA . THR A 1 371 ? -10.693 -24.266 53.903 1.00 40.12 371 THR A CA 1
ATOM 3037 C C . THR A 1 371 ? -11.055 -25.430 52.988 1.00 40.12 371 THR A C 1
ATOM 3039 O O . THR A 1 371 ? -10.405 -25.688 51.975 1.00 40.12 371 THR A O 1
ATOM 3042 N N . LYS A 1 372 ? -12.089 -26.170 53.406 1.00 39.81 372 LYS A N 1
ATOM 3043 C CA . LYS A 1 372 ? -12.704 -27.285 52.678 1.00 39.81 372 LYS A CA 1
ATOM 3044 C C . LYS A 1 372 ? -13.251 -26.809 51.325 1.00 39.81 372 LYS A C 1
ATOM 3046 O O . LYS A 1 372 ? -13.641 -25.654 51.176 1.00 39.81 372 LYS A O 1
ATOM 3051 N N . ALA A 1 373 ? -13.250 -27.714 50.346 1.00 31.91 373 ALA A N 1
ATOM 3052 C CA . ALA A 1 373 ? -13.651 -27.452 48.966 1.00 31.91 373 ALA A CA 1
ATOM 3053 C C . ALA A 1 373 ? -15.079 -26.872 48.869 1.00 31.91 373 ALA A C 1
ATOM 3055 O O . ALA A 1 373 ? -15.993 -27.456 49.456 1.00 31.91 373 ALA A O 1
ATOM 3056 N N . PRO A 1 374 ? -15.297 -25.769 48.125 1.00 44.91 374 PRO A N 1
ATOM 3057 C CA . PRO A 1 374 ? -16.638 -25.286 47.856 1.00 44.91 374 PRO A CA 1
ATOM 3058 C C . PRO A 1 374 ? -17.282 -26.144 46.766 1.00 44.91 374 PRO A C 1
ATOM 3060 O O . PRO A 1 374 ? -16.680 -26.442 45.730 1.00 44.91 374 PRO A O 1
ATOM 3063 N N . VAL A 1 375 ? -18.521 -26.533 47.037 1.00 38.62 375 VAL A N 1
ATOM 3064 C CA . VAL A 1 375 ? -19.466 -27.093 46.075 1.00 38.62 375 VAL A CA 1
ATOM 3065 C C . VAL A 1 375 ? -19.693 -26.049 44.975 1.00 38.62 375 VAL A C 1
ATOM 3067 O O . VAL A 1 375 ? -19.895 -24.872 45.267 1.00 38.62 375 VAL A O 1
ATOM 3070 N N . TYR A 1 376 ? -19.592 -26.461 43.710 1.00 41.00 376 TYR A N 1
ATOM 3071 C CA . TYR A 1 376 ? -19.750 -25.575 42.557 1.00 41.00 376 TYR A CA 1
ATOM 3072 C C . TYR A 1 376 ? -21.244 -25.301 42.334 1.00 41.00 376 TYR A C 1
ATOM 3074 O O . TYR A 1 376 ? -21.938 -26.087 41.691 1.00 41.00 376 TYR A O 1
ATOM 3082 N N . GLU A 1 377 ? -21.751 -24.203 42.895 1.00 40.84 377 GLU A N 1
ATOM 3083 C CA . GLU A 1 377 ? -23.030 -23.623 42.481 1.00 40.84 377 GLU A CA 1
ATOM 3084 C C . GLU A 1 377 ? -22.822 -22.848 41.172 1.00 40.84 377 GLU A C 1
ATOM 3086 O O . GLU A 1 377 ? -21.856 -22.096 41.026 1.00 40.84 377 GLU A O 1
ATOM 3091 N N . ALA A 1 378 ? -23.714 -23.043 40.196 1.00 46.31 378 ALA A N 1
ATOM 3092 C CA . ALA A 1 378 ? -23.702 -22.275 38.954 1.00 46.31 378 ALA A CA 1
ATOM 3093 C C . ALA A 1 378 ? -23.737 -20.762 39.265 1.00 46.31 378 ALA A C 1
ATOM 3095 O O . ALA A 1 378 ? -24.495 -20.353 40.150 1.00 46.31 378 ALA A O 1
ATOM 3096 N N . PRO A 1 379 ? -22.946 -19.920 38.568 1.00 49.59 379 PRO A N 1
ATOM 3097 C CA . PRO A 1 379 ? -22.870 -18.500 38.877 1.00 49.59 379 PRO A CA 1
ATOM 3098 C C . PRO A 1 379 ? -24.248 -17.877 38.668 1.00 49.59 379 PRO A C 1
ATOM 3100 O O . PRO A 1 379 ? -24.761 -17.820 37.547 1.00 49.59 379 PRO A O 1
ATOM 3103 N N . LYS A 1 380 ? -24.863 -17.429 39.767 1.00 51.09 380 LYS A N 1
ATOM 3104 C CA . LYS A 1 380 ? -26.076 -16.615 39.707 1.00 51.09 380 LYS A CA 1
ATOM 3105 C C . LYS A 1 380 ? -25.767 -15.393 38.828 1.00 51.09 380 LYS A C 1
ATOM 3107 O O . LYS A 1 380 ? -24.684 -14.820 38.967 1.00 51.09 380 LYS A O 1
ATOM 3112 N N . PRO A 1 381 ? -26.663 -14.996 37.909 1.00 53.47 381 PRO A N 1
ATOM 3113 C CA . PRO A 1 381 ? -26.473 -13.784 37.123 1.00 53.47 381 PRO A CA 1
ATOM 3114 C C . PRO A 1 381 ? -26.267 -12.613 38.086 1.00 53.47 381 PRO A C 1
ATOM 3116 O O . PRO A 1 381 ? -27.115 -12.369 38.941 1.00 53.47 381 PRO A O 1
ATOM 3119 N N . ASN A 1 382 ? -25.117 -11.946 37.979 1.00 70.38 382 ASN A N 1
ATOM 3120 C CA . ASN A 1 382 ? -24.736 -10.878 38.893 1.00 70.38 382 ASN A CA 1
ATOM 3121 C C . ASN A 1 382 ? -25.725 -9.711 38.727 1.00 70.38 382 ASN A C 1
ATOM 3123 O O . ASN A 1 382 ? -25.706 -9.036 37.693 1.00 70.38 382 ASN A O 1
ATOM 3127 N N . LEU A 1 383 ? -26.644 -9.548 39.688 1.00 76.56 383 LEU A N 1
ATOM 3128 C CA . LEU A 1 383 ? -27.700 -8.530 39.652 1.00 76.56 383 LEU A CA 1
ATOM 3129 C C . LEU A 1 383 ? -27.102 -7.135 39.436 1.00 76.56 383 LEU A C 1
ATOM 3131 O O . LEU A 1 383 ? -27.595 -6.386 38.597 1.00 76.56 383 LEU A O 1
ATOM 3135 N N . GLU A 1 384 ? -25.974 -6.855 40.086 1.00 79.38 384 GLU A N 1
ATOM 3136 C CA . GLU A 1 384 ? -25.293 -5.560 40.034 1.00 79.38 384 GLU A CA 1
ATOM 3137 C C . GLU A 1 384 ? -24.809 -5.210 38.618 1.00 79.38 384 GLU A C 1
ATOM 3139 O O . GLU A 1 384 ? -24.865 -4.056 38.199 1.00 79.38 384 GLU A O 1
ATOM 3144 N N . LYS A 1 385 ? -24.422 -6.210 37.813 1.00 83.81 385 LYS A N 1
ATOM 3145 C CA . LYS A 1 385 ? -24.038 -5.993 36.409 1.00 83.81 385 LYS A CA 1
ATOM 3146 C C . LYS A 1 385 ? -25.232 -5.596 35.544 1.00 83.81 385 LYS A C 1
ATOM 3148 O O . LYS A 1 385 ? -25.086 -4.790 34.631 1.00 83.81 385 LYS A O 1
ATOM 3153 N N . ARG A 1 386 ? -26.413 -6.161 35.812 1.00 84.69 386 ARG A N 1
ATOM 3154 C CA . ARG A 1 386 ? -27.643 -5.787 35.097 1.00 84.69 386 ARG A CA 1
ATOM 3155 C C . ARG A 1 386 ? -28.105 -4.391 35.499 1.00 84.69 386 ARG A C 1
ATOM 3157 O O . ARG A 1 386 ? -28.479 -3.619 34.625 1.00 84.69 386 ARG A O 1
ATOM 3164 N N . GLU A 1 387 ? -28.038 -4.062 36.784 1.00 88.69 387 GLU A N 1
ATOM 3165 C CA . GLU A 1 387 ? -28.368 -2.725 37.290 1.00 88.69 387 GLU A CA 1
ATOM 3166 C C . GLU A 1 387 ? -27.416 -1.658 36.738 1.00 88.69 387 GLU A C 1
ATOM 3168 O O . GLU A 1 387 ? -27.864 -0.594 36.309 1.00 88.69 387 GLU A O 1
ATOM 3173 N N . TRP A 1 388 ? -26.118 -1.966 36.644 1.00 89.31 388 TRP A N 1
ATOM 3174 C CA . TRP A 1 388 ? -25.141 -1.095 35.994 1.00 89.31 388 TRP A CA 1
ATOM 3175 C C . TRP A 1 388 ? -25.510 -0.794 34.539 1.00 89.31 388 TRP A C 1
ATOM 3177 O O . TRP A 1 388 ? -25.551 0.373 34.161 1.00 89.31 388 TRP A O 1
ATOM 3187 N N . GLU A 1 389 ? -25.811 -1.811 33.724 1.00 89.50 389 GLU A N 1
ATOM 3188 C CA . GLU A 1 389 ? -26.158 -1.600 32.309 1.00 89.50 389 GLU A CA 1
ATOM 3189 C C . GLU A 1 389 ? -27.420 -0.740 32.138 1.00 89.50 389 GLU A C 1
ATOM 3191 O O . GLU A 1 389 ? -27.490 0.058 31.206 1.00 89.50 389 GLU A O 1
ATOM 3196 N N . VAL A 1 390 ? -28.382 -0.831 33.062 1.00 91.88 390 VAL A N 1
ATOM 3197 C CA . VAL A 1 390 ? -29.586 0.018 33.052 1.00 91.88 390 VAL A CA 1
ATOM 3198 C C . VAL A 1 390 ? -29.262 1.476 33.400 1.00 91.88 390 VAL A C 1
ATOM 3200 O O . VAL A 1 390 ? -29.867 2.392 32.847 1.00 91.88 390 VAL A O 1
ATOM 3203 N N . HIS A 1 391 ? -28.316 1.722 34.308 1.00 91.62 391 HIS A N 1
ATOM 3204 C CA . HIS A 1 391 ? -28.039 3.069 34.819 1.00 91.62 391 HIS A CA 1
ATOM 3205 C C . HIS A 1 391 ? -26.841 3.774 34.178 1.00 91.62 391 HIS A C 1
ATOM 3207 O O . HIS A 1 391 ? -26.700 4.988 34.335 1.00 91.62 391 HIS A O 1
ATOM 3213 N N . LYS A 1 392 ? -25.991 3.055 33.445 1.00 94.75 392 LYS A N 1
ATOM 3214 C CA . LYS A 1 392 ? -24.717 3.557 32.920 1.00 94.75 392 LYS A CA 1
ATOM 3215 C C . LYS A 1 392 ? -24.851 4.830 32.089 1.00 94.75 392 LYS A C 1
ATOM 3217 O O . LYS A 1 392 ? -24.021 5.721 32.242 1.00 94.75 392 LYS A O 1
ATOM 3222 N N . GLU A 1 393 ? -25.856 4.920 31.220 1.00 93.62 393 GLU A N 1
ATOM 3223 C CA . GLU A 1 393 ? -26.050 6.094 30.356 1.00 93.62 393 GLU A CA 1
ATOM 3224 C C . GLU A 1 393 ? -26.383 7.342 31.178 1.00 93.62 393 GLU A C 1
ATOM 3226 O O . GLU A 1 393 ? -25.697 8.354 31.053 1.00 93.62 393 GLU A O 1
ATOM 3231 N N . ARG A 1 394 ? -27.329 7.232 32.120 1.00 96.94 394 ARG A N 1
ATOM 3232 C CA . ARG A 1 394 ? -27.675 8.323 33.043 1.00 96.94 394 ARG A CA 1
ATOM 3233 C C . ARG A 1 394 ? -26.474 8.763 33.885 1.00 96.94 394 ARG A C 1
ATOM 3235 O O . ARG A 1 394 ? -26.200 9.953 33.996 1.00 96.94 394 ARG A O 1
ATOM 3242 N N . ILE A 1 395 ? -25.721 7.811 34.447 1.00 95.75 395 ILE A N 1
ATOM 3243 C CA . ILE A 1 395 ? -24.524 8.120 35.251 1.00 95.75 395 ILE A CA 1
ATOM 3244 C C . ILE A 1 395 ? -23.451 8.794 34.380 1.00 95.75 395 ILE A C 1
ATOM 3246 O O . ILE A 1 395 ? -22.737 9.674 34.855 1.00 95.75 395 ILE A O 1
ATOM 3250 N N . ALA A 1 396 ? -23.331 8.412 33.104 1.00 96.50 396 ALA A N 1
ATOM 3251 C CA . ALA A 1 396 ? -22.397 9.037 32.172 1.00 96.50 396 ALA A CA 1
ATOM 3252 C C . ALA A 1 396 ? -22.773 10.488 31.851 1.00 96.50 396 ALA A C 1
ATOM 3254 O O . ALA A 1 396 ? -21.889 11.343 31.809 1.00 96.50 396 ALA A O 1
ATOM 3255 N N . GLU A 1 397 ? -24.057 10.778 31.649 1.00 96.50 397 GLU A N 1
ATOM 3256 C CA . GLU A 1 397 ? -24.554 12.142 31.438 1.00 96.50 397 GLU A CA 1
ATOM 3257 C C . GLU A 1 397 ? -24.307 13.025 32.663 1.00 96.50 397 GLU A C 1
ATOM 3259 O O . GLU A 1 397 ? -23.722 14.103 32.536 1.00 96.50 397 GLU A O 1
ATOM 3264 N N . GLU A 1 398 ? -24.649 12.534 33.855 1.00 97.44 398 GLU A N 1
ATOM 3265 C CA . GLU A 1 398 ? -24.401 13.248 35.109 1.00 97.44 398 GLU A CA 1
ATOM 3266 C C . GLU A 1 398 ? -22.911 13.482 35.356 1.00 97.44 398 GLU A C 1
ATOM 3268 O O . GLU A 1 398 ? -22.512 14.590 35.711 1.00 97.44 398 GLU A O 1
ATOM 3273 N N . PHE A 1 399 ? -22.066 12.474 35.109 1.00 97.62 399 PHE A N 1
ATOM 3274 C CA . PHE A 1 399 ? -20.619 12.629 35.219 1.00 97.62 399 PHE A CA 1
ATOM 3275 C C . PHE A 1 399 ? -20.087 13.674 34.238 1.00 97.62 399 PHE A C 1
ATOM 3277 O O . PHE A 1 399 ? -19.251 14.491 34.611 1.00 97.62 399 PHE A O 1
ATOM 3284 N N . ASN A 1 400 ? -20.560 13.676 32.990 1.00 95.75 400 ASN A N 1
ATOM 3285 C CA . ASN A 1 400 ? -20.118 14.643 31.988 1.00 95.75 400 ASN A CA 1
ATOM 3286 C C . ASN A 1 400 ? -20.489 16.078 32.371 1.00 95.75 400 ASN A C 1
ATOM 3288 O O . ASN A 1 400 ? -19.669 16.979 32.170 1.00 95.75 400 ASN A O 1
ATOM 3292 N N . GLN A 1 401 ? -21.691 16.275 32.920 1.00 97.12 401 GLN A N 1
ATOM 3293 C CA . GLN A 1 401 ? -22.150 17.574 33.400 1.00 97.12 401 GLN A CA 1
ATOM 3294 C C . GLN A 1 401 ? -21.346 18.013 34.627 1.00 97.12 401 GLN A C 1
ATOM 3296 O O . GLN A 1 401 ? -20.708 19.060 34.587 1.00 97.12 401 GLN A O 1
ATOM 3301 N N . TYR A 1 402 ? -21.254 17.156 35.647 1.00 97.56 402 TYR A N 1
ATOM 3302 C CA . TYR A 1 402 ? -20.435 17.397 36.835 1.00 97.56 402 TYR A CA 1
ATOM 3303 C C . TYR A 1 402 ? -18.981 17.730 36.472 1.00 97.56 402 TYR A C 1
ATOM 3305 O O . TYR A 1 402 ? -18.411 18.692 36.977 1.00 97.56 402 TYR A O 1
ATOM 3313 N N . TRP A 1 403 ? -18.377 16.970 35.554 1.00 97.44 403 TRP A N 1
ATOM 3314 C CA . TRP A 1 403 ? -16.998 17.189 35.126 1.00 97.44 40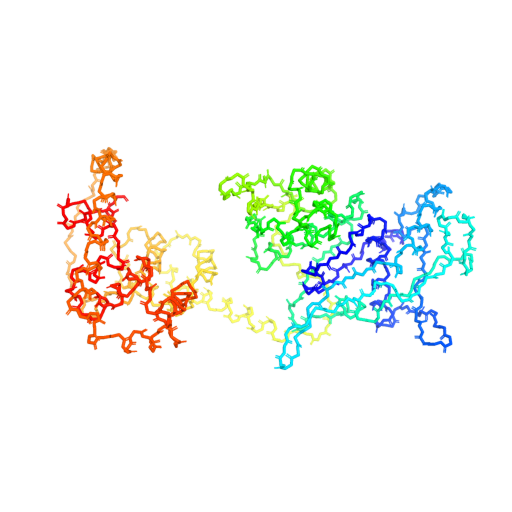3 TRP A CA 1
ATOM 3315 C C . TRP A 1 403 ? -16.828 18.491 34.344 1.00 97.44 403 TRP A C 1
ATOM 3317 O O . TRP A 1 403 ? -15.789 19.143 34.458 1.00 97.44 403 TRP A O 1
ATOM 3327 N N . LYS A 1 404 ? -17.825 18.880 33.535 1.00 97.00 404 LYS A N 1
ATOM 3328 C CA . LYS A 1 404 ? -17.844 20.195 32.883 1.00 97.00 404 LYS A CA 1
ATOM 3329 C C . LYS A 1 404 ? -17.843 21.283 33.956 1.00 97.00 404 LYS A C 1
ATOM 3331 O O . LYS A 1 404 ? -16.917 22.087 33.962 1.00 97.00 404 LYS A O 1
ATOM 3336 N N . ASP A 1 405 ? -18.802 21.252 34.872 1.00 97.62 405 ASP A N 1
ATOM 3337 C CA . ASP A 1 405 ? -18.981 22.285 35.896 1.00 97.62 405 ASP A CA 1
ATOM 3338 C C . ASP A 1 405 ? -17.754 22.409 36.803 1.00 97.62 405 ASP A C 1
ATOM 3340 O O . ASP A 1 405 ? -17.284 23.517 37.056 1.00 97.62 405 ASP A O 1
ATOM 3344 N N . LEU A 1 406 ? -17.151 21.281 37.186 1.00 97.75 406 LEU A N 1
ATOM 3345 C CA . LEU A 1 406 ? -15.926 21.258 37.980 1.00 97.75 406 LEU A CA 1
ATOM 3346 C C . LEU A 1 406 ? -14.746 21.928 37.258 1.00 97.75 406 LEU A C 1
ATOM 3348 O O . LEU A 1 406 ? -14.011 22.703 37.865 1.00 97.75 406 LEU A O 1
ATOM 3352 N N . CYS A 1 407 ? -14.569 21.675 35.956 1.00 97.81 407 CYS A N 1
ATOM 3353 C CA . CYS A 1 407 ? -13.514 22.333 35.176 1.00 97.81 407 CYS A CA 1
ATOM 3354 C C . CYS A 1 407 ? -13.713 23.856 35.136 1.00 97.81 407 CYS A C 1
ATOM 3356 O O . CYS A 1 407 ? -12.747 24.600 35.299 1.00 97.81 407 CYS A O 1
ATOM 3358 N N . PHE A 1 408 ? -14.952 24.318 34.940 1.00 97.31 408 PHE A N 1
ATOM 3359 C CA . PHE A 1 408 ? -15.272 25.749 34.940 1.00 97.31 408 PHE A CA 1
ATOM 3360 C C . PHE A 1 408 ? -15.104 26.378 36.324 1.00 97.31 408 PHE A C 1
ATOM 3362 O O . PHE A 1 408 ? -14.625 27.502 36.421 1.00 97.31 408 PHE A O 1
ATOM 3369 N N . GLN A 1 409 ? -15.443 25.657 37.393 1.00 97.88 409 GLN A N 1
ATOM 3370 C CA . GLN A 1 409 ? -15.228 26.119 38.759 1.00 97.88 409 GLN A CA 1
ATOM 3371 C C . GLN A 1 409 ? -13.740 26.366 39.035 1.00 97.88 409 GLN A C 1
ATOM 3373 O O . GLN A 1 409 ? -13.388 27.452 39.484 1.00 97.88 409 GLN A O 1
ATOM 3378 N N . TYR A 1 410 ? -12.872 25.397 38.726 1.00 98.19 410 TYR A N 1
ATOM 3379 C CA . TYR A 1 410 ? -11.424 25.552 38.905 1.00 98.19 410 TYR A CA 1
ATOM 3380 C C . TYR A 1 410 ? -10.859 26.686 38.049 1.00 98.19 410 TYR A C 1
ATOM 3382 O O . TYR A 1 410 ? -10.071 27.488 38.542 1.00 98.19 410 TYR A O 1
ATOM 3390 N N . TYR A 1 411 ? -11.305 26.798 36.796 1.00 97.50 411 TYR A N 1
ATOM 3391 C CA . TYR A 1 411 ? -10.928 27.910 35.927 1.00 97.50 411 TYR A CA 1
ATOM 3392 C C . TYR A 1 411 ? -11.334 29.271 36.510 1.00 97.50 411 TYR A C 1
ATOM 3394 O O . TYR A 1 411 ? -10.517 30.178 36.566 1.00 97.50 411 TYR A O 1
ATOM 3402 N N . ASN A 1 412 ? -12.560 29.420 37.009 1.00 97.44 412 ASN A N 1
ATOM 3403 C CA . ASN A 1 412 ? -13.007 30.690 37.584 1.00 97.44 412 ASN A CA 1
ATOM 3404 C C . ASN A 1 412 ? -12.298 31.035 38.904 1.00 97.44 412 ASN A C 1
ATOM 3406 O O . ASN A 1 412 ? -12.258 32.202 39.277 1.00 97.44 412 ASN A O 1
ATOM 3410 N N . GLN A 1 413 ? -11.788 30.036 39.631 1.00 97.44 413 GLN A N 1
ATOM 3411 C CA . GLN A 1 413 ? -11.118 30.235 40.918 1.00 97.44 413 GLN A CA 1
ATOM 3412 C C . GLN A 1 413 ? -9.618 30.509 40.788 1.00 97.44 413 GLN A C 1
ATOM 3414 O O . GLN A 1 413 ? -9.094 31.292 41.568 1.00 97.44 413 GLN A O 1
ATOM 3419 N N . LEU A 1 414 ? -8.937 29.836 39.857 1.00 97.25 414 LEU A N 1
ATOM 3420 C CA . LEU A 1 414 ? -7.470 29.833 39.747 1.00 97.25 414 LEU A CA 1
ATOM 3421 C C . LEU A 1 414 ? -6.969 30.211 38.347 1.00 97.25 414 LEU A C 1
ATOM 3423 O O . LEU A 1 414 ? -5.768 30.244 38.107 1.00 97.25 414 LEU A O 1
ATOM 3427 N N . GLY A 1 415 ? -7.871 30.420 37.386 1.00 95.81 415 GLY A N 1
ATOM 3428 C CA . GLY A 1 415 ? -7.513 30.548 35.977 1.00 95.81 415 GLY A CA 1
ATOM 3429 C C . GLY A 1 415 ? -6.657 31.770 35.677 1.00 95.81 415 GLY A C 1
ATOM 3430 O O . GLY A 1 415 ? -5.776 31.668 34.834 1.00 95.81 415 GLY A O 1
ATOM 3431 N N . GLU A 1 416 ? -6.883 32.890 36.364 1.00 96.38 416 GLU A N 1
ATOM 3432 C CA . GLU A 1 416 ? -6.072 34.102 36.194 1.00 96.38 416 GLU A CA 1
ATOM 3433 C C . GLU A 1 416 ? -4.653 33.901 36.745 1.00 96.38 416 GLU A C 1
ATOM 3435 O O . GLU A 1 416 ? -3.682 34.114 36.024 1.00 96.38 416 GLU A O 1
ATOM 3440 N N . ASP A 1 417 ? -4.534 33.378 37.969 1.00 97.94 417 ASP A N 1
ATOM 3441 C CA . ASP A 1 417 ? -3.248 33.188 38.655 1.00 97.94 417 ASP A CA 1
ATOM 3442 C C . ASP A 1 417 ? -2.360 32.108 38.016 1.00 97.94 417 ASP A C 1
ATOM 3444 O O . ASP A 1 417 ? -1.141 32.129 38.169 1.00 97.94 417 ASP A O 1
ATOM 3448 N N . CYS A 1 418 ? -2.956 31.138 37.321 1.00 97.69 418 CYS A N 1
ATOM 3449 C CA . CYS A 1 418 ? -2.246 29.994 36.743 1.00 97.69 418 CYS A CA 1
ATOM 3450 C C . CYS A 1 418 ? -2.189 30.020 35.208 1.00 97.69 418 CYS A C 1
ATOM 3452 O O . CYS A 1 418 ? -1.860 28.995 34.599 1.00 97.69 418 CYS A O 1
ATOM 3454 N N . LEU A 1 419 ? -2.568 31.132 34.563 1.00 97.31 419 LEU A N 1
ATOM 3455 C CA . LEU A 1 419 ? -2.634 31.201 33.101 1.00 97.31 419 LEU A CA 1
ATOM 3456 C C . LEU A 1 419 ? -1.253 31.020 32.465 1.00 97.31 419 LEU A C 1
ATOM 3458 O O . LEU A 1 419 ? -1.124 30.236 31.528 1.00 97.31 419 LEU A O 1
ATOM 3462 N N . ASP A 1 420 ? -0.231 31.691 32.995 1.00 97.56 420 ASP A N 1
ATOM 3463 C CA . ASP A 1 420 ? 1.128 31.649 32.445 1.00 97.56 420 ASP A CA 1
ATOM 3464 C C . ASP A 1 420 ? 1.715 30.229 32.494 1.00 97.56 420 ASP A C 1
ATOM 3466 O O . ASP A 1 420 ? 2.141 29.704 31.461 1.00 97.56 420 ASP A O 1
ATOM 3470 N N . ASP A 1 421 ? 1.612 29.553 33.645 1.00 97.69 421 ASP A N 1
ATOM 3471 C CA . ASP A 1 421 ? 2.029 28.152 33.814 1.00 97.69 421 ASP A CA 1
ATOM 3472 C C . ASP A 1 421 ? 1.312 27.221 32.821 1.00 97.69 421 ASP A C 1
ATOM 3474 O O . ASP A 1 421 ? 1.885 26.272 32.279 1.00 97.69 421 ASP A O 1
ATOM 3478 N N . TYR A 1 422 ? 0.027 27.478 32.564 1.00 97.94 422 TYR A N 1
ATOM 3479 C CA . TYR A 1 422 ? -0.748 26.684 31.618 1.00 97.94 422 TYR A CA 1
ATOM 3480 C C . TYR A 1 422 ? -0.358 26.942 30.158 1.00 97.94 422 TYR A C 1
ATOM 3482 O O . TYR A 1 422 ? -0.332 26.003 29.356 1.00 97.94 422 TYR A O 1
ATOM 3490 N N . LEU A 1 423 ? -0.027 28.181 29.789 1.00 97.06 423 LEU A N 1
ATOM 3491 C CA . LEU A 1 423 ? 0.478 28.499 28.452 1.00 97.06 423 LEU A CA 1
ATOM 3492 C C . LEU A 1 423 ? 1.841 27.843 28.203 1.00 97.06 423 LEU A C 1
ATOM 3494 O O . LEU A 1 423 ? 2.055 27.288 27.121 1.00 97.06 423 LEU A O 1
ATOM 3498 N N . GLU A 1 424 ? 2.717 27.819 29.208 1.00 97.31 424 GLU A N 1
ATOM 3499 C CA . GLU A 1 424 ? 3.987 27.092 29.145 1.00 97.31 424 GLU A CA 1
ATOM 3500 C C . GLU A 1 424 ? 3.758 25.580 28.969 1.00 97.31 424 GLU A C 1
ATOM 3502 O O . GLU A 1 424 ? 4.337 24.952 28.073 1.00 97.31 424 GLU A O 1
ATOM 3507 N N . TYR A 1 425 ? 2.833 24.997 29.742 1.00 97.62 425 TYR A N 1
ATOM 3508 C CA . TYR A 1 425 ? 2.407 23.605 29.578 1.00 97.62 425 TYR A CA 1
ATOM 3509 C C . TYR A 1 425 ? 1.910 23.316 28.151 1.00 97.62 425 TYR A C 1
ATOM 3511 O O . TYR A 1 425 ? 2.293 22.305 27.549 1.00 97.62 425 TYR A O 1
ATOM 3519 N N . LEU A 1 426 ? 1.085 24.199 27.576 1.00 96.38 426 LEU A N 1
ATOM 3520 C CA . LEU A 1 426 ? 0.590 24.050 26.207 1.00 96.38 426 LEU A CA 1
ATOM 3521 C C . LEU A 1 426 ? 1.721 24.067 25.175 1.00 96.38 426 LEU A C 1
ATOM 3523 O O . LEU A 1 426 ? 1.679 23.301 24.216 1.00 96.38 426 LEU A O 1
ATOM 3527 N N . GLN A 1 427 ? 2.737 24.903 25.345 1.00 95.88 427 GLN A N 1
ATOM 3528 C CA . GLN A 1 427 ? 3.847 24.972 24.394 1.00 95.88 427 GLN A CA 1
ATOM 3529 C C . GLN A 1 427 ? 4.732 23.719 24.460 1.00 95.88 427 GLN A C 1
ATOM 3531 O O . GLN A 1 427 ? 5.087 23.159 23.416 1.00 95.88 427 GLN A O 1
ATOM 3536 N N . ASN A 1 428 ? 5.019 23.242 25.674 1.00 95.81 428 ASN A N 1
ATOM 3537 C CA . ASN A 1 428 ? 6.095 22.281 25.909 1.00 95.81 428 ASN A CA 1
ATOM 3538 C C . ASN A 1 428 ? 5.620 20.831 26.070 1.00 95.81 428 ASN A C 1
ATOM 3540 O O . ASN A 1 428 ? 6.238 19.912 25.529 1.00 95.81 428 ASN A O 1
ATOM 3544 N N . GLU A 1 429 ? 4.517 20.604 26.783 1.00 96.19 429 GLU A N 1
ATOM 3545 C CA . GLU A 1 429 ? 4.155 19.268 27.280 1.00 96.19 429 GLU A CA 1
ATOM 3546 C C . GLU A 1 429 ? 2.810 18.752 26.760 1.00 96.19 429 GLU A C 1
ATOM 3548 O O . GLU A 1 429 ? 2.575 17.539 26.713 1.00 96.19 429 GLU A O 1
ATOM 3553 N N . ALA A 1 430 ? 1.902 19.650 26.378 1.00 93.31 430 ALA A N 1
ATOM 3554 C CA . ALA A 1 430 ? 0.527 19.267 26.111 1.00 93.31 430 ALA A CA 1
ATOM 3555 C C . ALA A 1 430 ? 0.369 18.362 24.866 1.00 93.31 430 ALA A C 1
ATOM 3557 O O . ALA A 1 430 ? 1.042 18.529 23.836 1.00 93.31 430 ALA A O 1
ATOM 3558 N N . PRO A 1 431 ? -0.589 17.415 24.885 1.00 93.56 431 PRO A N 1
ATOM 3559 C CA . PRO A 1 431 ? -0.955 16.637 23.708 1.00 93.56 431 PRO A CA 1
ATOM 3560 C C . PRO A 1 431 ? -1.384 17.527 22.533 1.00 93.56 431 PRO A C 1
ATOM 3562 O O . PRO A 1 431 ? -1.965 18.595 22.710 1.00 93.56 431 PRO A O 1
ATOM 3565 N N . ALA A 1 432 ? -1.175 17.057 21.299 1.00 92.06 432 ALA A N 1
ATOM 3566 C CA . ALA A 1 432 ? -1.457 17.833 20.083 1.00 92.06 432 ALA A CA 1
ATOM 3567 C C . ALA A 1 432 ? -2.906 18.352 19.968 1.00 92.06 432 ALA A C 1
ATOM 3569 O O . ALA A 1 432 ? -3.144 19.331 19.266 1.00 92.06 432 ALA A O 1
ATOM 3570 N N . LEU A 1 433 ? -3.878 17.698 20.617 1.00 91.12 433 LEU A N 1
ATOM 3571 C CA . LEU A 1 433 ? -5.268 18.160 20.640 1.00 91.12 433 LEU A CA 1
ATOM 3572 C C . LEU A 1 433 ? -5.436 19.415 21.508 1.00 91.12 433 LEU A C 1
ATOM 3574 O O . LEU A 1 433 ? -6.059 20.369 21.057 1.00 91.12 433 LEU A O 1
ATOM 3578 N N . GLU A 1 434 ? -4.847 19.429 22.704 1.00 93.75 434 GLU A N 1
ATOM 3579 C CA . GLU A 1 434 ? -4.948 20.548 23.651 1.00 93.75 434 GLU A CA 1
ATOM 3580 C C . GLU A 1 434 ? -4.174 21.765 23.137 1.00 93.75 434 GLU A C 1
ATOM 3582 O O . GLU A 1 434 ? -4.686 22.882 23.186 1.00 93.75 434 GLU A O 1
ATOM 3587 N N . ARG A 1 435 ? -3.015 21.532 22.498 1.00 94.25 435 ARG A N 1
ATOM 3588 C CA . ARG A 1 435 ? -2.178 22.574 21.872 1.00 94.25 435 ARG A CA 1
ATOM 3589 C C . ARG A 1 435 ? -2.892 23.424 20.832 1.00 94.25 435 ARG A C 1
ATOM 3591 O O . ARG A 1 435 ? -2.543 24.584 20.653 1.00 94.25 435 ARG A O 1
ATOM 3598 N N . LYS A 1 436 ? -3.923 22.895 20.166 1.00 92.38 436 LYS A N 1
ATOM 3599 C CA . LYS A 1 436 ? -4.731 23.688 19.221 1.00 92.38 436 LYS A CA 1
ATOM 3600 C C . LYS A 1 436 ? -5.430 24.867 19.897 1.00 92.38 436 LYS A C 1
ATOM 3602 O O . LYS A 1 436 ? -5.692 25.871 19.239 1.00 92.38 436 LYS A O 1
ATOM 3607 N N . SER A 1 437 ? -5.687 24.757 21.199 1.00 92.31 437 SER A N 1
ATOM 3608 C CA . SER A 1 437 ? -6.312 25.807 22.000 1.00 92.31 437 SER A CA 1
ATOM 3609 C C . SER A 1 437 ? -5.397 27.011 22.218 1.00 92.31 437 SER A C 1
ATOM 3611 O O . SER A 1 437 ? -5.915 28.078 22.536 1.00 92.31 437 SER A O 1
ATOM 3613 N N . LEU A 1 438 ? -4.077 26.878 22.020 1.00 92.69 438 LEU A N 1
ATOM 3614 C CA . LEU A 1 438 ? -3.102 27.953 22.242 1.00 92.69 438 LEU A CA 1
ATOM 3615 C C . LEU A 1 438 ? -3.476 29.223 21.464 1.00 92.69 438 LEU A C 1
ATOM 3617 O O . LEU A 1 438 ? -3.580 30.293 22.049 1.00 92.69 438 LEU A O 1
ATOM 3621 N N . SER A 1 439 ? -3.837 29.069 20.187 1.00 89.62 439 SER A N 1
ATOM 3622 C CA . SER A 1 439 ? -4.287 30.184 19.341 1.00 89.62 439 SER A CA 1
ATOM 3623 C C . SER A 1 439 ? -5.499 30.942 19.904 1.00 89.62 439 SER A C 1
ATOM 3625 O O . SER A 1 439 ? -5.578 32.159 19.780 1.00 89.62 439 SER A O 1
ATOM 3627 N N . SER A 1 440 ? -6.439 30.251 20.564 1.00 92.69 440 SER A N 1
ATOM 3628 C CA . SER A 1 440 ? -7.612 30.901 21.170 1.00 92.69 440 SER A CA 1
ATOM 3629 C C . SER A 1 440 ? -7.275 31.676 22.447 1.00 92.69 440 SER A C 1
ATOM 3631 O O . SER A 1 440 ? -7.926 32.677 22.741 1.00 92.69 440 SER A O 1
ATOM 3633 N N . TRP A 1 441 ? -6.235 31.250 23.172 1.00 94.31 441 TRP A N 1
ATOM 3634 C CA . TRP A 1 441 ? -5.711 31.978 24.328 1.00 94.31 441 TRP A CA 1
ATOM 3635 C C . TRP A 1 441 ? -4.919 33.215 23.904 1.00 94.31 441 TRP A C 1
ATOM 3637 O O . TRP A 1 441 ? -5.133 34.286 24.462 1.00 94.31 441 TRP A O 1
ATOM 3647 N N . GLU A 1 442 ? -4.090 33.107 22.861 1.00 90.81 442 GLU A N 1
ATOM 3648 C CA . GLU A 1 442 ? -3.363 34.245 22.272 1.00 90.81 442 GLU A CA 1
ATOM 3649 C C . GLU A 1 442 ? -4.317 35.337 21.760 1.00 90.81 442 GLU A C 1
ATOM 3651 O O . GLU A 1 442 ? -4.045 36.527 21.898 1.00 90.81 442 GLU A O 1
ATOM 3656 N N . MET A 1 443 ? -5.473 34.939 21.216 1.00 91.56 443 MET A N 1
ATOM 3657 C CA . MET A 1 443 ? -6.538 35.852 20.782 1.00 91.56 443 MET A CA 1
ATOM 3658 C C . MET A 1 443 ? -7.429 36.364 21.928 1.00 91.56 443 MET A C 1
ATOM 3660 O O . MET A 1 443 ? -8.437 37.015 21.653 1.00 91.56 443 MET A O 1
ATOM 3664 N N . GLN A 1 444 ? -7.117 36.037 23.189 1.00 93.25 444 GLN A N 1
ATOM 3665 C CA . GLN A 1 444 ? -7.891 36.413 24.384 1.00 93.25 444 GLN A CA 1
ATOM 3666 C C . GLN A 1 444 ? -9.388 36.053 24.302 1.00 93.25 444 GLN A C 1
ATOM 3668 O O . GLN A 1 444 ? -10.241 36.683 24.923 1.00 93.25 444 GLN A O 1
ATOM 3673 N N . THR A 1 445 ? -9.726 35.030 23.517 1.00 94.81 445 THR A N 1
ATOM 3674 C CA . THR A 1 445 ? -11.102 34.577 23.275 1.00 94.81 445 THR A CA 1
ATOM 3675 C C . THR A 1 445 ? -11.158 33.047 23.343 1.00 94.81 445 THR A C 1
ATOM 3677 O O . THR A 1 445 ? -11.455 32.377 22.347 1.00 94.81 445 THR A O 1
ATOM 3680 N N . PRO A 1 446 ? -10.838 32.453 24.512 1.00 96.12 446 PRO A N 1
ATOM 3681 C CA . PRO A 1 446 ? -10.773 31.007 24.649 1.00 96.12 446 PRO A CA 1
ATOM 3682 C C . PRO A 1 446 ? -12.156 30.383 24.440 1.00 96.12 446 PRO A C 1
ATOM 3684 O O . PRO A 1 446 ? -13.165 30.823 24.991 1.00 96.12 446 PRO A O 1
ATOM 3687 N N . SER A 1 447 ? -12.206 29.321 23.637 1.00 95.94 447 SER A N 1
ATOM 3688 C CA . SER A 1 447 ? -13.432 28.533 23.462 1.00 95.94 447 SER A CA 1
ATOM 3689 C C . SER A 1 447 ? -13.819 27.795 24.754 1.00 95.94 447 SER A C 1
ATOM 3691 O O . SER A 1 447 ? -12.961 27.524 25.594 1.00 95.94 447 SER A O 1
ATOM 3693 N N . GLU A 1 448 ? -15.085 27.370 24.898 1.00 96.06 448 GLU A N 1
ATOM 3694 C CA . GLU A 1 448 ? -15.493 26.504 26.025 1.00 96.06 448 GLU A CA 1
ATOM 3695 C C . GLU A 1 448 ? -14.595 25.262 26.148 1.00 96.06 448 GLU A C 1
ATOM 3697 O O . GLU A 1 448 ? -14.290 24.813 27.250 1.00 96.06 448 GLU A O 1
ATOM 3702 N N . GLU A 1 449 ? -14.170 24.685 25.024 1.00 95.81 449 GLU A N 1
ATOM 3703 C CA . GLU A 1 449 ? -13.300 23.511 25.021 1.00 95.81 449 GLU A CA 1
ATOM 3704 C C . GLU A 1 449 ? -11.895 23.845 25.544 1.00 95.81 449 GLU A C 1
ATOM 3706 O O . GLU A 1 449 ? -11.358 23.101 26.365 1.00 95.81 449 GLU A O 1
ATOM 3711 N N . ALA A 1 450 ? -11.344 24.998 25.153 1.00 96.69 450 ALA A N 1
ATOM 3712 C CA . ALA A 1 450 ? -10.073 25.506 25.663 1.00 96.69 450 ALA A CA 1
ATOM 3713 C C . ALA A 1 450 ? -10.122 25.743 27.182 1.00 96.69 450 ALA A C 1
ATOM 3715 O O . ALA A 1 450 ? -9.206 25.330 27.896 1.00 96.69 450 ALA A O 1
ATOM 3716 N N . ILE A 1 451 ? -11.221 26.324 27.679 1.00 97.50 451 ILE A N 1
ATOM 3717 C CA . ILE A 1 451 ? -11.472 26.513 29.116 1.00 97.50 451 ILE A CA 1
ATOM 3718 C C . ILE A 1 451 ? -11.552 25.160 29.832 1.00 97.50 451 ILE A C 1
ATOM 3720 O O . ILE A 1 451 ? -10.980 24.989 30.906 1.00 97.50 451 ILE A O 1
ATOM 3724 N N . ARG A 1 452 ? -12.198 24.151 29.234 1.00 96.88 452 ARG A N 1
ATOM 3725 C CA . ARG A 1 452 ? -12.256 22.803 29.822 1.00 96.88 452 ARG A CA 1
ATOM 3726 C C . ARG A 1 452 ? -10.890 22.128 29.892 1.00 96.88 452 ARG A C 1
ATOM 3728 O O . ARG A 1 452 ? -10.635 21.432 30.872 1.00 96.88 452 ARG A O 1
ATOM 3735 N N . PHE A 1 453 ? -10.024 22.292 28.891 1.00 97.38 453 PHE A N 1
ATOM 3736 C CA . PHE A 1 453 ? -8.652 21.778 28.970 1.00 97.38 453 PHE A CA 1
ATOM 3737 C C . PHE A 1 453 ? -7.866 22.461 30.087 1.00 97.38 453 PHE A C 1
ATOM 3739 O O . PHE A 1 453 ? -7.230 21.770 30.883 1.00 97.38 453 PHE A O 1
ATOM 3746 N N . PHE A 1 454 ? -8.019 23.777 30.234 1.00 98.12 454 PHE A N 1
ATOM 3747 C CA . PHE A 1 454 ? -7.380 24.500 31.325 1.00 98.12 454 PHE A CA 1
ATOM 3748 C C . PHE A 1 454 ? -7.906 24.045 32.695 1.00 98.12 454 PHE A C 1
ATOM 3750 O O . PHE A 1 454 ? -7.129 23.688 33.576 1.00 98.12 454 PHE A O 1
ATOM 3757 N N . GLY A 1 455 ? -9.223 23.899 32.853 1.00 98.00 455 GLY A N 1
ATOM 3758 C CA . GLY A 1 455 ? -9.816 23.345 34.072 1.00 98.00 455 GLY A CA 1
ATOM 3759 C C . GLY A 1 455 ? -9.280 21.951 34.427 1.00 98.00 455 GLY A C 1
ATOM 3760 O O . GLY A 1 455 ? -9.016 21.667 35.592 1.00 98.00 455 GLY A O 1
ATOM 3761 N N . ARG A 1 456 ? -9.024 21.083 33.437 1.00 97.69 456 ARG A N 1
ATOM 3762 C CA . ARG A 1 456 ? -8.390 19.769 33.670 1.00 97.69 456 ARG A CA 1
ATOM 3763 C C . ARG A 1 456 ? -6.941 19.882 34.129 1.00 97.69 456 ARG A C 1
ATOM 3765 O O . ARG A 1 456 ? -6.519 19.078 34.962 1.00 97.69 456 ARG A O 1
ATOM 3772 N N . TYR A 1 457 ? -6.182 20.826 33.580 1.00 97.94 457 TYR A N 1
ATOM 3773 C CA . TYR A 1 457 ? -4.826 21.120 34.039 1.00 97.94 457 TYR A CA 1
ATOM 3774 C C . TYR A 1 457 ? -4.843 21.579 35.503 1.00 97.94 457 TYR A C 1
ATOM 3776 O O . TYR A 1 457 ? -4.113 21.038 36.332 1.00 97.94 457 TYR A O 1
ATOM 3784 N N . LEU A 1 458 ? -5.758 22.483 35.855 1.00 98.00 458 LEU A N 1
ATOM 3785 C CA . LEU A 1 458 ? -5.914 22.971 37.224 1.00 98.00 458 LEU A CA 1
ATOM 3786 C C . LEU A 1 458 ? -6.317 21.853 38.192 1.00 98.00 458 LEU A C 1
ATOM 3788 O O . LEU A 1 458 ? -5.699 21.710 39.241 1.00 98.00 458 LEU A O 1
ATOM 3792 N N . ILE A 1 459 ? -7.271 20.990 37.829 1.00 98.12 459 ILE A N 1
ATOM 3793 C CA . ILE A 1 459 ? -7.659 19.840 38.666 1.00 98.12 459 ILE A CA 1
ATOM 3794 C C . ILE A 1 459 ? -6.487 18.864 38.851 1.00 98.12 459 ILE A C 1
ATOM 3796 O O . ILE A 1 459 ? -6.299 18.323 39.940 1.00 98.12 459 ILE A O 1
ATOM 3800 N N . LYS A 1 460 ? -5.655 18.652 37.827 1.00 97.31 460 LYS A N 1
ATOM 3801 C CA . LYS A 1 460 ? -4.478 17.776 37.934 1.00 97.31 460 LYS A CA 1
ATOM 3802 C C . LYS A 1 460 ? -3.489 18.270 38.996 1.00 97.31 460 LYS A C 1
ATOM 3804 O O . LYS A 1 460 ? -2.931 17.448 39.727 1.00 97.31 460 LYS A O 1
ATOM 3809 N N . ASN A 1 461 ? -3.291 19.584 39.082 1.00 97.19 461 ASN A N 1
ATOM 3810 C CA . ASN A 1 461 ? -2.292 20.200 39.956 1.00 97.19 461 ASN A CA 1
ATOM 3811 C C . ASN A 1 461 ? -2.848 20.566 41.344 1.00 97.19 461 ASN A C 1
ATOM 3813 O O . ASN A 1 461 ? -2.189 20.315 42.351 1.00 97.19 461 ASN A O 1
ATOM 3817 N N . PHE A 1 462 ? -4.081 21.071 41.408 1.00 97.56 462 PHE A N 1
ATOM 3818 C CA . PHE A 1 462 ? -4.698 21.646 42.612 1.00 97.56 462 PHE A CA 1
ATOM 3819 C C . PHE A 1 462 ? -5.971 20.916 43.072 1.00 97.56 462 PHE A C 1
ATOM 3821 O O . PHE A 1 462 ? -6.533 21.238 44.119 1.00 97.56 462 PHE A O 1
ATOM 3828 N N . GLY A 1 463 ? -6.445 19.929 42.307 1.00 97.06 463 GLY A N 1
ATOM 3829 C CA . GLY A 1 463 ? -7.630 19.140 42.633 1.00 97.06 463 GLY A CA 1
ATOM 3830 C C . GLY A 1 463 ? -7.472 18.304 43.899 1.00 97.06 463 GLY A C 1
ATOM 3831 O O . GLY A 1 463 ? -6.388 17.789 44.216 1.00 97.06 463 GLY A O 1
ATOM 3832 N N . THR A 1 464 ? -8.582 18.075 44.601 1.00 97.88 464 THR A N 1
ATOM 3833 C CA . THR A 1 464 ? -8.610 17.106 45.703 1.00 97.88 464 THR A CA 1
ATOM 3834 C C . THR A 1 464 ? -8.199 15.710 45.203 1.00 97.88 464 THR A C 1
ATOM 3836 O O . THR A 1 464 ? -8.310 15.402 44.009 1.00 97.88 464 THR A O 1
ATOM 3839 N N . PRO A 1 465 ? -7.733 14.805 46.086 1.00 97.56 465 PRO A N 1
ATOM 3840 C CA . PRO A 1 465 ? -7.388 13.439 45.684 1.00 97.56 465 PRO A CA 1
ATOM 3841 C C . PRO A 1 465 ? -8.522 12.712 44.940 1.00 97.56 465 PRO A C 1
ATOM 3843 O O . PRO A 1 465 ? -8.266 11.921 44.035 1.00 97.56 465 PRO A O 1
ATOM 3846 N N . GLN A 1 466 ? -9.778 13.004 45.291 1.00 96.50 466 GLN A N 1
ATOM 3847 C CA . GLN A 1 466 ? -10.955 12.408 44.665 1.00 96.50 466 GLN A CA 1
ATOM 3848 C C . GLN A 1 466 ? -11.194 12.940 43.243 1.00 96.50 466 GLN A C 1
ATOM 3850 O O . GLN A 1 466 ? -11.474 12.158 42.339 1.00 96.50 466 GLN A O 1
ATOM 3855 N N . GLU A 1 467 ? -11.037 14.239 43.011 1.00 97.44 467 GLU A N 1
ATOM 3856 C CA . GLU A 1 467 ? -11.230 14.843 41.684 1.00 97.44 467 GLU A CA 1
ATOM 3857 C C . GLU A 1 467 ? -10.111 14.449 40.717 1.00 97.44 467 GLU A C 1
ATOM 3859 O O . GLU A 1 467 ? -10.369 14.128 39.556 1.00 97.44 467 GLU A O 1
ATOM 3864 N N . ARG A 1 468 ? -8.872 14.347 41.215 1.00 97.50 468 ARG A N 1
ATOM 3865 C CA . ARG A 1 468 ? -7.757 13.771 40.449 1.00 97.50 468 ARG A CA 1
ATOM 3866 C C . ARG A 1 468 ? -8.013 12.308 40.094 1.00 97.50 468 ARG A C 1
ATOM 3868 O O . ARG A 1 468 ? -7.723 11.880 38.976 1.00 97.50 468 ARG A O 1
ATOM 3875 N N . LEU A 1 469 ? -8.631 11.541 40.996 1.00 94.50 469 LEU A N 1
ATOM 3876 C CA . LEU A 1 469 ? -9.051 10.172 40.696 1.00 94.50 469 LEU A CA 1
ATOM 3877 C C . LEU A 1 469 ? -10.123 10.134 39.596 1.00 94.50 469 LEU A C 1
ATOM 3879 O O . LEU A 1 469 ? -10.072 9.250 38.740 1.00 94.50 469 LEU A O 1
ATOM 3883 N N . TYR A 1 470 ? -11.055 11.090 39.574 1.00 96.75 470 TYR A N 1
ATOM 3884 C CA . TYR A 1 470 ? -12.040 11.222 38.496 1.00 96.75 470 TYR A CA 1
ATOM 3885 C C . TYR A 1 470 ? -11.400 11.576 37.153 1.00 96.75 470 TYR A C 1
ATOM 3887 O O . TYR A 1 470 ? -11.822 11.038 36.134 1.00 96.75 470 TYR A O 1
ATOM 3895 N N . GLN A 1 471 ? -10.344 12.389 37.130 1.00 95.19 471 GLN A N 1
ATOM 3896 C CA . GLN A 1 471 ? -9.605 12.675 35.898 1.00 95.19 471 GLN A CA 1
ATOM 3897 C C . GLN A 1 471 ? -8.975 11.414 35.291 1.00 95.19 471 GLN A C 1
ATOM 3899 O O . GLN A 1 471 ? -9.011 11.223 34.078 1.00 95.19 471 GLN A O 1
ATOM 3904 N N . VAL A 1 472 ? -8.408 10.549 36.138 1.00 94.31 472 VAL A N 1
ATOM 3905 C CA . VAL A 1 472 ? -7.678 9.347 35.702 1.00 94.31 472 VAL A CA 1
ATOM 3906 C C . VAL A 1 472 ? -8.623 8.186 35.390 1.00 94.31 472 VAL A C 1
ATOM 3908 O O . VAL A 1 472 ? -8.479 7.523 34.365 1.00 94.31 472 VAL A O 1
ATOM 3911 N N . LYS A 1 473 ? -9.588 7.910 36.276 1.00 94.69 473 LYS A N 1
ATOM 3912 C CA . LYS A 1 473 ? -10.488 6.746 36.179 1.00 94.69 473 LYS A CA 1
ATOM 3913 C C . LYS A 1 473 ? -11.860 7.071 35.577 1.00 94.69 473 LYS A C 1
ATOM 3915 O O . LYS A 1 473 ? -12.649 6.154 35.334 1.00 94.69 473 LYS A O 1
ATOM 3920 N N . GLY A 1 474 ? -12.147 8.346 35.323 1.00 96.25 474 GLY A N 1
ATOM 3921 C CA . GLY A 1 474 ? -13.361 8.814 34.662 1.00 96.25 474 GLY A CA 1
ATOM 3922 C C . GLY A 1 474 ? -14.640 8.340 35.347 1.00 96.25 474 GLY A C 1
ATOM 3923 O O . GLY A 1 474 ? -14.749 8.279 36.575 1.00 96.25 474 GLY A O 1
ATOM 3924 N N . LEU A 1 475 ? -15.585 7.917 34.507 1.00 95.88 475 LEU A N 1
ATOM 3925 C CA . LEU A 1 475 ? -16.902 7.426 34.899 1.00 95.88 475 LEU A CA 1
ATOM 3926 C C . LEU A 1 475 ? -16.857 6.316 35.960 1.00 95.88 475 LEU A C 1
ATOM 3928 O O . LEU A 1 475 ? -17.743 6.253 36.804 1.00 95.88 475 LEU A O 1
ATOM 3932 N N . LYS A 1 476 ? -15.833 5.451 35.953 1.00 95.19 476 LYS A N 1
ATOM 3933 C CA . LYS A 1 476 ? -15.745 4.324 36.895 1.00 95.19 476 LYS A CA 1
ATOM 3934 C C . LYS A 1 476 ? -15.564 4.790 38.336 1.00 95.19 476 LYS A C 1
ATOM 3936 O O . LYS A 1 476 ? -16.251 4.306 39.229 1.00 95.19 476 LYS A O 1
ATOM 3941 N N . ALA A 1 477 ? -14.655 5.737 38.568 1.00 95.75 477 ALA A N 1
ATOM 3942 C CA . ALA A 1 477 ? -14.433 6.267 39.911 1.00 95.75 477 ALA A CA 1
ATOM 3943 C C . ALA A 1 477 ? -15.639 7.076 40.400 1.00 95.75 477 ALA A C 1
ATOM 3945 O O . ALA A 1 477 ? -16.003 6.971 41.570 1.00 95.75 477 ALA A O 1
ATOM 3946 N N . TYR A 1 478 ? -16.285 7.822 39.501 1.00 96.19 478 TYR A N 1
ATOM 3947 C CA . TYR A 1 478 ? -17.514 8.546 39.815 1.00 96.19 478 TYR A CA 1
ATOM 3948 C C . TYR A 1 478 ? -18.658 7.593 40.190 1.00 96.19 478 TYR A C 1
ATOM 3950 O O . TYR A 1 478 ? -19.254 7.736 41.255 1.00 96.19 478 TYR A O 1
ATOM 3958 N N . ALA A 1 479 ? -18.898 6.557 39.380 1.00 95.38 479 ALA A N 1
ATOM 3959 C CA . ALA A 1 479 ? -19.906 5.533 39.644 1.00 95.38 479 ALA A CA 1
ATOM 3960 C C . ALA A 1 479 ? -19.655 4.799 40.969 1.00 95.38 479 ALA A C 1
ATOM 3962 O O . ALA A 1 479 ? -20.568 4.655 41.777 1.00 95.38 479 ALA A O 1
ATOM 3963 N N . LYS A 1 480 ? -18.406 4.415 41.249 1.00 95.25 480 LYS A N 1
ATOM 3964 C CA . LYS A 1 480 ? -18.045 3.759 42.512 1.00 95.25 480 LYS A CA 1
ATOM 3965 C C . LYS A 1 480 ? -18.296 4.647 43.725 1.00 95.25 480 LYS A C 1
ATOM 3967 O O . LYS A 1 480 ? -18.738 4.167 44.762 1.00 95.25 480 LYS A O 1
ATOM 3972 N N . LYS A 1 481 ? -18.011 5.943 43.615 1.00 95.62 481 LYS A N 1
ATOM 3973 C CA . LYS A 1 481 ? -18.113 6.867 44.745 1.00 95.62 481 LYS A CA 1
ATOM 3974 C C . LYS A 1 481 ? -19.538 7.355 45.001 1.00 95.62 481 LYS A C 1
ATOM 3976 O O . LYS A 1 481 ? -19.931 7.443 46.159 1.00 95.62 481 LYS A O 1
ATOM 3981 N N . VAL A 1 482 ? -20.275 7.691 43.945 1.00 95.88 482 VAL A N 1
ATOM 3982 C CA . VAL A 1 482 ? -21.619 8.289 44.035 1.00 95.88 482 VAL A CA 1
ATOM 3983 C C . VAL A 1 482 ? -22.703 7.215 44.071 1.00 95.88 482 VAL A C 1
ATOM 3985 O O . VAL A 1 482 ? -23.649 7.324 44.842 1.00 95.88 482 VAL A O 1
ATOM 3988 N N . TYR A 1 483 ? -22.536 6.155 43.278 1.00 92.56 483 TYR A N 1
ATOM 3989 C CA . TYR A 1 483 ? -23.540 5.110 43.075 1.00 92.56 483 TYR A CA 1
ATOM 3990 C C . TYR A 1 483 ? -23.175 3.763 43.703 1.00 92.56 483 TYR A C 1
ATOM 3992 O O . TYR A 1 483 ? -23.954 2.824 43.601 1.00 92.56 483 TYR A O 1
ATOM 4000 N N . GLN A 1 484 ? -22.002 3.653 44.339 1.00 94.50 484 GLN A N 1
ATOM 4001 C CA . GLN A 1 484 ? -21.489 2.407 44.928 1.00 94.50 484 GLN A CA 1
ATOM 4002 C C . GLN A 1 484 ? -21.326 1.257 43.916 1.00 94.50 484 GLN A C 1
ATOM 4004 O O . GLN A 1 484 ? -21.125 0.112 44.307 1.00 94.50 484 GLN A O 1
ATOM 4009 N N . PHE A 1 485 ? -21.327 1.558 42.611 1.00 90.25 485 PHE A N 1
ATOM 4010 C CA . PHE A 1 485 ? -21.069 0.566 41.570 1.00 90.25 485 PHE A CA 1
ATOM 4011 C C . PHE A 1 485 ? -19.568 0.339 41.399 1.00 90.25 485 PHE A C 1
ATOM 4013 O O . PHE A 1 485 ? -18.858 1.184 40.846 1.00 90.25 485 PHE A O 1
ATOM 4020 N N . ASP A 1 486 ? -19.078 -0.824 41.824 1.00 90.00 486 ASP A N 1
ATOM 4021 C CA . ASP A 1 486 ? -17.697 -1.225 41.566 1.00 90.00 486 ASP A CA 1
ATOM 4022 C C . ASP A 1 486 ? -17.572 -1.854 40.174 1.00 90.00 486 ASP A C 1
ATOM 4024 O O . ASP A 1 486 ? -17.559 -3.068 40.011 1.00 90.00 486 ASP A O 1
ATOM 4028 N N . VAL A 1 487 ? -17.496 -1.011 39.139 1.00 84.81 487 VAL A N 1
ATOM 4029 C CA . VAL A 1 487 ? -17.437 -1.448 37.728 1.00 84.81 487 VAL A CA 1
ATOM 4030 C C . VAL A 1 487 ? -16.262 -2.399 37.452 1.00 84.81 487 VAL A C 1
ATOM 4032 O O . VAL A 1 487 ? -16.324 -3.190 36.516 1.00 84.81 487 VAL A O 1
ATOM 4035 N N . ASP A 1 488 ? -15.194 -2.333 38.250 1.00 85.62 488 ASP A N 1
ATOM 4036 C CA . ASP A 1 488 ? -14.034 -3.220 38.115 1.00 85.62 488 ASP A CA 1
ATOM 4037 C C . ASP A 1 488 ? -14.259 -4.608 38.758 1.00 85.62 488 ASP A C 1
ATOM 4039 O O . ASP A 1 488 ? -13.461 -5.516 38.531 1.00 85.62 488 ASP A O 1
ATOM 4043 N N . ALA A 1 489 ? -15.344 -4.802 39.519 1.00 79.06 489 ALA A N 1
ATOM 4044 C CA . ALA A 1 489 ? -15.704 -6.071 40.155 1.00 79.06 489 ALA A CA 1
ATOM 4045 C C . ALA A 1 489 ? -16.556 -7.012 39.266 1.00 79.06 489 ALA A C 1
ATOM 4047 O O . ALA A 1 489 ? -16.810 -8.151 39.672 1.00 79.06 489 ALA A O 1
ATOM 4048 N N . PHE A 1 490 ? -17.000 -6.571 38.075 1.00 73.81 490 PHE A N 1
ATOM 4049 C CA . PHE A 1 490 ? -17.987 -7.270 37.219 1.00 73.81 490 PHE A CA 1
ATOM 4050 C C . PHE A 1 490 ? -17.498 -7.761 35.854 1.00 73.81 490 PHE A C 1
ATOM 4052 O O . PHE A 1 490 ? -16.603 -7.135 35.249 1.00 73.81 490 PHE A O 1
#

InterPro domains:
  IPR000525 Initiator Rep protein, WH1 domain [PF01051] (12-176)
  IPR036388 Winged helix-like DNA-binding domain superfamily [G3DSA:1.10.10.10] (3-160)
  IPR036388 Winged helix-like DNA-binding domain superfamily [G3DSA:1.10.10.10] (168-271)
  IPR036390 Winged helix DNA-binding domain superfamily [SSF46785] (150-263)

Radius of gyration: 30.67 Å; chains: 1; bounding box: 58×67×92 Å

Foldseek 3Di:
DDPLVPLQWDKFKFFLQQLLWFWAFAFLLLVLVLRSQLVQLQCVVVVNDDFDADPVRFGKDFDDPCSQVSPDDDDPVNVLVSLQSQVCQQVIWIWGFDDDPVDTDTDTARQFPDWAQGAHPPVRDTGHDPTTITGGDPVRSVRRHDPPVVPRIFMDTSLQSSQFRGRLLVSVLRVVRCVCVVLVHQKDKDKDWQVSSCRRRHNPPCADPPPRHHPSVCCCVPRVVSSQCSQQVDPSHQKHFPDKDFDDDVPDTTMIMTIMGTDPDDDPDPPPDDDDPDPPPPVCVVVVVVVVLLVVLVVLCVVLDDDDSSVLVVVVVSVDPPVLLVLLSVLCSLCSVPDPDSSVSSVVCSVVVVSVVDDPVVSPDDDDDDDDDDDDDPDDDDVLVVVCVVCVVVLQVVLVVVLLVQLLVLCVVCVVVCVVVVLVCLVPPDDPVLVVQNVCVVVVHGDSVNSSVNSLVSCCPPNDPLSVVCSVVPSQSSCCVVVVRNVVVD

Secondary structure (DSSP, 8-state):
--GGGTTT-PEEEEEHHHHSSEE-PPPHHHHHHHHHHHHHHHHHHTTS-PPPB-TTS-B-EEE-THHHHTTS---HHHHHHHHHHHHHGGG-EEEEEEE-SS-EEEEEEESEEEEESEE-TTT--EES-SSEEEEE-HHHHTTTS--GGG--EEEEEGGGTTT--SHHHHHHHHHHHHHHHHTT-SEEEEEEEHHHHHHHHHTTSSB-TTT--B-HHHHIIIIIHHHHHHHHH-TT--EEEEEEEEEEETTEEEEEEEEEEEPTT-----------SS--SHHHHHHHHHHHHHHHHHHHHGGG-SS-HHHHHHHHHHHS-HHHHHHHHHHHHHTTTT-S-HHHHHHHHHHHTHHHHS-GGGSS--PPPP-PPPP-------HHHHHHHHHHHHHHHHHHHHHHHHHHHHHHHHTTTTHHHHHHHHHHT--HHHHTTHHHHHTT---HHHHHHHHHHHHHHHS-HHHHHHHHHTHHHHHHHHS---GGG-